Protein AF-A0AA38CIA0-F1 (afdb_monomer)

Structure (mmCIF, N/CA/C/O backbone):
data_AF-A0AA38CIA0-F1
#
_entry.id   AF-A0AA38CIA0-F1
#
loop_
_atom_site.group_PDB
_atom_site.id
_atom_site.type_symbol
_atom_site.label_atom_id
_atom_site.label_alt_id
_atom_site.label_comp_id
_atom_site.label_asym_id
_atom_site.label_entity_id
_atom_site.label_seq_id
_atom_site.pdbx_PDB_ins_code
_atom_site.Cartn_x
_atom_site.Cartn_y
_atom_site.Cartn_z
_atom_site.occupancy
_atom_site.B_iso_or_equiv
_atom_site.auth_seq_id
_atom_site.auth_comp_id
_atom_site.auth_asym_id
_atom_site.auth_atom_id
_atom_site.pdbx_PDB_model_num
ATOM 1 N N . MET A 1 1 ? 7.600 -11.473 -18.104 1.00 73.38 1 MET A N 1
ATOM 2 C CA . MET A 1 1 ? 6.436 -12.377 -18.155 1.00 73.38 1 MET A CA 1
ATOM 3 C C . MET A 1 1 ? 6.566 -13.343 -19.319 1.00 73.38 1 MET A C 1
ATOM 5 O O . MET A 1 1 ? 6.649 -12.913 -20.467 1.00 73.38 1 MET A O 1
ATOM 9 N N . ASP A 1 2 ? 6.618 -14.631 -19.002 1.00 84.25 2 ASP A N 1
ATOM 10 C CA . ASP A 1 2 ? 6.251 -15.736 -19.894 1.00 84.25 2 ASP A CA 1
ATOM 11 C C . ASP A 1 2 ? 4.782 -16.154 -19.632 1.00 84.25 2 ASP A C 1
ATOM 13 O O . ASP A 1 2 ? 4.050 -15.467 -18.913 1.00 84.25 2 ASP A O 1
ATOM 17 N N . SER A 1 3 ? 4.327 -17.263 -20.226 1.00 88.50 3 SER A N 1
ATOM 18 C CA . SER A 1 3 ? 2.955 -17.768 -20.060 1.00 88.50 3 SER A CA 1
ATOM 19 C C . SER A 1 3 ? 2.664 -18.382 -18.687 1.00 88.50 3 SER A C 1
ATOM 21 O O . SER A 1 3 ? 1.497 -18.472 -18.320 1.00 88.50 3 SER A O 1
ATOM 23 N N . TYR A 1 4 ? 3.687 -18.809 -17.940 1.00 92.50 4 TYR A N 1
ATOM 24 C CA . TYR A 1 4 ? 3.532 -19.300 -16.570 1.00 92.50 4 TYR A CA 1
ATOM 25 C C . TYR A 1 4 ? 3.334 -18.117 -15.620 1.00 92.50 4 TYR A C 1
ATOM 27 O O . TYR A 1 4 ? 2.334 -18.056 -14.912 1.00 92.50 4 TYR A O 1
ATOM 35 N N . GLN A 1 5 ? 4.212 -17.114 -15.691 1.00 94.00 5 GLN A N 1
ATOM 36 C CA . GLN A 1 5 ? 4.165 -15.925 -14.832 1.00 94.00 5 GLN A CA 1
ATOM 37 C C . GLN A 1 5 ? 2.837 -15.153 -14.932 1.00 94.00 5 GLN A C 1
ATOM 39 O O . GLN A 1 5 ? 2.297 -14.677 -13.933 1.00 94.00 5 GLN A O 1
ATOM 44 N N . GLU A 1 6 ? 2.274 -15.063 -16.139 1.00 92.62 6 GLU A N 1
ATOM 45 C CA . GLU A 1 6 ? 0.970 -14.433 -16.374 1.00 92.62 6 GLU A CA 1
ATOM 46 C C . GLU A 1 6 ? -0.216 -15.319 -15.931 1.00 92.62 6 GLU A C 1
ATOM 48 O O . GLU A 1 6 ? -1.290 -14.801 -15.623 1.00 92.62 6 GLU A O 1
ATOM 53 N N . ALA A 1 7 ? -0.041 -16.643 -15.848 1.00 95.69 7 ALA A N 1
ATOM 54 C CA . ALA A 1 7 ? -1.028 -17.543 -15.247 1.00 95.69 7 ALA A CA 1
ATOM 55 C C . ALA A 1 7 ? -1.013 -17.452 -13.710 1.00 95.69 7 ALA A C 1
ATOM 57 O O . ALA A 1 7 ? -2.081 -17.364 -13.104 1.00 95.69 7 ALA A O 1
ATOM 58 N N . GLU A 1 8 ? 0.166 -17.380 -13.083 1.00 96.62 8 GLU A N 1
ATOM 59 C CA . GLU A 1 8 ? 0.295 -17.153 -11.635 1.00 96.62 8 GLU A CA 1
ATOM 60 C C . GLU A 1 8 ? -0.298 -15.801 -11.219 1.00 96.62 8 GLU A C 1
ATOM 62 O O . GLU A 1 8 ? -1.041 -15.730 -10.240 1.00 96.62 8 GLU A O 1
ATOM 67 N N . TRP A 1 9 ? -0.065 -14.737 -11.999 1.00 95.62 9 TRP A N 1
ATOM 68 C CA . TRP A 1 9 ? -0.694 -13.436 -11.746 1.00 95.62 9 TRP A CA 1
ATOM 69 C C . TRP A 1 9 ? -2.228 -13.516 -11.801 1.00 95.62 9 TRP A C 1
ATOM 71 O O . TRP A 1 9 ? -2.904 -12.969 -10.933 1.00 95.62 9 TRP A O 1
ATOM 81 N N . LYS A 1 10 ? -2.798 -14.260 -12.759 1.00 96.56 10 LYS A N 1
ATOM 82 C CA . LYS A 1 10 ? -4.255 -14.474 -12.851 1.00 96.56 10 LYS A CA 1
ATOM 83 C C . LYS A 1 10 ? -4.819 -15.295 -11.693 1.00 96.56 10 LYS A C 1
ATOM 85 O O . LYS A 1 10 ? -5.902 -14.970 -11.217 1.00 96.56 10 LYS A O 1
ATOM 90 N N . LYS A 1 11 ? -4.092 -16.303 -11.196 1.00 97.25 11 LYS A N 1
ATOM 91 C CA . LYS A 1 11 ? -4.472 -17.022 -9.965 1.00 97.25 11 LYS A CA 1
ATOM 92 C C . LYS A 1 11 ? -4.482 -16.092 -8.751 1.00 97.25 11 LYS A C 1
ATOM 94 O O . LYS A 1 11 ? -5.396 -16.185 -7.940 1.00 97.25 11 LYS A O 1
ATOM 99 N N . ALA A 1 12 ? -3.508 -15.185 -8.645 1.00 97.12 12 ALA A N 1
ATOM 100 C CA . ALA A 1 12 ? -3.490 -14.180 -7.587 1.00 97.12 12 ALA A CA 1
ATOM 101 C C . ALA A 1 12 ? -4.685 -13.219 -7.698 1.00 97.12 12 ALA A C 1
ATOM 103 O O . ALA A 1 12 ? -5.390 -13.014 -6.716 1.00 97.12 12 ALA A O 1
ATOM 104 N N . GLN A 1 13 ? -4.992 -12.690 -8.888 1.00 97.06 13 GLN A N 1
ATOM 105 C CA . GLN A 1 13 ? -6.144 -11.793 -9.066 1.00 97.06 13 GLN A CA 1
ATOM 106 C C . GLN A 1 13 ? -7.509 -12.487 -8.899 1.00 97.06 13 GLN A C 1
ATOM 108 O O . GLN A 1 13 ? -8.501 -11.813 -8.645 1.00 97.06 13 GLN A O 1
ATOM 113 N N . ALA A 1 14 ? -7.565 -13.822 -8.958 1.00 97.31 14 ALA A N 1
ATOM 114 C CA . ALA A 1 14 ? -8.741 -14.611 -8.585 1.00 97.31 14 ALA A CA 1
ATOM 115 C C . ALA A 1 14 ? -8.928 -14.781 -7.056 1.00 97.31 14 ALA A C 1
ATOM 117 O O . ALA A 1 14 ? -9.838 -15.496 -6.634 1.00 97.31 14 ALA A O 1
ATOM 118 N N . ILE A 1 15 ? -8.095 -14.147 -6.215 1.00 97.00 15 ILE A N 1
ATOM 119 C CA . ILE A 1 15 ? -8.310 -14.096 -4.763 1.00 97.00 15 ILE A CA 1
ATOM 120 C C . ILE A 1 15 ? -9.500 -13.178 -4.455 1.00 97.00 15 ILE A C 1
ATOM 122 O O . ILE A 1 15 ? -9.427 -11.949 -4.533 1.00 97.00 15 ILE A O 1
ATOM 126 N N . ASP A 1 16 ? -10.596 -13.832 -4.092 1.00 94.44 16 ASP A N 1
ATOM 127 C CA . ASP A 1 16 ? -11.824 -13.256 -3.557 1.00 94.44 16 ASP A CA 1
ATOM 128 C C . ASP A 1 16 ? -11.566 -12.581 -2.196 1.00 94.44 16 ASP A C 1
ATOM 130 O O . ASP A 1 16 ? -11.046 -13.217 -1.275 1.00 94.44 16 ASP A O 1
ATOM 134 N N . ILE A 1 17 ? -11.916 -11.295 -2.091 1.00 94.81 17 ILE A N 1
ATOM 135 C CA . ILE A 1 17 ? -11.826 -10.483 -0.870 1.00 94.81 17 ILE A CA 1
ATOM 136 C C . ILE A 1 17 ? -13.163 -9.766 -0.701 1.00 94.81 17 ILE A C 1
ATOM 138 O O . ILE A 1 17 ? -13.653 -9.116 -1.622 1.00 94.81 17 ILE A O 1
ATOM 142 N N . SER A 1 18 ? -13.749 -9.882 0.484 1.00 93.25 18 SER A N 1
ATOM 143 C CA . SER A 1 18 ? -15.180 -9.665 0.706 1.00 93.25 18 SER A CA 1
ATOM 144 C C . SER A 1 18 ? -15.525 -8.269 1.252 1.00 93.25 18 SER A C 1
ATOM 146 O O . SER A 1 18 ? -16.506 -8.115 1.983 1.00 93.25 18 SER A O 1
ATOM 148 N N . CYS A 1 19 ? -14.702 -7.260 0.966 1.00 90.81 19 CYS A N 1
ATOM 149 C CA . CYS A 1 19 ? -14.939 -5.857 1.314 1.00 90.81 19 CYS A CA 1
ATOM 150 C C . CYS A 1 19 ? -14.261 -4.921 0.301 1.00 90.81 19 CYS A C 1
ATOM 152 O O . CYS A 1 19 ? -13.276 -5.305 -0.332 1.00 90.81 19 CYS A O 1
ATOM 154 N N . ASP A 1 20 ? -14.754 -3.683 0.160 1.00 93.31 20 ASP A N 1
ATOM 155 C CA . ASP A 1 20 ? -14.048 -2.678 -0.643 1.00 93.31 20 ASP A CA 1
ATOM 156 C C . ASP A 1 20 ? -12.844 -2.128 0.140 1.00 93.31 20 ASP A C 1
ATOM 158 O O . ASP A 1 20 ? -12.948 -1.226 0.977 1.00 93.31 20 ASP A O 1
ATOM 162 N N . LEU A 1 21 ? -11.679 -2.700 -0.157 1.00 94.50 21 LEU A N 1
ATOM 163 C CA . LEU A 1 21 ? -10.395 -2.303 0.411 1.00 94.50 21 LEU A CA 1
ATOM 164 C C . LEU A 1 21 ? -9.972 -0.877 0.028 1.00 94.50 21 LEU A C 1
ATOM 166 O O . LEU A 1 21 ? -9.230 -0.254 0.783 1.00 94.50 21 LEU A O 1
ATOM 170 N N . VAL A 1 22 ? -10.442 -0.336 -1.099 1.00 93.50 22 VAL A N 1
ATOM 171 C CA . VAL A 1 22 ? -10.142 1.042 -1.519 1.00 93.50 22 VAL A CA 1
ATOM 172 C C . VAL A 1 22 ? -10.951 2.037 -0.695 1.00 93.50 22 VAL A C 1
ATOM 174 O O . VAL A 1 22 ? -10.394 3.028 -0.222 1.00 93.50 22 VAL A O 1
ATOM 177 N N . ALA A 1 23 ? -12.231 1.751 -0.443 1.00 89.75 23 ALA A N 1
ATOM 178 C CA . ALA A 1 23 ? -13.040 2.540 0.487 1.00 89.75 23 ALA A CA 1
ATOM 179 C C . ALA A 1 23 ? -12.460 2.487 1.916 1.00 89.75 23 ALA A C 1
ATOM 181 O O . ALA A 1 23 ? -12.266 3.529 2.547 1.00 89.75 23 ALA A O 1
ATOM 182 N N . ALA A 1 24 ? -12.089 1.291 2.391 1.00 91.19 24 ALA A N 1
ATOM 183 C CA . ALA A 1 24 ? -11.462 1.107 3.701 1.00 91.19 24 ALA A CA 1
ATOM 184 C C . ALA A 1 24 ? -10.112 1.846 3.830 1.00 91.19 24 ALA A C 1
ATOM 186 O O . ALA A 1 24 ? -9.842 2.446 4.871 1.00 91.19 24 ALA A O 1
ATOM 187 N N . ALA A 1 25 ? -9.293 1.872 2.773 1.00 92.69 25 ALA A N 1
ATOM 188 C CA . ALA A 1 25 ? -8.022 2.596 2.760 1.00 92.69 25 ALA A CA 1
ATOM 189 C C . ALA A 1 25 ? -8.193 4.119 2.736 1.00 92.69 25 ALA A C 1
ATOM 191 O O . ALA A 1 25 ? -7.498 4.814 3.478 1.00 92.69 25 ALA A O 1
ATOM 192 N N . LYS A 1 26 ? -9.155 4.650 1.967 1.00 90.81 26 LYS A N 1
ATOM 193 C CA . LYS A 1 26 ? -9.511 6.080 2.012 1.00 90.81 26 LYS A CA 1
ATOM 194 C C . LYS A 1 26 ? -9.963 6.491 3.420 1.00 90.81 26 LYS A C 1
ATOM 196 O O . LYS A 1 26 ? -9.477 7.495 3.941 1.00 90.81 26 LYS A O 1
ATOM 201 N N . TYR A 1 27 ? -10.810 5.684 4.070 1.00 87.62 27 TYR A N 1
ATOM 202 C CA . TYR A 1 27 ? -11.212 5.903 5.466 1.00 87.62 27 TYR A CA 1
ATOM 203 C C . TYR A 1 27 ? -10.010 5.868 6.422 1.00 87.62 27 TYR A C 1
ATOM 205 O O . TYR A 1 27 ? -9.842 6.771 7.241 1.00 87.62 27 TYR A O 1
ATOM 213 N N . GLN A 1 28 ? -9.139 4.859 6.302 1.00 90.88 28 GLN A N 1
ATOM 214 C CA . GLN A 1 28 ? -7.943 4.733 7.135 1.00 90.88 28 GLN A CA 1
ATOM 215 C C . GLN A 1 28 ? -7.003 5.938 6.986 1.00 90.88 28 GLN A C 1
ATOM 217 O O . GLN A 1 28 ? -6.522 6.449 7.996 1.00 90.88 28 GLN A O 1
ATOM 222 N N . LEU A 1 29 ? -6.750 6.413 5.763 1.00 89.19 29 LEU A N 1
ATOM 223 C CA . LEU A 1 29 ? -5.901 7.582 5.519 1.00 89.19 29 LEU A CA 1
ATOM 224 C C . LEU A 1 29 ? -6.493 8.858 6.134 1.00 89.19 29 LEU A C 1
ATOM 226 O O . LEU A 1 29 ? -5.772 9.592 6.809 1.00 89.19 29 LEU A O 1
ATOM 230 N N . ALA A 1 30 ? -7.799 9.094 5.964 1.00 88.00 30 ALA A N 1
ATOM 231 C CA . ALA A 1 30 ? -8.487 10.238 6.565 1.00 88.00 30 ALA A CA 1
ATOM 232 C C . ALA A 1 30 ? -8.471 10.186 8.105 1.00 88.00 30 ALA A C 1
ATOM 234 O O . ALA A 1 30 ? -8.241 11.203 8.761 1.00 88.00 30 ALA A O 1
ATOM 235 N N . PHE A 1 31 ? -8.653 8.998 8.691 1.00 90.06 31 PHE A N 1
ATOM 236 C CA . PHE A 1 31 ? -8.589 8.797 10.138 1.00 90.06 31 PHE A CA 1
ATOM 237 C C . PHE A 1 31 ? -7.175 9.006 10.704 1.00 90.06 31 PHE A C 1
ATOM 239 O O . PHE A 1 31 ? -7.013 9.690 11.713 1.00 90.06 31 PHE A O 1
ATOM 246 N N . LEU A 1 32 ? -6.135 8.486 10.042 1.00 90.38 32 LEU A N 1
ATOM 247 C CA . LEU A 1 32 ? -4.746 8.719 10.456 1.00 90.38 32 LEU A CA 1
ATOM 248 C C . LEU A 1 32 ? -4.361 10.205 10.349 1.00 90.38 32 LEU A C 1
ATOM 250 O O . LEU A 1 32 ? -3.695 10.722 11.244 1.00 90.38 32 LEU A O 1
ATOM 254 N N . ALA A 1 33 ? -4.837 10.914 9.319 1.00 87.50 33 ALA A N 1
ATOM 255 C CA . ALA A 1 33 ? -4.647 12.360 9.194 1.00 87.50 33 ALA A CA 1
ATOM 256 C C . ALA A 1 33 ? -5.344 13.150 10.318 1.00 87.50 33 ALA A C 1
ATOM 258 O O . ALA A 1 33 ? -4.796 14.141 10.798 1.00 87.50 33 ALA A O 1
ATOM 259 N N . LEU A 1 34 ? -6.520 12.705 10.780 1.00 89.00 34 LEU A N 1
ATOM 260 C CA . LEU A 1 34 ? -7.202 13.290 11.941 1.00 89.00 34 LEU A CA 1
ATOM 261 C C . LEU A 1 34 ? -6.423 13.057 13.245 1.00 89.00 34 LEU A C 1
ATOM 263 O O . LEU A 1 34 ? -6.307 13.976 14.052 1.00 89.00 34 LEU A O 1
ATOM 267 N N . VAL A 1 35 ? -5.848 11.867 13.441 1.00 90.69 35 VAL A N 1
ATOM 268 C CA . VAL A 1 35 ? -5.015 11.557 14.617 1.00 90.69 35 VAL A CA 1
ATOM 269 C C . VAL A 1 35 ? -3.716 12.374 14.630 1.00 90.69 35 VAL A C 1
ATOM 271 O O . VAL A 1 35 ? -3.324 12.864 15.688 1.00 90.69 35 VAL A O 1
ATOM 274 N N . ASP A 1 36 ? -3.062 12.586 13.482 1.00 88.75 36 ASP A N 1
ATOM 275 C CA . ASP A 1 36 ? -1.778 13.306 13.427 1.00 88.75 36 ASP A CA 1
ATOM 276 C C . ASP A 1 36 ? -1.885 14.803 13.783 1.00 88.75 36 ASP A C 1
ATOM 278 O O . ASP A 1 36 ? -0.904 15.398 14.236 1.00 88.75 36 ASP A O 1
ATOM 282 N N . GLN A 1 37 ? -3.088 15.392 13.694 1.00 88.44 37 GLN A N 1
ATOM 283 C CA . GLN A 1 37 ? -3.377 16.729 14.239 1.00 88.44 37 GLN A CA 1
ATOM 284 C C . GLN A 1 37 ? -3.161 16.830 15.756 1.00 88.44 37 GLN A C 1
ATOM 286 O O . GLN A 1 37 ? -2.935 17.928 16.267 1.00 88.44 37 GLN A O 1
ATOM 291 N N . TYR A 1 38 ? -3.203 15.704 16.475 1.00 90.00 38 TYR A N 1
ATOM 292 C CA . TYR A 1 38 ? -3.100 15.636 17.930 1.00 90.00 38 TYR A CA 1
ATOM 293 C C . TYR A 1 38 ? -1.881 14.796 18.360 1.00 90.00 38 TYR A C 1
ATOM 295 O O . TYR A 1 38 ? -2.042 13.672 18.839 1.00 90.00 38 TYR A O 1
ATOM 303 N N . PRO A 1 39 ? -0.634 15.316 18.264 1.00 88.69 39 PRO A N 1
ATOM 304 C CA . PRO A 1 39 ? 0.581 14.545 18.558 1.00 88.69 39 PRO A CA 1
ATOM 305 C C . PRO A 1 39 ? 0.668 13.928 19.964 1.00 88.69 39 PRO A C 1
ATOM 307 O O . PRO A 1 39 ? 1.485 13.032 20.185 1.00 88.69 39 PRO A O 1
ATOM 310 N N . CYS A 1 40 ? -0.155 14.386 20.912 1.00 89.12 40 CYS A N 1
ATOM 311 C CA . CYS A 1 40 ? -0.318 13.779 22.233 1.00 89.12 40 CYS A CA 1
ATOM 312 C C . CYS A 1 40 ? -0.890 12.345 22.175 1.00 89.12 40 CYS A C 1
ATOM 314 O O . CYS A 1 40 ? -0.579 11.543 23.052 1.00 89.12 40 CYS A O 1
ATOM 316 N N . LEU A 1 41 ? -1.635 11.978 21.125 1.00 91.56 41 LEU A N 1
ATOM 317 C CA . LEU A 1 41 ? -2.188 10.631 20.932 1.00 91.56 41 LEU A CA 1
ATOM 318 C C . LEU A 1 41 ? -1.145 9.564 20.553 1.00 91.56 41 LEU A C 1
ATOM 320 O O . LEU A 1 41 ? -1.470 8.379 20.556 1.00 91.56 41 LEU A O 1
ATOM 324 N N . TYR A 1 42 ? 0.107 9.931 20.266 1.00 88.75 42 TYR A N 1
ATOM 325 C CA . TYR A 1 42 ? 1.167 8.949 19.994 1.00 88.75 42 TYR A CA 1
ATOM 326 C C . TYR A 1 42 ? 1.985 8.551 21.229 1.00 88.75 42 TYR A C 1
ATOM 328 O O . TYR A 1 42 ? 2.579 7.475 21.234 1.00 88.75 42 TYR A O 1
ATOM 336 N N . GLN A 1 43 ? 2.061 9.399 22.262 1.00 86.12 43 GLN A N 1
ATOM 337 C CA . GLN A 1 43 ? 2.875 9.138 23.456 1.00 86.12 43 GLN A CA 1
ATOM 338 C C . GLN A 1 43 ? 2.506 10.038 24.645 1.00 86.12 43 GLN A C 1
ATOM 340 O O . GLN A 1 43 ? 2.168 11.208 24.477 1.00 86.12 43 GLN A O 1
ATOM 345 N N . GLY A 1 44 ? 2.687 9.524 25.865 1.00 85.75 44 GLY A N 1
ATOM 346 C CA . GLY A 1 44 ? 2.520 10.288 27.106 1.00 85.75 44 GLY A CA 1
ATOM 347 C C . GLY A 1 44 ? 1.125 10.162 27.739 1.00 85.75 44 GLY A C 1
ATOM 348 O O . GLY A 1 44 ? 0.414 9.195 27.463 1.00 85.75 44 GLY A O 1
ATOM 349 N N . PRO A 1 45 ? 0.710 11.115 28.599 1.00 86.69 45 PRO A N 1
ATOM 350 C CA . PRO A 1 45 ? -0.429 10.926 29.502 1.00 86.69 45 PRO A CA 1
ATOM 351 C C . PRO A 1 45 ? -1.776 10.854 28.778 1.00 86.69 45 PRO A C 1
ATOM 353 O O . PRO A 1 45 ? -2.697 10.206 29.266 1.00 86.69 45 PRO A O 1
ATOM 356 N N . ALA A 1 46 ? -1.887 11.471 27.596 1.00 90.06 46 ALA A N 1
ATOM 357 C CA . ALA A 1 46 ? -3.068 11.342 26.746 1.00 90.06 46 ALA A CA 1
ATOM 358 C C . ALA A 1 46 ? -3.258 9.895 26.259 1.00 90.06 46 ALA A C 1
ATOM 360 O O . ALA A 1 46 ? -4.383 9.413 26.251 1.00 90.06 46 ALA A O 1
ATOM 361 N N . VAL A 1 47 ? -2.178 9.167 25.941 1.00 91.12 47 VAL A N 1
ATOM 362 C CA . VAL A 1 47 ? -2.244 7.740 25.570 1.00 91.12 47 VAL A CA 1
ATOM 363 C C . VAL A 1 47 ? -2.632 6.873 26.763 1.00 91.12 47 VAL A C 1
ATOM 365 O O . VAL A 1 47 ? -3.466 5.985 26.626 1.00 91.12 47 VAL A O 1
ATOM 368 N N . GLU A 1 48 ? -2.081 7.141 27.948 1.00 89.62 48 GLU A N 1
ATOM 369 C CA . GLU A 1 48 ? -2.457 6.418 29.173 1.00 89.62 48 GLU A CA 1
ATOM 370 C C . GLU A 1 48 ? -3.941 6.646 29.520 1.00 89.62 48 GLU A C 1
ATOM 372 O O . GLU A 1 48 ? -4.663 5.699 29.840 1.00 89.62 48 GLU A O 1
ATOM 377 N N . ARG A 1 49 ? -4.426 7.885 29.363 1.00 91.94 49 ARG A N 1
ATOM 378 C CA . ARG A 1 49 ? -5.837 8.252 29.537 1.00 91.94 49 ARG A CA 1
ATOM 379 C C . ARG A 1 49 ? -6.743 7.623 28.475 1.00 91.94 49 ARG A C 1
ATOM 381 O O . ARG A 1 49 ? -7.809 7.126 28.831 1.00 91.94 49 ARG A O 1
ATOM 388 N N . ALA A 1 50 ? -6.317 7.606 27.215 1.00 94.75 50 ALA A N 1
ATOM 389 C CA . ALA A 1 50 ? -7.040 6.991 26.105 1.00 94.75 50 ALA A CA 1
ATOM 390 C C . ALA A 1 50 ? -7.174 5.474 26.289 1.00 94.75 50 ALA A C 1
ATOM 392 O O . ALA A 1 50 ? -8.259 4.929 26.119 1.00 94.75 50 ALA A O 1
ATOM 393 N N . ILE A 1 51 ? -6.099 4.788 26.700 1.00 94.25 51 ILE A N 1
ATOM 394 C CA . ILE A 1 51 ? -6.126 3.348 26.998 1.00 94.25 51 ILE A CA 1
ATOM 395 C C . ILE A 1 51 ? -7.099 3.065 28.149 1.00 94.25 51 ILE A C 1
ATOM 397 O O . ILE A 1 51 ? -7.932 2.170 28.026 1.00 94.25 51 ILE A O 1
ATOM 401 N N . TYR A 1 52 ? -7.069 3.863 29.222 1.00 93.94 52 TYR A N 1
ATOM 402 C CA . TYR A 1 52 ? -8.040 3.739 30.313 1.00 93.94 52 TYR A CA 1
ATOM 403 C C . TYR A 1 52 ? -9.490 3.895 29.821 1.00 93.94 52 TYR A C 1
ATOM 405 O O . TYR A 1 52 ? -10.326 3.042 30.109 1.00 93.94 52 TYR A O 1
ATOM 413 N N . ARG A 1 53 ? -9.802 4.946 29.048 1.00 96.06 53 ARG A N 1
ATOM 414 C CA . ARG A 1 53 ? -11.164 5.187 28.531 1.00 96.06 53 ARG A CA 1
ATOM 415 C C . ARG A 1 53 ? -11.592 4.109 27.533 1.00 96.06 53 ARG A C 1
ATOM 417 O O . ARG A 1 53 ? -12.750 3.700 27.535 1.00 96.06 53 ARG A O 1
ATOM 424 N N . TYR A 1 54 ? -10.659 3.587 26.740 1.00 95.94 54 TYR A N 1
ATOM 425 C CA . TYR A 1 54 ? -10.888 2.459 25.843 1.00 95.94 54 TYR A CA 1
ATOM 426 C C . TYR A 1 54 ? -11.287 1.188 26.613 1.00 95.94 54 TYR A C 1
ATOM 428 O O . TYR A 1 54 ? -12.320 0.593 26.311 1.00 95.94 54 TYR A O 1
ATOM 436 N N . GLU A 1 55 ? -10.511 0.790 27.627 1.00 94.62 55 GLU A N 1
ATOM 437 C CA . GLU A 1 55 ? -10.749 -0.454 28.372 1.00 94.62 55 GLU A CA 1
ATOM 438 C C . GLU A 1 55 ? -11.908 -0.365 29.376 1.00 94.62 55 GLU A C 1
ATOM 440 O O . GLU A 1 55 ? -12.613 -1.351 29.566 1.00 94.62 55 GLU A O 1
ATOM 445 N N . GLN A 1 56 ? -12.104 0.787 30.029 1.00 94.75 56 GLN A N 1
ATOM 446 C CA . GLN A 1 56 ? -13.060 0.939 31.137 1.00 94.75 56 GLN A CA 1
ATOM 447 C C . GLN A 1 56 ? -14.401 1.566 30.721 1.00 94.75 56 GLN A C 1
ATOM 449 O O . GLN A 1 56 ? -15.392 1.392 31.431 1.00 94.75 56 GLN A O 1
ATOM 454 N N . CYS A 1 57 ? -14.455 2.272 29.583 1.00 95.50 57 CYS A N 1
ATOM 455 C CA . CYS A 1 57 ? -15.667 2.950 29.112 1.00 95.50 57 CYS A CA 1
ATOM 456 C C . CYS A 1 57 ? -16.111 2.473 27.722 1.00 95.50 57 CYS A C 1
ATOM 458 O O . CYS A 1 57 ? -17.232 1.996 27.571 1.00 95.50 57 CYS A O 1
ATOM 460 N N . TRP A 1 58 ? -15.247 2.535 26.701 1.00 95.44 58 TRP A N 1
ATOM 461 C CA . TRP A 1 58 ? -15.652 2.184 25.334 1.00 95.44 58 TRP A CA 1
ATOM 462 C C . TRP A 1 58 ? -15.961 0.694 25.156 1.00 95.44 58 TRP A C 1
ATOM 464 O O . TRP A 1 58 ? -17.056 0.357 24.709 1.00 95.44 58 TRP A O 1
ATOM 474 N N . LEU A 1 59 ? -15.031 -0.206 25.501 1.00 94.38 59 LEU A N 1
ATOM 475 C CA . LEU A 1 59 ? -15.261 -1.641 25.311 1.00 94.38 59 LEU A CA 1
ATOM 476 C C . LEU A 1 59 ? -16.439 -2.179 26.145 1.00 94.38 59 LEU A C 1
ATOM 478 O O . LEU A 1 59 ? -17.225 -2.935 25.577 1.00 94.38 59 LEU A O 1
ATOM 482 N N . PRO A 1 60 ? -16.648 -1.786 27.420 1.00 94.69 60 PRO A N 1
ATOM 483 C CA . PRO A 1 60 ? -17.831 -2.205 28.166 1.00 94.69 60 PRO A CA 1
ATOM 484 C C . PRO A 1 60 ? -19.140 -1.642 27.597 1.00 94.69 60 PRO A C 1
ATOM 486 O O . PRO A 1 60 ? -20.136 -2.363 27.585 1.00 94.69 60 PRO A O 1
ATOM 489 N N . LEU A 1 61 ? -19.160 -0.406 27.081 1.00 93.19 61 LEU A N 1
ATOM 490 C CA . LEU A 1 61 ? -20.338 0.150 26.404 1.00 93.19 61 LEU A CA 1
ATOM 491 C C . LEU A 1 61 ? -20.648 -0.644 25.124 1.00 93.19 61 LEU A C 1
ATOM 493 O O . LEU A 1 61 ? -21.765 -1.130 24.966 1.00 93.19 61 LEU A O 1
ATOM 497 N N . LEU A 1 62 ? -19.646 -0.878 24.270 1.00 91.81 62 LEU A N 1
ATOM 498 C CA . LEU A 1 62 ? -19.776 -1.680 23.047 1.00 91.81 62 LEU A CA 1
ATOM 499 C C . LEU A 1 62 ? -20.179 -3.141 23.333 1.00 91.81 62 LEU A C 1
ATOM 501 O O . LEU A 1 62 ? -20.960 -3.729 22.590 1.00 91.81 62 LEU A O 1
ATOM 505 N N . ALA A 1 63 ? -19.689 -3.736 24.423 1.00 91.75 63 ALA A N 1
ATOM 506 C CA . ALA A 1 63 ? -20.039 -5.100 24.818 1.00 91.75 63 ALA A CA 1
ATOM 507 C C . ALA A 1 63 ? -21.498 -5.251 25.275 1.00 91.75 63 ALA A C 1
ATOM 509 O O . ALA A 1 63 ? -22.072 -6.327 25.091 1.00 91.75 63 ALA A O 1
ATOM 510 N N . ASN A 1 64 ? -22.093 -4.190 25.830 1.00 89.62 64 ASN A N 1
ATOM 511 C CA . ASN A 1 64 ? -23.502 -4.135 26.237 1.00 89.62 64 ASN A CA 1
ATOM 512 C C . ASN A 1 64 ? -24.428 -3.553 25.151 1.00 89.62 64 ASN A C 1
ATOM 514 O O . ASN A 1 64 ? -25.636 -3.471 25.367 1.00 89.62 64 ASN A O 1
ATOM 518 N N . ALA A 1 65 ? -23.887 -3.156 23.996 1.00 84.81 65 ALA A N 1
ATOM 519 C CA . ALA A 1 65 ? -24.666 -2.629 22.885 1.00 84.81 65 ALA A CA 1
ATOM 520 C C . ALA A 1 65 ? -25.502 -3.720 22.192 1.00 84.81 65 ALA A C 1
ATOM 522 O O . ALA A 1 65 ? -25.069 -4.872 22.044 1.00 84.81 65 ALA A O 1
ATOM 523 N N . GLU A 1 66 ? -26.690 -3.327 21.731 1.00 77.75 66 GLU A N 1
ATOM 524 C CA . GLU A 1 66 ? -27.551 -4.147 20.875 1.00 77.75 66 GLU A CA 1
ATOM 525 C C . GLU A 1 66 ? -26.884 -4.393 19.509 1.00 77.75 66 GLU A C 1
ATOM 527 O O . GLU A 1 66 ? -26.056 -3.606 19.052 1.00 77.75 66 GLU A O 1
ATOM 532 N N . ALA A 1 67 ? -27.224 -5.502 18.844 1.00 67.75 67 ALA A N 1
ATOM 533 C CA . ALA A 1 67 ? -26.520 -5.948 17.633 1.00 67.75 67 ALA A CA 1
ATOM 534 C C . ALA A 1 67 ? -26.647 -4.989 16.430 1.00 67.75 67 ALA A C 1
ATOM 536 O O . ALA A 1 67 ? -25.817 -5.034 15.524 1.00 67.75 67 ALA A O 1
ATOM 537 N N . GLU A 1 68 ? -27.666 -4.128 16.439 1.00 67.12 68 GLU A N 1
ATOM 538 C CA . GLU A 1 68 ? -27.976 -3.138 15.399 1.00 67.12 68 GLU A CA 1
ATOM 539 C C . GLU A 1 68 ? -27.595 -1.704 15.828 1.00 67.12 68 GLU A C 1
ATOM 541 O O . GLU A 1 68 ? -27.940 -0.737 15.156 1.00 67.12 68 GLU A O 1
ATOM 546 N N . ALA A 1 69 ? -26.886 -1.537 16.954 1.00 71.75 69 ALA A N 1
ATOM 547 C CA . ALA A 1 69 ? -26.563 -0.222 17.498 1.00 71.75 69 ALA A CA 1
ATOM 548 C C . ALA A 1 69 ? -25.499 0.520 16.664 1.00 71.75 69 ALA A C 1
ATOM 550 O O . ALA A 1 69 ? -24.308 0.200 16.706 1.00 71.75 69 ALA A O 1
ATOM 551 N N . GLU A 1 70 ? -25.927 1.575 15.968 1.00 81.50 70 GLU A N 1
ATOM 552 C CA . GLU A 1 70 ? -25.052 2.572 15.343 1.00 81.50 70 GLU A CA 1
ATOM 553 C C . GLU A 1 70 ? -24.326 3.396 16.419 1.00 81.50 70 GLU A C 1
ATOM 555 O O . GLU A 1 70 ? -24.786 4.448 16.862 1.00 81.50 70 GLU A O 1
ATOM 560 N N . LEU A 1 71 ? -23.178 2.889 16.866 1.00 87.06 71 LEU A N 1
ATOM 561 C CA . LEU A 1 71 ? -22.273 3.581 17.779 1.00 87.06 71 LEU A CA 1
ATOM 562 C C . LEU A 1 71 ? -21.010 4.027 17.048 1.00 87.06 71 LEU A C 1
ATOM 564 O O . LEU A 1 71 ? -20.508 3.343 16.162 1.00 87.06 71 LEU A O 1
ATOM 568 N N . ALA A 1 72 ? -20.440 5.141 17.485 1.00 89.44 72 ALA A N 1
ATOM 569 C CA . ALA A 1 72 ? -19.080 5.541 17.148 1.00 89.44 72 ALA A CA 1
ATOM 570 C C . ALA A 1 72 ? -18.307 5.995 18.406 1.00 89.44 72 ALA A C 1
ATOM 572 O O . ALA A 1 72 ? -18.854 6.754 19.213 1.00 89.44 72 ALA A O 1
ATOM 573 N N . PRO A 1 73 ? -17.060 5.528 18.609 1.00 91.62 73 PRO A N 1
ATOM 574 C CA . PRO A 1 73 ? -16.220 5.918 19.744 1.00 91.62 73 PRO A CA 1
ATOM 575 C C . PRO A 1 73 ? -15.760 7.383 19.669 1.00 91.62 73 PRO A C 1
ATOM 577 O O . PRO A 1 73 ? -15.649 7.934 18.572 1.00 91.62 73 PRO A O 1
ATOM 580 N N . PRO A 1 74 ? -15.383 8.001 20.805 1.00 93.50 74 PRO A N 1
ATOM 581 C CA . PRO A 1 74 ? -14.615 9.241 20.783 1.00 93.50 74 PRO A CA 1
ATOM 582 C C . PRO A 1 74 ? -13.194 8.991 20.241 1.00 93.50 74 PRO A C 1
ATOM 584 O O . PRO A 1 74 ? -12.663 7.884 20.360 1.00 93.50 74 PRO A O 1
ATOM 587 N N . LEU A 1 75 ? -12.578 10.021 19.648 1.00 92.81 75 LEU A N 1
ATOM 588 C CA . LEU A 1 75 ? -11.359 9.927 18.823 1.00 92.81 75 LEU A CA 1
ATOM 589 C C . LEU A 1 75 ? -10.188 9.168 19.478 1.00 92.81 75 LEU A C 1
ATOM 591 O O . LEU A 1 75 ? -9.502 8.387 18.822 1.00 92.81 75 LEU A O 1
ATOM 595 N N . ASP A 1 76 ? -9.959 9.372 20.771 1.00 94.75 76 ASP A N 1
ATOM 596 C CA . ASP A 1 76 ? -8.896 8.712 21.531 1.00 94.75 76 ASP A CA 1
ATOM 597 C C . ASP A 1 76 ? -9.167 7.210 21.732 1.00 94.75 76 ASP A C 1
ATOM 599 O O . ASP A 1 76 ? -8.275 6.381 21.540 1.00 94.75 76 ASP A O 1
ATOM 603 N N . CYS A 1 77 ? -10.413 6.841 22.039 1.00 95.19 77 CYS A N 1
ATOM 604 C CA . CYS A 1 77 ? -10.846 5.448 22.128 1.00 95.19 77 CYS A CA 1
ATOM 605 C C . CYS A 1 77 ? -10.844 4.776 20.751 1.00 95.19 77 CYS A C 1
ATOM 607 O O . CYS A 1 77 ? -10.446 3.616 20.643 1.00 95.1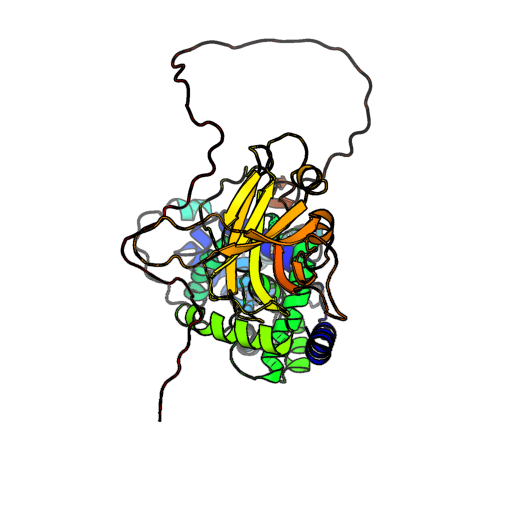9 77 CYS A O 1
ATOM 609 N N . GLU A 1 78 ? -11.234 5.495 19.692 1.00 94.06 78 GLU A N 1
ATOM 610 C CA . GLU A 1 78 ? -11.135 5.011 18.313 1.00 94.06 78 GLU A CA 1
ATOM 611 C C . GLU A 1 78 ? -9.685 4.707 17.940 1.00 94.06 78 GLU A C 1
ATOM 613 O O . GLU A 1 78 ? -9.404 3.675 17.334 1.00 94.06 78 GLU A O 1
ATOM 618 N N . TRP A 1 79 ? -8.758 5.577 18.344 1.00 94.69 79 TRP A N 1
ATOM 619 C CA . TRP A 1 79 ? -7.339 5.442 18.052 1.00 94.69 79 TRP A CA 1
ATOM 620 C C . TRP A 1 79 ? -6.696 4.244 18.756 1.00 94.69 79 TRP A C 1
ATOM 622 O O . TRP A 1 79 ? -6.020 3.432 18.114 1.00 94.69 79 TRP A O 1
ATOM 632 N N . VAL A 1 80 ? -6.968 4.065 20.051 1.00 95.38 80 VAL A N 1
ATOM 633 C CA . VAL A 1 80 ? -6.525 2.873 20.790 1.00 95.38 80 VAL A CA 1
ATOM 634 C C . VAL A 1 80 ? -7.137 1.606 20.179 1.00 95.38 80 VAL A C 1
ATOM 636 O O . VAL A 1 80 ? -6.434 0.611 19.991 1.00 95.38 80 VAL A O 1
ATOM 639 N N . TRP A 1 81 ? -8.417 1.645 19.796 1.00 94.75 81 TRP A N 1
ATOM 640 C CA . TRP A 1 81 ? -9.106 0.511 19.179 1.00 94.75 81 TRP A CA 1
ATOM 641 C C . TRP A 1 81 ? -8.585 0.164 17.779 1.00 94.75 81 TRP A C 1
ATOM 643 O O . TRP A 1 81 ? -8.480 -1.013 17.431 1.00 94.75 81 TRP A O 1
ATOM 653 N N . HIS A 1 82 ? -8.247 1.172 16.974 1.00 93.56 82 HIS A N 1
ATOM 654 C CA . HIS A 1 82 ? -7.588 1.020 15.679 1.00 93.56 82 HIS A CA 1
ATOM 655 C C . HIS A 1 82 ? -6.263 0.272 15.859 1.00 93.56 82 HIS A C 1
ATOM 657 O O . HIS A 1 82 ? -6.066 -0.784 15.262 1.00 93.56 82 HIS A O 1
ATOM 663 N N . CYS A 1 83 ? -5.403 0.755 16.761 1.00 93.31 83 CYS A N 1
ATOM 664 C CA . CYS A 1 83 ? -4.120 0.122 17.069 1.00 93.31 83 CYS A CA 1
ATOM 665 C C . CYS A 1 83 ? -4.279 -1.319 17.580 1.00 93.31 83 CYS A C 1
ATOM 667 O O . CYS A 1 83 ? -3.496 -2.189 17.207 1.00 93.31 83 CYS A O 1
ATOM 669 N N . HIS A 1 84 ? -5.308 -1.595 18.388 1.00 93.12 84 HIS A N 1
ATOM 670 C CA . HIS A 1 84 ? -5.595 -2.943 18.881 1.00 93.12 84 HIS A CA 1
ATOM 671 C C . HIS A 1 84 ? -6.019 -3.889 17.740 1.00 93.12 84 HIS A C 1
ATOM 673 O O . HIS A 1 84 ? -5.474 -4.986 17.629 1.00 93.12 84 HIS A O 1
ATOM 679 N N . ARG A 1 85 ? -6.930 -3.466 16.847 1.00 92.56 85 ARG A N 1
ATOM 680 C CA . ARG A 1 85 ? -7.417 -4.281 15.709 1.00 92.56 85 ARG A CA 1
ATOM 681 C C . ARG A 1 85 ? -6.318 -4.677 14.714 1.00 92.56 85 ARG A C 1
ATOM 683 O O . ARG A 1 85 ? -6.396 -5.762 14.133 1.00 92.56 85 ARG A O 1
ATOM 690 N N . LEU A 1 86 ? -5.275 -3.853 14.563 1.00 90.56 86 LEU A N 1
ATOM 691 C CA . LEU A 1 86 ? -4.098 -4.177 13.743 1.00 90.56 86 LEU A CA 1
ATOM 692 C C . LEU A 1 86 ? -3.285 -5.372 14.284 1.00 90.56 86 LEU A C 1
ATOM 694 O O . LEU A 1 86 ? -2.588 -6.023 13.507 1.00 90.56 86 LEU A O 1
ATOM 698 N N . ASN A 1 87 ? -3.419 -5.739 15.566 1.00 89.31 87 ASN A N 1
ATOM 699 C CA . ASN A 1 87 ? -3.009 -7.060 16.051 1.00 89.31 87 ASN A CA 1
ATOM 700 C C . ASN A 1 87 ? -4.232 -7.979 16.181 1.00 89.31 87 ASN A C 1
ATOM 702 O O . ASN A 1 87 ? -4.751 -8.233 17.269 1.00 89.31 87 ASN A O 1
ATOM 706 N N . SER A 1 88 ? -4.706 -8.473 15.039 1.00 89.56 88 SER A N 1
ATOM 707 C CA . SER A 1 88 ? -6.009 -9.132 14.899 1.00 89.56 88 SER A CA 1
ATOM 708 C C . SER A 1 88 ? -6.175 -10.380 15.783 1.00 89.56 88 SER A C 1
ATOM 710 O O . SER A 1 88 ? -7.254 -10.599 16.337 1.00 89.56 88 SER A O 1
ATOM 712 N N . LEU A 1 89 ? -5.108 -11.165 15.992 1.00 89.06 89 LEU A N 1
ATOM 713 C CA . LEU A 1 89 ? -5.128 -12.317 16.905 1.00 89.06 89 LEU A CA 1
ATOM 714 C C . LEU A 1 89 ? -5.188 -11.874 18.376 1.00 89.06 89 LEU A C 1
ATOM 716 O O . LEU A 1 89 ? -5.962 -12.427 19.156 1.00 89.06 89 LEU A O 1
ATOM 720 N N . GLN A 1 90 ? -4.412 -10.854 18.759 1.00 90.62 90 GLN A N 1
ATOM 721 C CA . GLN A 1 90 ? -4.433 -10.321 20.123 1.00 90.62 90 GLN A CA 1
ATOM 722 C C . GLN A 1 90 ? -5.782 -9.676 20.459 1.00 90.62 90 GLN A C 1
ATOM 724 O O . GLN A 1 90 ? -6.308 -9.927 21.541 1.00 90.62 90 GLN A O 1
ATOM 729 N N . TYR A 1 91 ? -6.374 -8.927 19.522 1.00 92.56 91 TYR A N 1
ATOM 730 C CA . TYR A 1 91 ? -7.700 -8.330 19.685 1.00 92.56 91 TYR A CA 1
ATOM 731 C C . TYR A 1 91 ? -8.797 -9.382 19.859 1.00 92.56 91 TYR A C 1
ATOM 733 O O . TYR A 1 91 ? -9.621 -9.268 20.768 1.00 92.56 91 TYR A O 1
ATOM 741 N N . THR A 1 92 ? -8.769 -10.438 19.039 1.00 92.38 92 THR A N 1
ATOM 742 C CA . THR A 1 92 ? -9.713 -11.558 19.148 1.00 92.38 92 THR A CA 1
ATOM 743 C C . THR A 1 92 ? -9.577 -12.243 20.508 1.00 92.38 92 THR A C 1
ATOM 745 O O . THR A 1 92 ? -10.551 -12.330 21.250 1.00 92.38 92 THR A O 1
ATOM 748 N N . ASN A 1 93 ? -8.356 -12.617 20.902 1.00 92.75 93 ASN A N 1
ATOM 749 C CA . ASN A 1 93 ? -8.094 -13.258 22.194 1.00 92.75 93 ASN A CA 1
ATOM 750 C C . ASN A 1 93 ? -8.459 -12.366 23.396 1.00 92.75 93 ASN A C 1
ATOM 752 O O . ASN A 1 93 ? -8.878 -12.883 24.430 1.00 92.75 93 ASN A O 1
ATOM 756 N N . TYR A 1 94 ? -8.313 -11.042 23.284 1.00 93.69 94 TYR A N 1
ATOM 757 C CA . TYR A 1 94 ? -8.747 -10.091 24.310 1.00 93.69 94 TYR A CA 1
ATOM 758 C C . TYR A 1 94 ? -10.278 -10.065 24.418 1.00 93.69 94 TYR A C 1
ATOM 760 O O . TYR A 1 94 ? -10.817 -10.198 25.516 1.00 93.69 94 TYR A O 1
ATOM 768 N N . CYS A 1 95 ? -10.987 -9.933 23.293 1.00 94.31 95 CYS A N 1
ATOM 769 C CA . CYS A 1 95 ? -12.447 -9.848 23.289 1.00 94.31 95 CYS A CA 1
ATOM 770 C C . CYS A 1 95 ? -13.114 -11.146 23.765 1.00 94.31 95 CYS A C 1
ATOM 772 O O . CYS A 1 95 ? -13.982 -11.096 24.633 1.00 94.31 95 CYS A O 1
ATOM 774 N N . GLU A 1 96 ? -12.647 -12.305 23.295 1.00 94.25 96 GLU A N 1
ATOM 775 C CA . GLU A 1 96 ? -13.117 -13.608 23.782 1.00 94.25 96 GLU A CA 1
ATOM 776 C C . GLU A 1 96 ? -12.868 -13.773 25.290 1.00 94.25 96 GLU A C 1
ATOM 778 O O . GLU A 1 96 ? -13.768 -14.164 26.032 1.00 94.25 96 GLU A O 1
ATOM 783 N N . LYS A 1 97 ? -11.679 -13.396 25.786 1.00 95.19 97 LYS A N 1
ATOM 784 C CA . LYS A 1 97 ? -11.328 -13.521 27.210 1.00 95.19 97 LYS A CA 1
ATOM 785 C C . LYS A 1 97 ? -12.173 -12.640 28.137 1.00 95.19 97 LYS A C 1
ATOM 787 O O . LYS A 1 97 ? -12.469 -13.070 29.251 1.00 95.19 97 LYS A O 1
ATOM 792 N N . PHE A 1 98 ? -12.477 -11.405 27.738 1.00 94.25 98 PHE A N 1
ATOM 793 C CA . PHE A 1 98 ? -13.115 -10.417 28.619 1.00 94.25 98 PHE A CA 1
ATOM 794 C C . PHE A 1 98 ? -14.619 -10.233 28.380 1.00 94.25 98 PHE A C 1
ATOM 796 O O . PHE A 1 98 ? -15.316 -9.813 29.301 1.00 94.25 98 PHE A O 1
ATOM 803 N N . TYR A 1 99 ? -15.127 -10.574 27.191 1.00 94.38 99 TYR A N 1
ATOM 804 C CA . TYR A 1 99 ? -16.529 -10.361 26.804 1.00 94.38 99 TYR A CA 1
ATOM 805 C C . TYR A 1 99 ? -17.212 -11.608 26.217 1.00 94.38 99 TYR A C 1
ATOM 807 O O . TYR A 1 99 ? -18.403 -11.551 25.920 1.00 94.38 99 TYR A O 1
ATOM 815 N N . GLY A 1 100 ? -16.497 -12.730 26.041 1.00 93.38 100 GLY A N 1
ATOM 816 C CA . GLY A 1 100 ? -17.056 -13.984 25.509 1.00 93.38 100 GLY A CA 1
ATOM 817 C C . GLY A 1 100 ? -17.531 -13.911 24.052 1.00 93.38 100 GLY A C 1
ATOM 818 O O . GLY A 1 100 ? -18.286 -14.777 23.614 1.00 93.38 100 GLY A O 1
ATOM 819 N N . ARG A 1 101 ? -17.150 -12.844 23.338 1.00 92.38 101 ARG A N 1
ATOM 820 C CA . ARG A 1 101 ? -17.371 -12.633 21.906 1.00 92.38 101 ARG A CA 1
ATOM 821 C C . ARG A 1 101 ? -16.388 -11.600 21.367 1.00 92.38 101 ARG A C 1
ATOM 823 O O . ARG A 1 101 ? -16.116 -10.601 22.035 1.00 92.38 101 ARG A O 1
ATOM 830 N N . LEU A 1 102 ? -15.928 -11.773 20.132 1.00 91.56 102 LEU A N 1
ATOM 831 C CA . LEU A 1 102 ? -15.299 -10.713 19.347 1.00 91.56 102 LEU A CA 1
ATOM 832 C C . LEU A 1 102 ? -16.234 -9.494 19.247 1.00 91.56 102 LEU A C 1
ATOM 834 O O . LEU A 1 102 ? -17.378 -9.608 18.804 1.00 91.56 102 LEU A O 1
ATOM 838 N N . LEU A 1 103 ? -15.734 -8.319 19.633 1.00 90.56 103 LEU A N 1
ATOM 839 C CA . LEU A 1 103 ? -16.462 -7.060 19.496 1.00 90.56 103 LEU A CA 1
ATOM 840 C C . LEU A 1 103 ? -16.184 -6.438 18.120 1.00 90.56 103 LEU A C 1
ATOM 842 O O . LEU A 1 103 ? -15.044 -6.373 17.661 1.00 90.56 103 LEU A O 1
ATOM 846 N N . VAL A 1 104 ? -17.241 -5.980 17.459 1.00 86.56 104 VAL A N 1
ATOM 847 C CA . VAL A 1 104 ? -17.210 -5.301 16.157 1.00 86.56 104 VAL A CA 1
ATOM 848 C C . VAL A 1 104 ? -18.334 -4.273 16.100 1.00 86.56 104 VAL A C 1
ATOM 850 O O . VAL A 1 104 ? -19.285 -4.348 16.874 1.00 86.56 104 VAL A O 1
ATOM 853 N N . LEU A 1 105 ? -18.238 -3.349 15.148 1.00 80.50 105 LEU A N 1
ATOM 854 C CA . LEU A 1 105 ? -19.361 -2.533 14.696 1.00 80.50 105 LEU A CA 1
ATOM 855 C C . LEU A 1 105 ? -19.659 -2.836 13.222 1.00 80.50 105 LEU A C 1
ATOM 857 O O . LEU A 1 105 ? -18.752 -3.277 12.502 1.00 80.50 105 LEU A O 1
ATOM 861 N N . PRO A 1 106 ? -20.886 -2.555 12.747 1.00 65.88 106 PRO A N 1
ATOM 862 C CA . PRO A 1 106 ? -21.150 -2.375 11.326 1.00 65.88 106 PRO A CA 1
ATOM 863 C C . PRO A 1 106 ? -20.143 -1.394 10.707 1.00 65.88 106 PRO A C 1
ATOM 865 O O . PRO A 1 106 ? -19.687 -0.449 11.354 1.00 65.88 106 PRO A O 1
ATOM 868 N N . THR A 1 107 ? -19.772 -1.611 9.445 1.00 55.81 107 THR A N 1
ATOM 869 C CA . THR A 1 107 ? -18.883 -0.679 8.738 1.00 55.81 107 THR A CA 1
ATOM 870 C C . THR A 1 107 ? -19.695 0.532 8.286 1.00 55.81 107 THR A C 1
ATOM 872 O O . THR A 1 107 ? -20.248 0.524 7.186 1.00 55.81 107 THR A O 1
ATOM 875 N N . ALA A 1 108 ? -19.770 1.556 9.145 1.00 52.06 108 ALA A N 1
ATOM 876 C CA . ALA A 1 108 ? -20.269 2.879 8.774 1.00 52.06 108 ALA A CA 1
ATOM 877 C C . ALA A 1 108 ? -19.532 3.332 7.506 1.00 52.06 108 ALA A C 1
ATOM 879 O O . ALA A 1 108 ? -18.303 3.437 7.485 1.00 52.06 108 ALA A O 1
ATOM 880 N N . SER A 1 109 ? -20.291 3.493 6.430 1.00 48.66 109 SER A N 1
ATOM 881 C CA . SER A 1 109 ? -19.797 3.665 5.068 1.00 48.66 109 SER A CA 1
ATOM 882 C C . SER A 1 109 ? -19.725 5.139 4.671 1.00 48.66 109 SER A C 1
ATOM 884 O O . SER A 1 109 ? -18.971 5.487 3.762 1.00 48.66 109 SER A O 1
ATOM 886 N N . LEU A 1 110 ? -20.456 6.016 5.369 1.00 54.62 110 LEU A N 1
ATOM 887 C CA . LEU A 1 110 ? -20.498 7.457 5.118 1.00 54.62 110 LEU A CA 1
ATOM 888 C C . LEU A 1 110 ? -20.155 8.281 6.378 1.00 54.62 110 LEU A C 1
ATOM 890 O O . LEU A 1 110 ? -20.566 7.923 7.483 1.00 54.62 110 LEU A O 1
ATOM 894 N N . PRO A 1 111 ? -19.479 9.444 6.251 1.00 60.28 111 PRO A N 1
ATOM 895 C CA . PRO A 1 111 ? -19.191 10.319 7.394 1.00 60.28 111 PRO A CA 1
ATOM 896 C C . PRO A 1 111 ? -20.438 10.773 8.171 1.00 60.28 111 PRO A C 1
ATOM 898 O O . PRO A 1 111 ? -20.387 10.871 9.391 1.00 60.28 111 PRO A O 1
ATOM 901 N N . ALA A 1 112 ? -21.568 10.985 7.488 1.00 58.72 112 ALA A N 1
ATOM 902 C CA . ALA A 1 112 ? -22.822 11.402 8.121 1.00 58.72 112 ALA A CA 1
ATOM 903 C C . ALA A 1 112 ? -23.438 10.317 9.030 1.00 58.72 112 ALA A C 1
ATOM 905 O O . ALA A 1 112 ? -24.038 10.642 10.053 1.00 58.72 112 ALA A O 1
ATOM 906 N N . GLU A 1 113 ? -23.251 9.035 8.690 1.00 69.50 113 GLU A N 1
ATOM 907 C CA . GLU A 1 113 ? -23.622 7.907 9.558 1.00 69.50 113 GLU A CA 1
ATOM 908 C C . GLU A 1 113 ? -22.760 7.930 10.825 1.00 69.50 113 GLU A C 1
ATOM 910 O O . GLU A 1 113 ? -23.273 7.789 11.932 1.00 69.50 113 GLU A O 1
ATOM 915 N N . LYS A 1 114 ? -21.452 8.201 10.679 1.00 76.12 114 LYS A N 1
ATOM 916 C CA . LYS A 1 114 ? -20.531 8.323 11.816 1.00 76.12 114 LYS A CA 1
ATOM 917 C C . LYS A 1 114 ? -20.884 9.499 12.729 1.00 76.12 114 LYS A C 1
ATOM 919 O O . LYS A 1 114 ? -20.908 9.297 13.938 1.00 76.12 114 LYS A O 1
ATOM 924 N N . ASP A 1 115 ? -21.179 10.684 12.194 1.00 78.44 115 ASP A N 1
ATOM 925 C CA . ASP A 1 115 ? -21.585 11.840 13.011 1.00 78.44 115 ASP A CA 1
ATOM 926 C C . ASP A 1 115 ? -22.866 11.524 13.815 1.00 78.44 115 ASP A C 1
ATOM 928 O O . ASP A 1 115 ? -22.899 11.735 15.027 1.00 78.44 115 ASP A O 1
ATOM 932 N N . SER A 1 116 ? -23.883 10.927 13.176 1.00 81.50 116 SER A N 1
ATOM 933 C CA . SER A 1 116 ? -25.117 10.457 13.837 1.00 81.50 116 SER A CA 1
ATOM 934 C C . SER A 1 116 ? -24.830 9.428 14.942 1.00 81.50 116 SER A C 1
ATOM 936 O O . SER A 1 116 ? -25.320 9.552 16.069 1.00 81.50 116 SER A O 1
ATOM 938 N N . ALA A 1 117 ? -23.970 8.449 14.653 1.00 85.31 117 ALA A N 1
ATOM 939 C CA . ALA A 1 117 ? -23.551 7.421 15.597 1.00 85.31 117 ALA A CA 1
ATOM 940 C C . ALA A 1 117 ? -22.731 7.986 16.774 1.00 85.31 117 ALA A C 1
ATOM 942 O O . ALA A 1 117 ? -22.864 7.499 17.894 1.00 85.31 117 ALA A O 1
ATOM 943 N N . MET A 1 118 ? -21.918 9.033 16.576 1.00 86.56 118 MET A N 1
ATOM 944 C CA . MET A 1 118 ? -21.215 9.721 17.673 1.00 86.56 118 MET A CA 1
ATOM 945 C C . MET A 1 118 ? -22.214 10.442 18.583 1.00 86.56 118 MET A C 1
ATOM 947 O O . MET A 1 118 ? -22.124 10.333 19.806 1.00 86.56 118 MET A O 1
ATOM 951 N N . ASP A 1 119 ? -23.210 11.103 17.995 1.00 86.81 119 ASP A N 1
ATOM 952 C CA . ASP A 1 119 ? -24.296 11.778 18.705 1.00 86.81 119 ASP A CA 1
ATOM 953 C C . ASP A 1 119 ? -25.176 10.797 19.506 1.00 86.81 119 ASP A C 1
ATOM 955 O O . ASP A 1 119 ? -25.700 11.143 20.570 1.00 86.81 119 ASP A O 1
ATOM 959 N N . ALA A 1 120 ? -25.356 9.571 19.007 1.00 87.75 120 ALA A N 1
ATOM 960 C CA . ALA A 1 120 ? -26.027 8.480 19.710 1.00 87.75 120 ALA A CA 1
ATOM 961 C C . ALA A 1 120 ? -25.158 7.914 20.849 1.00 87.75 120 ALA A C 1
ATOM 963 O O . ALA A 1 120 ? -25.650 7.763 21.972 1.00 87.75 120 ALA A O 1
ATOM 964 N N . THR A 1 121 ? -23.863 7.666 20.603 1.00 91.94 121 THR A N 1
ATOM 965 C CA . THR A 1 121 ? -22.928 7.189 21.634 1.00 91.94 121 THR A CA 1
ATOM 966 C C . THR 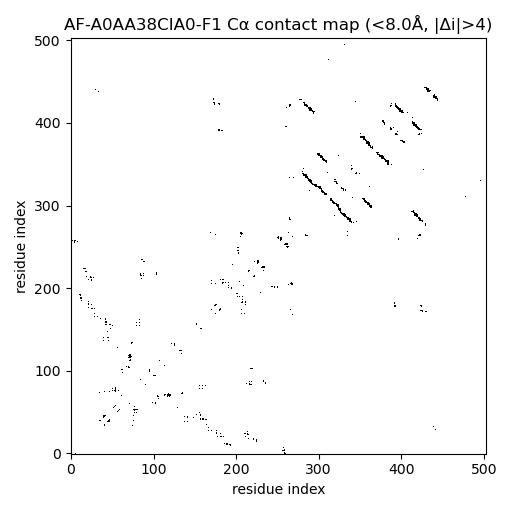A 1 121 ? -22.785 8.188 22.772 1.00 91.94 121 THR A C 1
ATOM 968 O O . THR A 1 121 ? -22.806 7.768 23.923 1.00 91.94 121 THR A O 1
ATOM 971 N N . ALA A 1 122 ? -22.665 9.492 22.496 1.00 92.44 122 ALA A N 1
ATOM 972 C CA . ALA A 1 122 ? -22.480 10.518 23.525 1.00 92.44 122 ALA A CA 1
ATOM 973 C C . ALA A 1 122 ? -23.595 10.469 24.586 1.00 92.44 122 ALA A C 1
ATOM 975 O O . ALA A 1 122 ? -23.317 10.416 25.782 1.00 92.44 122 ALA A O 1
ATOM 976 N N . LYS A 1 123 ? -24.855 10.344 24.147 1.00 91.50 123 LYS A N 1
ATOM 977 C CA . LYS A 1 123 ? -26.041 10.225 25.017 1.00 91.50 123 LYS A CA 1
ATOM 978 C C . LYS A 1 123 ? -26.023 8.941 25.863 1.00 91.50 123 LYS A C 1
ATOM 980 O O . LYS A 1 123 ? -26.482 8.940 27.006 1.00 91.50 123 LYS A O 1
ATOM 985 N N . GLN A 1 124 ? -25.487 7.839 25.330 1.00 92.25 124 GLN A N 1
ATOM 986 C CA . GLN A 1 124 ? -25.296 6.594 26.089 1.00 92.25 124 GLN A CA 1
ATOM 987 C C . GLN A 1 124 ? -24.110 6.689 27.061 1.00 92.25 124 GLN A C 1
ATOM 989 O O . GLN A 1 124 ? -24.199 6.208 28.190 1.00 92.25 124 GLN A O 1
ATOM 994 N N . TRP A 1 125 ? -23.028 7.349 26.649 1.00 94.81 125 TRP A N 1
ATOM 995 C CA . TRP A 1 125 ? -21.810 7.558 27.426 1.00 94.81 125 TRP A CA 1
ATOM 996 C C . TRP A 1 125 ? -22.068 8.439 28.649 1.00 94.81 125 TRP A C 1
ATOM 998 O O . TRP A 1 125 ? -21.706 8.047 29.751 1.00 94.81 125 TRP A O 1
ATOM 1008 N N . GLU A 1 126 ? -22.759 9.572 28.494 1.00 94.00 126 GLU A N 1
ATOM 1009 C CA . GLU A 1 126 ? -23.163 10.446 29.609 1.00 94.00 126 GLU A CA 1
ATOM 1010 C C . GLU A 1 126 ? -24.016 9.701 30.647 1.00 94.00 126 GLU A C 1
ATOM 1012 O O . GLU A 1 126 ? -23.851 9.892 31.852 1.00 94.00 126 GLU A O 1
ATOM 1017 N N . LYS A 1 127 ? -24.900 8.805 30.190 1.00 93.31 127 LYS A N 1
ATOM 1018 C CA . LYS A 1 127 ? -25.746 7.970 31.054 1.00 93.31 127 LYS A CA 1
ATOM 1019 C C . LYS A 1 127 ? -24.955 6.869 31.775 1.00 93.31 127 LYS A C 1
ATOM 1021 O O . LYS A 1 127 ? -25.265 6.561 32.924 1.00 93.31 127 LYS A O 1
ATOM 1026 N N . ALA A 1 128 ? -23.979 6.254 31.106 1.00 94.00 128 ALA A N 1
ATOM 1027 C CA . ALA A 1 128 ? -23.170 5.164 31.656 1.00 94.00 128 ALA A CA 1
ATOM 1028 C C . ALA A 1 128 ? -22.026 5.663 32.558 1.00 94.00 128 ALA A C 1
ATOM 1030 O O . ALA A 1 128 ? -21.703 5.023 33.559 1.00 94.00 128 ALA A O 1
ATOM 1031 N N . TYR A 1 129 ? -21.442 6.819 32.231 1.00 94.62 129 TYR A N 1
ATOM 1032 C CA . TYR A 1 129 ? -20.248 7.371 32.868 1.00 94.62 129 TYR A CA 1
ATOM 1033 C C . TYR A 1 129 ? -20.401 8.881 33.175 1.00 94.62 129 TYR A C 1
ATOM 1035 O O . TYR A 1 129 ? -19.655 9.691 32.628 1.00 94.62 129 TYR A O 1
ATOM 1043 N N . PRO A 1 130 ? -21.301 9.308 34.088 1.00 92.94 130 PRO A N 1
ATOM 1044 C CA . PRO A 1 130 ? -21.619 10.735 34.291 1.00 92.94 130 PRO A CA 1
ATOM 1045 C C . PRO A 1 130 ? -20.453 11.644 34.725 1.00 92.94 130 PRO A C 1
ATOM 1047 O O . PRO A 1 130 ? -20.563 12.863 34.652 1.00 92.94 130 PRO A O 1
ATOM 1050 N N . ASN A 1 131 ? -19.343 11.064 35.198 1.00 92.38 131 ASN A N 1
ATOM 1051 C CA . ASN A 1 131 ? -18.128 11.784 35.606 1.00 92.38 131 ASN A CA 1
ATOM 1052 C C . ASN A 1 131 ? -17.030 11.788 34.519 1.00 92.38 131 ASN A C 1
ATOM 1054 O O . ASN A 1 131 ? -15.924 12.266 34.764 1.00 92.38 131 ASN A O 1
ATOM 1058 N N . GLU A 1 132 ? -17.301 11.216 33.345 1.00 92.56 132 GLU A N 1
ATOM 1059 C CA . GLU A 1 132 ? -16.351 11.015 32.252 1.00 92.56 132 GLU A CA 1
ATOM 1060 C C . GLU A 1 132 ? -16.888 11.710 30.988 1.00 92.56 132 GLU A C 1
ATOM 1062 O O . GLU A 1 132 ? -17.831 11.202 30.380 1.00 92.56 132 GLU A O 1
ATOM 1067 N N . PRO A 1 133 ? -16.327 12.855 30.555 1.00 93.19 133 PRO A N 1
ATOM 1068 C CA . PRO A 1 133 ? -16.808 13.540 29.354 1.00 93.19 133 PRO A CA 1
ATOM 1069 C C . PRO A 1 133 ? -16.636 12.642 28.124 1.00 93.19 133 PRO A C 1
ATOM 1071 O O . PRO A 1 133 ? -15.675 11.878 28.062 1.00 93.19 133 PRO A O 1
ATOM 1074 N N . PHE A 1 134 ? -17.523 12.738 27.128 1.00 91.94 134 PHE A N 1
ATOM 1075 C CA . PHE A 1 134 ? -17.401 11.951 25.890 1.00 91.94 134 PHE A CA 1
ATOM 1076 C C . PHE A 1 134 ? -16.167 12.357 25.064 1.00 91.94 134 PHE A C 1
ATOM 1078 O O . PHE A 1 134 ? -15.404 11.495 24.627 1.00 91.94 134 PHE A O 1
ATOM 1085 N N . SER A 1 135 ? -15.911 13.659 24.927 1.00 90.19 135 SER A N 1
ATOM 1086 C CA . SER A 1 135 ? -14.726 14.201 24.247 1.00 90.19 135 SER A CA 1
ATOM 1087 C C . SER A 1 135 ? -13.629 14.575 25.247 1.00 90.19 135 SER A C 1
ATOM 1089 O O . SER A 1 135 ? -13.901 15.249 26.241 1.00 90.19 135 SER A O 1
ATOM 1091 N N . LEU A 1 136 ? -12.378 14.187 24.972 1.00 87.56 136 LEU A N 1
ATOM 1092 C CA . LEU A 1 136 ? -11.209 14.700 25.696 1.00 87.56 136 LEU A CA 1
ATOM 1093 C C . LEU A 1 136 ? -10.769 16.061 25.142 1.00 87.56 136 LEU A C 1
ATOM 1095 O O . LEU A 1 136 ? -10.670 16.246 23.930 1.00 87.56 136 LEU A O 1
ATOM 1099 N N . ASP A 1 137 ? -10.401 16.970 26.044 1.00 86.19 137 ASP A N 1
ATOM 1100 C CA . ASP A 1 137 ? -9.587 18.143 25.720 1.00 86.19 137 ASP A CA 1
ATOM 1101 C C . ASP A 1 137 ? -8.149 17.686 25.408 1.00 86.19 137 ASP A C 1
ATOM 1103 O O . ASP A 1 137 ? -7.391 17.305 26.304 1.00 86.19 137 ASP A O 1
ATOM 1107 N N . MET A 1 138 ? -7.787 17.689 24.123 1.00 83.19 138 MET A N 1
ATOM 1108 C CA . MET A 1 138 ? -6.453 17.309 23.639 1.00 83.19 138 MET A CA 1
ATOM 1109 C C . MET A 1 138 ? -5.403 18.411 23.862 1.00 83.19 138 MET A C 1
ATOM 1111 O O . MET A 1 138 ? -4.206 18.117 23.967 1.00 83.19 138 MET A O 1
ATOM 1115 N N . ASP A 1 139 ? -5.830 19.673 23.947 1.00 79.50 139 ASP A N 1
ATOM 1116 C CA . ASP A 1 139 ? -4.951 20.839 24.075 1.00 79.50 139 ASP A CA 1
ATOM 1117 C C . ASP A 1 139 ? -4.423 20.984 25.507 1.00 79.50 139 ASP A C 1
ATOM 1119 O O . ASP A 1 139 ? -3.247 21.318 25.706 1.00 79.50 139 ASP A O 1
ATOM 1123 N N . ALA A 1 140 ? -5.226 20.598 26.506 1.00 82.00 140 ALA A N 1
ATOM 1124 C CA . ALA A 1 140 ? -4.783 20.428 27.888 1.00 82.00 140 ALA A CA 1
ATOM 1125 C C . ALA A 1 140 ? -3.517 19.555 27.982 1.00 82.00 140 ALA A C 1
ATOM 1127 O O . ALA A 1 140 ? -2.543 19.943 28.635 1.00 82.00 140 ALA A O 1
ATOM 1128 N N . PHE A 1 141 ? -3.467 18.422 27.269 1.00 78.31 141 PHE A N 1
ATOM 1129 C CA . PHE A 1 141 ? -2.283 17.553 27.240 1.00 78.31 141 PHE A CA 1
ATOM 1130 C C . PHE A 1 141 ? -1.098 18.186 26.496 1.00 78.31 141 PHE A C 1
ATOM 1132 O O . PHE A 1 141 ? 0.043 18.053 26.948 1.00 78.31 141 PHE A O 1
ATOM 1139 N N . SER A 1 142 ? -1.346 18.938 25.419 1.00 68.62 142 SER A N 1
ATOM 1140 C CA . SER A 1 142 ? -0.309 19.649 24.651 1.00 68.62 142 SER A CA 1
ATOM 1141 C C . SER A 1 142 ? 0.423 20.734 25.457 1.00 68.62 142 SER A C 1
ATOM 1143 O O . SER A 1 142 ? 1.577 21.054 25.152 1.00 68.62 142 SER A O 1
ATOM 1145 N N . SER A 1 143 ? -0.196 21.267 26.518 1.00 58.41 143 SER A N 1
ATOM 1146 C CA . SER A 1 143 ? 0.431 22.249 27.416 1.00 58.41 143 SER A CA 1
ATOM 1147 C C . SER A 1 143 ? 1.563 21.664 28.283 1.00 58.41 143 SER A C 1
ATOM 1149 O O . SER A 1 143 ? 2.530 22.357 28.610 1.00 58.41 143 SER A O 1
ATOM 1151 N N . THR A 1 144 ? 1.507 20.369 28.617 1.00 53.62 144 THR A N 1
ATOM 1152 C CA . THR A 1 144 ? 2.367 19.730 29.639 1.00 53.62 144 THR A CA 1
ATOM 1153 C C . THR A 1 144 ? 3.743 19.265 29.126 1.00 53.62 144 THR A C 1
ATOM 1155 O O . THR A 1 144 ? 4.260 18.218 29.511 1.00 53.62 144 THR A O 1
ATOM 1158 N N . ARG A 1 145 ? 4.387 20.081 28.279 1.00 47.94 145 ARG A N 1
ATOM 1159 C CA . ARG A 1 145 ? 5.597 19.758 27.482 1.00 47.94 145 ARG A CA 1
ATOM 1160 C C . ARG A 1 145 ? 6.843 19.227 28.212 1.00 47.94 145 ARG A C 1
ATOM 1162 O O . ARG A 1 145 ? 7.779 18.831 27.523 1.00 47.94 145 ARG A O 1
ATOM 1169 N N . ASN A 1 146 ? 6.920 19.276 29.544 1.00 43.62 146 ASN A N 1
ATOM 1170 C CA . ASN A 1 146 ? 8.208 19.275 30.256 1.00 43.62 146 ASN A CA 1
ATOM 1171 C C . ASN A 1 146 ? 8.454 18.127 31.252 1.00 43.62 146 ASN A C 1
ATOM 1173 O O . ASN A 1 146 ? 9.543 18.057 31.823 1.00 43.62 146 ASN A O 1
ATOM 1177 N N . ASN A 1 147 ? 7.505 17.209 31.454 1.00 44.47 147 ASN A N 1
ATOM 1178 C CA . ASN A 1 147 ? 7.779 16.008 32.247 1.00 44.47 147 ASN A CA 1
ATOM 1179 C C . ASN A 1 147 ? 8.409 14.918 31.369 1.00 44.47 147 ASN A C 1
ATOM 1181 O O . ASN A 1 147 ? 7.865 14.541 30.333 1.00 44.47 147 ASN A O 1
ATOM 1185 N N . ARG A 1 148 ? 9.532 14.345 31.821 1.00 48.09 148 ARG A N 1
ATOM 1186 C CA . ARG A 1 148 ? 10.063 13.075 31.298 1.00 48.09 148 ARG A CA 1
ATOM 1187 C C . ARG A 1 148 ? 9.181 11.924 31.793 1.00 48.09 148 ARG A C 1
ATOM 1189 O O . ARG A 1 148 ? 9.557 11.200 32.713 1.00 48.09 148 ARG A O 1
ATOM 1196 N N . ILE A 1 149 ? 7.981 11.815 31.231 1.00 51.75 149 ILE A N 1
ATOM 1197 C CA . ILE A 1 149 ? 7.044 10.728 31.525 1.00 51.75 149 ILE A CA 1
ATOM 1198 C C . ILE A 1 149 ? 7.678 9.396 31.108 1.00 51.75 149 ILE A C 1
ATOM 1200 O O . ILE A 1 149 ? 8.368 9.308 30.091 1.00 51.75 149 ILE A O 1
ATOM 1204 N N . SER A 1 150 ? 7.503 8.380 31.954 1.00 50.91 150 SER A N 1
ATOM 1205 C CA . SER A 1 150 ? 8.064 7.047 31.732 1.00 50.91 150 SER A CA 1
ATOM 1206 C C . SER A 1 150 ? 7.472 6.420 30.468 1.00 50.91 150 SER A C 1
ATOM 1208 O O . SER A 1 150 ? 6.338 6.721 30.102 1.00 50.91 150 SER A O 1
ATOM 1210 N N . THR A 1 151 ? 8.210 5.524 29.812 1.00 50.88 151 THR A N 1
ATOM 1211 C CA . THR A 1 151 ? 7.649 4.672 28.752 1.00 50.88 151 THR A CA 1
ATOM 1212 C C . THR A 1 151 ? 6.437 3.919 29.316 1.00 50.88 151 THR A C 1
ATOM 1214 O O . THR A 1 151 ? 6.631 3.160 30.276 1.00 50.88 151 THR A O 1
ATOM 1217 N N . PRO A 1 152 ? 5.210 4.115 28.792 1.00 52.09 152 PRO A N 1
ATOM 1218 C CA . PRO A 1 152 ? 4.025 3.547 29.420 1.00 52.09 152 PRO A CA 1
ATOM 1219 C C . PRO A 1 152 ? 4.114 2.022 29.455 1.00 52.09 152 PRO A C 1
ATOM 1221 O O . PRO A 1 152 ? 4.407 1.382 28.449 1.00 52.09 152 PRO A O 1
ATOM 1224 N N . LYS A 1 153 ? 3.846 1.425 30.619 1.00 61.16 153 LYS A N 1
ATOM 1225 C CA . LYS A 1 153 ? 3.988 -0.030 30.827 1.00 61.16 153 LYS A CA 1
ATOM 1226 C C . LYS A 1 153 ? 2.920 -0.866 30.114 1.00 61.16 153 LYS A C 1
ATOM 1228 O O . LYS A 1 153 ? 2.968 -2.092 30.183 1.00 61.16 153 LYS A O 1
ATOM 1233 N N . HIS A 1 154 ? 1.931 -0.227 29.488 1.00 71.81 154 HIS A N 1
ATOM 1234 C CA . HIS A 1 154 ? 0.858 -0.921 28.796 1.00 71.81 154 HIS A CA 1
ATOM 1235 C C . HIS A 1 154 ? 1.255 -1.256 27.356 1.00 71.81 154 HIS A C 1
ATOM 1237 O O . HIS A 1 154 ? 1.658 -0.377 26.598 1.00 71.81 154 HIS A O 1
ATOM 1243 N N . TRP A 1 155 ? 1.086 -2.516 26.957 1.00 78.88 155 TRP A N 1
ATOM 1244 C CA . TRP A 1 155 ? 1.554 -3.045 25.670 1.00 78.88 155 TRP A CA 1
ATOM 1245 C C . TRP A 1 155 ? 0.973 -2.308 24.441 1.00 78.88 155 TRP A C 1
ATOM 1247 O O . TRP A 1 155 ? 1.652 -2.165 23.422 1.00 78.88 155 TRP A O 1
ATOM 1257 N N . LEU A 1 156 ? -0.252 -1.76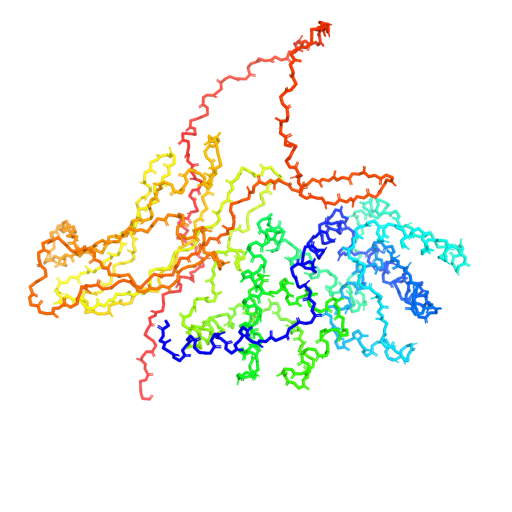7 24.539 1.00 84.25 156 LEU A N 1
ATOM 1258 C CA . LEU A 1 156 ? -0.838 -0.941 23.470 1.00 84.25 156 LEU A CA 1
ATOM 1259 C C . LEU A 1 156 ? -0.044 0.345 23.212 1.00 84.25 156 LEU A C 1
ATOM 1261 O O . LEU A 1 156 ? -0.069 0.830 22.090 1.00 84.25 156 LEU A O 1
ATOM 1265 N N . ALA A 1 157 ? 0.667 0.904 24.195 1.00 83.50 157 ALA A N 1
ATOM 1266 C CA . ALA A 1 157 ? 1.370 2.177 24.030 1.00 83.50 157 ALA A CA 1
ATOM 1267 C C . ALA A 1 157 ? 2.595 2.065 23.104 1.00 83.50 157 ALA A C 1
ATOM 1269 O O . ALA A 1 157 ? 2.860 2.974 22.317 1.00 83.50 157 ALA A O 1
ATOM 1270 N N . GLU A 1 158 ? 3.303 0.930 23.126 1.00 78.56 158 GLU A N 1
ATOM 1271 C CA . GLU A 1 158 ? 4.356 0.641 22.144 1.00 78.56 158 GLU A CA 1
ATOM 1272 C C . GLU A 1 158 ? 3.743 0.517 20.739 1.00 78.56 158 GLU A C 1
ATOM 1274 O O . GLU A 1 158 ? 4.181 1.188 19.802 1.00 78.56 158 GLU A O 1
ATOM 1279 N N . THR A 1 159 ? 2.637 -0.229 20.626 1.00 83.12 159 THR A N 1
ATOM 1280 C CA . THR A 1 159 ? 1.880 -0.378 19.371 1.00 83.12 159 THR A CA 1
ATOM 1281 C C . THR A 1 159 ? 1.445 0.984 18.820 1.00 83.12 159 THR A C 1
ATOM 1283 O O . THR A 1 159 ? 1.719 1.275 17.660 1.00 83.12 159 THR A O 1
ATOM 1286 N N . ILE A 1 160 ? 0.843 1.841 19.650 1.00 88.75 160 ILE A N 1
ATOM 1287 C CA . ILE A 1 160 ? 0.386 3.201 19.318 1.00 88.75 160 ILE A CA 1
ATOM 1288 C C . ILE A 1 160 ? 1.545 4.092 18.858 1.00 88.75 160 ILE A C 1
ATOM 1290 O O . ILE A 1 160 ? 1.465 4.701 17.790 1.00 88.75 160 ILE A O 1
ATOM 1294 N N . SER A 1 161 ? 2.644 4.143 19.617 1.00 82.56 161 SER A N 1
ATOM 1295 C CA . SER A 1 161 ? 3.772 5.028 19.292 1.00 82.56 161 SER A CA 1
ATOM 1296 C C . SER A 1 161 ? 4.456 4.660 17.969 1.00 82.56 161 SER A C 1
ATOM 1298 O O . SER A 1 161 ? 4.885 5.549 17.230 1.00 82.56 161 SER A O 1
ATOM 1300 N N . SER A 1 162 ? 4.477 3.372 17.604 1.00 79.69 162 SER A N 1
ATOM 1301 C CA . SER A 1 162 ? 5.025 2.915 16.320 1.00 79.69 162 SER A CA 1
ATOM 1302 C C . SER A 1 162 ? 4.242 3.426 15.097 1.00 79.69 162 SER A C 1
ATOM 1304 O O . SER A 1 162 ? 4.844 3.683 14.047 1.00 79.69 162 SER A O 1
ATOM 1306 N N . GLN A 1 163 ? 2.926 3.655 15.225 1.00 84.50 163 GLN A N 1
ATOM 1307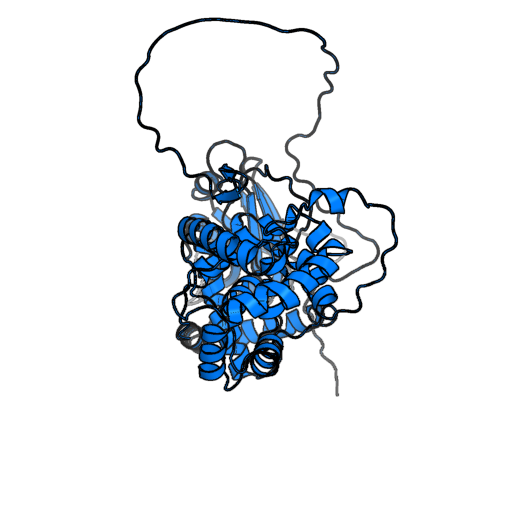 C CA . GLN A 1 163 ? 2.050 3.993 14.093 1.00 84.50 163 GLN A CA 1
ATOM 1308 C C . GLN A 1 163 ? 2.367 5.340 13.442 1.00 84.50 163 GLN A C 1
ATOM 1310 O O . GLN A 1 163 ? 2.125 5.511 12.248 1.00 84.50 163 GLN A O 1
ATOM 1315 N N . ARG A 1 164 ? 2.948 6.289 14.188 1.00 83.69 164 ARG A N 1
ATOM 1316 C CA . ARG A 1 164 ? 3.307 7.606 13.643 1.00 83.69 164 ARG A CA 1
ATOM 1317 C C . ARG A 1 164 ? 4.261 7.500 12.453 1.00 83.69 164 ARG A C 1
ATOM 1319 O O . ARG A 1 164 ? 4.140 8.238 11.479 1.00 83.69 164 ARG A O 1
ATOM 1326 N N . SER A 1 165 ? 5.202 6.558 12.531 1.00 83.12 165 SER A N 1
ATOM 1327 C CA . SER A 1 165 ? 6.144 6.296 11.441 1.00 83.12 165 SER A CA 1
ATOM 1328 C C . SER A 1 165 ? 5.431 5.798 10.182 1.00 83.12 165 SER A C 1
ATOM 1330 O O . SER A 1 165 ? 5.770 6.241 9.089 1.00 83.12 165 SER A O 1
ATOM 1332 N N . PHE A 1 166 ? 4.399 4.963 10.346 1.00 86.25 166 PHE A N 1
ATOM 1333 C CA . PHE A 1 166 ? 3.579 4.458 9.250 1.00 86.25 166 PHE A CA 1
ATOM 1334 C C . PHE A 1 166 ? 2.727 5.560 8.609 1.00 86.25 166 PHE A C 1
ATOM 1336 O O . PHE A 1 166 ? 2.723 5.665 7.387 1.00 86.25 166 PHE A O 1
ATOM 1343 N N . PHE A 1 167 ? 2.067 6.433 9.386 1.00 85.94 167 PHE A N 1
ATOM 1344 C CA . PHE A 1 167 ? 1.286 7.527 8.788 1.00 85.94 167 PHE A CA 1
ATOM 1345 C C . PHE A 1 167 ? 2.149 8.384 7.853 1.00 85.94 167 PHE A C 1
ATOM 1347 O O . PHE A 1 167 ? 1.805 8.530 6.686 1.00 85.94 167 PHE A O 1
ATOM 1354 N N . HIS A 1 168 ? 3.321 8.846 8.299 1.00 83.31 168 HIS A N 1
ATOM 1355 C CA . HIS A 1 168 ? 4.227 9.639 7.456 1.00 83.31 168 HIS A CA 1
ATOM 1356 C C . HIS A 1 168 ? 4.823 8.869 6.251 1.00 83.31 168 HIS A C 1
ATOM 1358 O O . HIS A 1 168 ? 5.413 9.490 5.367 1.00 83.31 168 HIS A O 1
ATOM 1364 N N . GLN A 1 169 ? 4.685 7.538 6.189 1.00 83.50 169 GLN A N 1
ATOM 1365 C CA . GLN A 1 169 ? 5.043 6.719 5.021 1.00 83.50 169 GLN A CA 1
ATOM 1366 C C . GLN A 1 169 ? 3.913 6.645 3.978 1.00 83.50 169 GLN A C 1
ATOM 1368 O O . GLN A 1 169 ? 4.206 6.480 2.794 1.00 83.50 169 GLN A O 1
ATOM 1373 N N . VAL A 1 170 ? 2.646 6.793 4.393 1.00 85.12 170 VAL A N 1
ATOM 1374 C CA . VAL A 1 170 ? 1.455 6.697 3.519 1.00 85.12 170 VAL A CA 1
ATOM 1375 C C . VAL A 1 170 ? 0.660 8.003 3.377 1.00 85.12 170 VAL A C 1
ATOM 1377 O O . VAL A 1 170 ? -0.259 8.074 2.572 1.00 85.12 170 VAL A O 1
ATOM 1380 N N . SER A 1 171 ? 1.036 9.078 4.073 1.00 82.31 171 SER A N 1
ATOM 1381 C CA . SER A 1 171 ? 0.376 10.396 4.030 1.00 82.31 171 SER A CA 1
ATOM 1382 C C . SER A 1 171 ? 0.655 11.210 2.753 1.00 82.31 171 SER A C 1
ATOM 1384 O O . SER A 1 171 ? 0.515 12.433 2.755 1.00 82.31 171 SER A O 1
ATOM 1386 N N . SER A 1 172 ? 1.117 10.576 1.673 1.00 82.19 172 SER A N 1
ATOM 1387 C CA . SER A 1 172 ? 1.332 11.260 0.393 1.00 82.19 172 SER A CA 1
ATOM 1388 C C . SER A 1 172 ? -0.011 11.412 -0.330 1.00 82.19 172 SER A C 1
ATOM 1390 O O . SER A 1 172 ? -0.698 10.403 -0.464 1.00 82.19 172 SER A O 1
ATOM 1392 N N . PRO A 1 173 ? -0.402 12.593 -0.854 1.00 79.25 173 PRO A N 1
ATOM 1393 C CA . PRO A 1 173 ? -1.754 12.796 -1.394 1.00 79.25 173 PRO A CA 1
ATOM 1394 C C . PRO A 1 173 ? -2.174 11.803 -2.490 1.00 79.25 173 PRO A C 1
ATOM 1396 O O . PRO A 1 173 ? -3.325 11.379 -2.519 1.00 79.25 173 PRO A O 1
ATOM 1399 N N . TYR A 1 174 ? -1.232 11.339 -3.322 1.00 82.38 174 TYR A N 1
ATOM 1400 C CA . TYR A 1 174 ? -1.491 10.329 -4.357 1.00 82.38 174 TYR A CA 1
ATOM 1401 C C . TYR A 1 174 ? -1.951 8.959 -3.810 1.00 82.38 174 TYR A C 1
ATOM 1403 O O . TYR A 1 174 ? -2.426 8.130 -4.580 1.00 82.38 174 TYR A O 1
ATOM 1411 N N . MET A 1 175 ? -1.815 8.698 -2.503 1.00 85.19 175 MET A N 1
ATOM 1412 C CA . MET A 1 175 ? -2.314 7.482 -1.844 1.00 85.19 175 MET A CA 1
ATOM 1413 C C . MET A 1 175 ? -3.843 7.482 -1.675 1.00 85.19 175 MET A C 1
ATOM 1415 O O . MET A 1 175 ? -4.407 6.431 -1.400 1.00 85.19 175 MET A O 1
ATOM 1419 N N . LEU A 1 176 ? -4.524 8.625 -1.840 1.00 84.12 176 LEU A N 1
ATOM 1420 C CA . LEU A 1 176 ? -5.995 8.725 -1.801 1.00 84.12 176 LEU A CA 1
ATOM 1421 C C . LEU A 1 176 ? -6.656 8.462 -3.165 1.00 84.12 176 LEU A C 1
ATOM 1423 O O . LEU A 1 176 ? -7.857 8.191 -3.233 1.00 84.12 176 LEU A O 1
ATOM 1427 N N . GLU A 1 177 ? -5.877 8.554 -4.241 1.00 85.44 177 GLU A N 1
ATOM 1428 C CA . GLU A 1 177 ? -6.339 8.437 -5.622 1.00 85.44 177 GLU A CA 1
ATOM 1429 C C . GLU A 1 177 ? -6.797 7.006 -5.926 1.00 85.44 177 GLU A C 1
ATOM 1431 O O . GLU A 1 177 ? -6.075 6.031 -5.696 1.00 85.44 177 GLU A O 1
ATOM 1436 N N . GLU A 1 178 ? -8.004 6.860 -6.476 1.00 87.69 178 GLU A N 1
ATOM 1437 C CA . GLU A 1 178 ? -8.614 5.538 -6.655 1.00 87.69 178 GLU A CA 1
ATOM 1438 C C . GLU A 1 178 ? -7.843 4.656 -7.646 1.00 87.69 178 GLU A C 1
ATOM 1440 O O . GLU A 1 178 ? -7.666 3.466 -7.394 1.00 87.69 178 GLU A O 1
ATOM 1445 N N . SER A 1 179 ? -7.317 5.232 -8.729 1.00 85.75 179 SER A N 1
ATOM 1446 C CA . SER A 1 179 ? -6.490 4.503 -9.700 1.00 85.75 179 SER A CA 1
ATOM 1447 C C . SER A 1 179 ? -5.236 3.903 -9.057 1.00 85.75 179 SER A C 1
ATOM 1449 O O . SER A 1 179 ? -4.876 2.763 -9.351 1.00 85.75 179 SER A O 1
ATOM 1451 N N . PHE A 1 180 ? -4.606 4.622 -8.122 1.00 89.31 180 PHE A N 1
ATOM 1452 C CA . PHE A 1 180 ? -3.494 4.083 -7.349 1.00 89.31 180 PHE A CA 1
ATOM 1453 C C . PHE A 1 180 ? -3.973 2.978 -6.416 1.00 89.31 180 PHE A C 1
ATOM 1455 O O . PHE A 1 180 ? -3.456 1.868 -6.506 1.00 89.31 180 PHE A O 1
ATOM 1462 N N . LEU A 1 181 ? -4.977 3.238 -5.572 1.00 92.44 181 LEU A N 1
ATOM 1463 C CA . LEU A 1 181 ? -5.459 2.270 -4.583 1.00 92.44 181 LEU A CA 1
ATOM 1464 C C . LEU A 1 181 ? -5.958 0.959 -5.217 1.00 92.44 181 LEU A C 1
ATOM 1466 O O . LEU A 1 181 ? -5.605 -0.104 -4.714 1.00 92.44 181 LEU A O 1
ATOM 1470 N N . ARG A 1 182 ? -6.657 0.993 -6.361 1.00 92.25 182 ARG A N 1
ATOM 1471 C CA . ARG A 1 182 ? -7.026 -0.218 -7.129 1.00 92.25 182 ARG A CA 1
ATOM 1472 C C . ARG A 1 182 ? -5.781 -0.973 -7.624 1.00 92.25 182 ARG A C 1
ATOM 1474 O O . ARG A 1 182 ? -5.692 -2.189 -7.468 1.00 92.25 182 ARG A O 1
ATOM 1481 N N . ALA A 1 183 ? -4.759 -0.265 -8.113 1.00 91.38 183 ALA A N 1
ATOM 1482 C CA . ALA A 1 183 ? -3.472 -0.865 -8.479 1.00 91.38 183 ALA A CA 1
ATOM 1483 C C . ALA A 1 183 ? -2.666 -1.404 -7.274 1.00 91.38 183 ALA A C 1
ATOM 1485 O O . ALA A 1 183 ? -1.790 -2.253 -7.447 1.00 91.38 183 ALA A O 1
ATOM 1486 N N . VAL A 1 184 ? -2.917 -0.912 -6.054 1.00 94.25 184 VAL A N 1
ATOM 1487 C CA . VAL A 1 184 ? -2.399 -1.510 -4.812 1.00 94.25 184 VAL A CA 1
ATOM 1488 C C . VAL A 1 184 ? -3.216 -2.747 -4.419 1.00 94.25 184 VAL A C 1
ATOM 1490 O O . VAL A 1 184 ? -2.636 -3.739 -3.990 1.00 94.25 184 VAL A O 1
ATOM 1493 N N . GLU A 1 185 ? -4.535 -2.731 -4.608 1.00 95.81 185 GLU A N 1
ATOM 1494 C CA . GLU A 1 185 ? -5.446 -3.857 -4.358 1.00 95.81 185 GLU A CA 1
ATOM 1495 C C . GLU A 1 185 ? -5.025 -5.102 -5.166 1.00 95.81 185 GLU A C 1
ATOM 1497 O O . GLU A 1 185 ? -4.880 -6.194 -4.608 1.00 95.81 185 GLU A O 1
ATOM 1502 N N . GLU A 1 186 ? -4.700 -4.923 -6.456 1.00 95.12 186 GLU A N 1
ATOM 1503 C CA . GLU A 1 186 ? -4.088 -5.965 -7.298 1.00 95.12 186 GLU A CA 1
ATOM 1504 C C . GLU A 1 186 ? -2.785 -6.523 -6.694 1.00 95.12 186 GLU A C 1
ATOM 1506 O O . GLU A 1 186 ? -2.515 -7.729 -6.726 1.00 95.12 186 GLU A O 1
ATOM 1511 N N . ARG A 1 187 ? -1.947 -5.650 -6.124 1.00 95.88 187 ARG A N 1
ATOM 1512 C CA . ARG A 1 187 ? -0.670 -6.043 -5.514 1.00 95.88 187 ARG A CA 1
ATOM 1513 C C . ARG A 1 187 ? -0.853 -6.742 -4.169 1.00 95.88 187 ARG A C 1
ATOM 1515 O O . ARG A 1 187 ? -0.100 -7.666 -3.874 1.00 95.88 187 ARG A O 1
ATOM 1522 N N . TYR A 1 188 ? -1.859 -6.367 -3.385 1.00 96.94 188 TYR A N 1
ATOM 1523 C CA . TYR A 1 188 ? -2.200 -7.054 -2.142 1.00 96.94 188 TYR A CA 1
ATOM 1524 C C . TYR A 1 188 ? -2.679 -8.488 -2.407 1.00 96.94 188 TYR A C 1
ATOM 1526 O O . TYR A 1 188 ? -2.214 -9.413 -1.741 1.00 96.94 188 TYR A O 1
ATOM 1534 N N . ARG A 1 189 ? -3.480 -8.712 -3.460 1.00 97.44 189 ARG A N 1
ATOM 1535 C CA . ARG A 1 189 ? -3.783 -10.069 -3.953 1.00 97.44 189 ARG A CA 1
ATOM 1536 C C . ARG A 1 189 ? -2.512 -10.848 -4.321 1.00 97.44 189 ARG A C 1
ATOM 1538 O O . ARG A 1 189 ? -2.341 -11.986 -3.889 1.00 97.44 189 ARG A O 1
ATOM 1545 N N . GLY A 1 190 ? -1.569 -10.222 -5.033 1.00 96.12 190 GLY A N 1
ATOM 1546 C CA . GLY A 1 190 ? -0.246 -10.803 -5.315 1.00 96.12 190 GLY A CA 1
ATOM 1547 C C . GLY A 1 190 ? 0.558 -11.175 -4.058 1.00 96.12 190 GLY A C 1
ATOM 1548 O O . GLY A 1 190 ? 1.159 -12.247 -4.001 1.00 96.12 190 GLY A O 1
ATOM 1549 N N . TYR A 1 191 ? 0.532 -10.327 -3.028 1.00 95.69 191 TYR A N 1
ATOM 1550 C CA . TYR A 1 191 ? 1.214 -10.554 -1.749 1.00 95.69 191 TYR A CA 1
ATOM 1551 C C . TYR A 1 191 ? 0.595 -11.719 -0.962 1.00 95.69 191 TYR A C 1
ATOM 1553 O O . TYR A 1 191 ? 1.319 -12.593 -0.479 1.00 95.69 191 TYR A O 1
ATOM 1561 N N . LEU A 1 192 ? -0.739 -11.791 -0.899 1.00 95.25 192 LEU A N 1
ATOM 1562 C CA . LEU A 1 192 ? -1.459 -12.914 -0.293 1.00 95.25 192 LEU A CA 1
ATOM 1563 C C . LEU A 1 192 ? -1.182 -14.239 -1.025 1.00 95.25 192 LEU A C 1
ATOM 1565 O O . LEU A 1 192 ? -1.000 -15.269 -0.376 1.00 95.25 192 LEU A O 1
ATOM 1569 N N . TYR A 1 193 ? -1.087 -14.216 -2.359 1.00 96.12 193 TYR A N 1
ATOM 1570 C CA . TYR A 1 193 ? -0.726 -15.392 -3.156 1.00 96.12 193 TYR A CA 1
ATOM 1571 C C . TYR A 1 193 ? 0.693 -15.892 -2.841 1.00 96.12 193 TYR A C 1
ATOM 1573 O O . TYR A 1 193 ? 0.872 -17.071 -2.551 1.00 96.12 193 TYR A O 1
ATOM 1581 N N . LEU A 1 194 ? 1.701 -15.010 -2.815 1.00 93.56 194 LEU A N 1
ATOM 1582 C CA . LEU A 1 194 ? 3.064 -15.402 -2.427 1.00 93.56 194 LEU A CA 1
ATOM 1583 C C . LEU A 1 194 ? 3.109 -15.981 -1.007 1.00 93.56 194 LEU A C 1
ATOM 1585 O O . LEU A 1 194 ? 3.697 -17.044 -0.801 1.00 93.56 194 LEU A O 1
ATOM 1589 N N . THR A 1 195 ? 2.449 -15.310 -0.057 1.00 91.44 195 THR A N 1
ATOM 1590 C CA . THR A 1 195 ? 2.355 -15.731 1.352 1.00 91.44 195 THR A CA 1
ATOM 1591 C C . THR A 1 195 ? 1.833 -17.167 1.469 1.00 91.44 195 THR A C 1
ATOM 1593 O O . THR A 1 195 ? 2.385 -17.973 2.220 1.00 91.44 195 THR A O 1
ATOM 1596 N N . LYS A 1 196 ? 0.806 -17.507 0.676 1.00 91.25 196 LYS A N 1
ATOM 1597 C CA . LYS A 1 196 ? 0.217 -18.848 0.594 1.00 91.25 196 LYS A CA 1
ATOM 1598 C C . LYS A 1 196 ? 1.193 -19.899 0.063 1.00 91.25 196 LYS A C 1
ATOM 1600 O O . LYS A 1 196 ? 1.324 -20.965 0.663 1.00 91.25 196 LYS A O 1
ATOM 1605 N N . GLU A 1 197 ? 1.844 -19.618 -1.065 1.00 88.50 197 GLU A N 1
ATOM 1606 C CA . GLU A 1 197 ? 2.598 -20.630 -1.814 1.00 88.50 197 GLU A CA 1
ATOM 1607 C C . GLU A 1 197 ? 3.975 -20.941 -1.200 1.00 88.50 197 GLU A C 1
ATOM 1609 O O . GLU A 1 197 ? 4.369 -22.106 -1.172 1.00 88.50 197 GLU A O 1
ATOM 1614 N N . SER A 1 198 ? 4.709 -19.953 -0.663 1.00 80.00 198 SER A N 1
ATOM 1615 C CA . SER A 1 198 ? 6.041 -20.212 -0.075 1.00 80.00 198 SER A CA 1
ATOM 1616 C C . SER A 1 198 ? 6.043 -20.423 1.443 1.00 80.00 198 SER A C 1
ATOM 1618 O O . SER A 1 198 ? 7.038 -20.914 1.981 1.00 80.00 198 SER A O 1
ATOM 1620 N N . LYS A 1 199 ? 4.974 -20.017 2.148 1.00 71.69 199 LYS A N 1
ATOM 1621 C CA . LYS A 1 199 ? 4.871 -19.988 3.624 1.00 71.69 199 LYS A CA 1
ATOM 1622 C C . LYS A 1 199 ? 6.016 -19.248 4.340 1.00 71.69 199 LYS A C 1
ATOM 1624 O O . LYS A 1 199 ? 6.242 -19.442 5.534 1.00 71.69 199 LYS A O 1
ATOM 1629 N N . SER A 1 200 ? 6.755 -18.397 3.629 1.00 77.06 200 SER A N 1
ATOM 1630 C CA . SER A 1 200 ? 7.850 -17.593 4.179 1.00 77.06 200 SER A CA 1
ATOM 1631 C C . SER A 1 200 ? 7.390 -16.163 4.433 1.00 77.06 200 SER A C 1
ATOM 1633 O O . SER A 1 200 ? 6.726 -15.593 3.578 1.00 77.06 200 SER A O 1
ATOM 1635 N N . PHE A 1 201 ? 7.821 -15.533 5.530 1.00 80.12 201 PHE A N 1
ATOM 1636 C CA . PHE A 1 201 ? 7.518 -14.117 5.772 1.00 80.12 201 PHE A CA 1
ATOM 1637 C C . PHE A 1 201 ? 8.047 -13.202 4.650 1.00 80.12 201 PHE A C 1
ATOM 1639 O O . PHE A 1 201 ? 9.264 -13.013 4.522 1.00 80.12 201 PHE A O 1
ATOM 1646 N N . HIS A 1 202 ? 7.120 -12.605 3.897 1.00 87.50 202 HIS A N 1
ATOM 1647 C CA . HIS A 1 202 ? 7.356 -11.565 2.895 1.00 87.50 202 HIS A CA 1
ATOM 1648 C C . HIS A 1 202 ? 7.237 -10.169 3.499 1.00 87.50 202 HIS A C 1
ATOM 1650 O O . HIS A 1 202 ? 6.375 -9.904 4.334 1.00 87.50 202 HIS A O 1
ATOM 1656 N N . VAL A 1 203 ? 8.066 -9.244 3.023 1.00 88.12 203 VAL A N 1
ATOM 1657 C CA . VAL A 1 203 ? 8.075 -7.850 3.487 1.00 88.12 203 VAL A CA 1
ATOM 1658 C C . VAL A 1 203 ? 7.096 -7.037 2.644 1.00 88.12 203 VAL A C 1
ATOM 1660 O O . VAL A 1 203 ? 7.368 -6.886 1.451 1.00 88.12 203 VAL A O 1
ATOM 1663 N N . PRO A 1 204 ? 5.981 -6.515 3.188 1.00 91.81 204 PRO A N 1
ATOM 1664 C CA . PRO A 1 204 ? 5.095 -5.647 2.422 1.00 91.81 204 PRO A CA 1
ATOM 1665 C C . PRO A 1 204 ? 5.824 -4.347 2.048 1.00 91.81 204 PRO A C 1
ATOM 1667 O O . PRO A 1 204 ? 6.658 -3.842 2.800 1.00 91.81 204 PRO A O 1
ATOM 1670 N N . THR A 1 205 ? 5.521 -3.803 0.875 1.00 91.56 205 THR A N 1
ATOM 1671 C CA . THR A 1 205 ? 5.803 -2.395 0.562 1.00 91.56 205 THR A CA 1
ATOM 1672 C C . THR A 1 205 ? 4.758 -1.500 1.238 1.00 91.56 205 THR A C 1
ATOM 1674 O O . THR A 1 205 ? 3.670 -1.980 1.545 1.00 91.56 205 THR A O 1
ATOM 1677 N N . TYR A 1 206 ? 5.041 -0.213 1.469 1.00 90.94 206 TYR A N 1
ATOM 1678 C CA . TYR A 1 206 ? 4.132 0.686 2.204 1.00 90.94 206 TYR A CA 1
ATOM 1679 C C . TYR A 1 206 ? 2.742 0.794 1.560 1.00 90.94 206 TYR A C 1
ATOM 1681 O O . TYR A 1 206 ? 1.745 0.897 2.271 1.00 90.94 206 TYR A O 1
ATOM 1689 N N . ASP A 1 207 ? 2.667 0.703 0.227 1.00 92.50 207 ASP A N 1
ATOM 1690 C CA . ASP A 1 207 ? 1.392 0.642 -0.488 1.00 92.50 207 ASP A CA 1
ATOM 1691 C C . ASP A 1 207 ? 0.604 -0.633 -0.116 1.00 92.50 207 ASP A C 1
ATOM 1693 O O . ASP A 1 207 ? -0.515 -0.554 0.387 1.00 92.50 207 ASP A O 1
ATOM 1697 N N . ILE A 1 208 ? 1.216 -1.811 -0.257 1.00 95.12 208 ILE A N 1
ATOM 1698 C CA . ILE A 1 208 ? 0.620 -3.102 0.134 1.00 95.12 208 ILE A CA 1
ATOM 1699 C C . ILE A 1 208 ? 0.269 -3.133 1.631 1.00 95.12 208 ILE A C 1
ATOM 1701 O O . ILE A 1 208 ? -0.769 -3.680 2.000 1.00 95.12 208 ILE A O 1
ATOM 1705 N N . GLU A 1 209 ? 1.097 -2.539 2.494 1.00 93.25 209 GLU A N 1
ATOM 1706 C CA . GLU A 1 209 ? 0.861 -2.494 3.936 1.00 93.25 209 GLU A CA 1
ATOM 1707 C C . GLU A 1 209 ? -0.357 -1.630 4.302 1.00 93.25 209 GLU A C 1
ATOM 1709 O O . GLU A 1 209 ? -1.100 -2.008 5.206 1.00 93.25 209 GLU A O 1
ATOM 1714 N N . LEU A 1 210 ? -0.624 -0.532 3.582 1.00 93.50 210 LEU A N 1
ATOM 1715 C CA . LEU A 1 210 ? -1.861 0.242 3.744 1.00 93.50 210 LEU A CA 1
ATOM 1716 C C . LEU A 1 210 ? -3.093 -0.630 3.498 1.00 93.50 210 LEU A C 1
ATOM 1718 O O . LEU A 1 210 ? -3.906 -0.789 4.405 1.00 93.50 210 LEU A O 1
ATOM 1722 N N . ILE A 1 211 ? -3.196 -1.245 2.316 1.00 96.00 211 ILE A N 1
ATOM 1723 C CA . ILE A 1 211 ? -4.337 -2.103 1.963 1.00 96.00 211 ILE A CA 1
ATOM 1724 C C . ILE A 1 211 ? -4.464 -3.290 2.934 1.00 96.00 211 ILE A C 1
ATOM 1726 O O . ILE A 1 211 ? -5.571 -3.630 3.355 1.00 96.00 211 ILE A O 1
ATOM 1730 N N . TRP A 1 212 ? -3.345 -3.896 3.346 1.00 95.38 212 TRP A N 1
ATOM 1731 C CA . TRP A 1 212 ? -3.351 -4.985 4.323 1.00 95.38 212 TRP A CA 1
ATOM 1732 C C . TRP A 1 212 ? -3.911 -4.526 5.678 1.00 95.38 212 TRP A C 1
ATOM 1734 O O . TRP A 1 212 ? -4.825 -5.157 6.209 1.00 95.38 212 TRP A O 1
ATOM 1744 N N . ARG A 1 213 ? -3.440 -3.395 6.214 1.00 93.69 213 ARG A N 1
ATOM 1745 C CA . ARG A 1 213 ? -3.960 -2.818 7.463 1.00 93.69 213 ARG A CA 1
ATOM 1746 C C . ARG A 1 213 ? -5.439 -2.440 7.339 1.00 93.69 213 ARG A C 1
ATOM 1748 O O . ARG A 1 213 ? -6.200 -2.693 8.270 1.00 93.69 213 ARG A O 1
ATOM 1755 N N . SER A 1 214 ? -5.871 -1.922 6.188 1.00 94.38 214 SER A N 1
ATOM 1756 C CA . SER A 1 214 ? -7.284 -1.619 5.914 1.00 94.38 214 SER A CA 1
ATOM 1757 C C . SER A 1 214 ? -8.156 -2.873 5.969 1.00 94.38 214 SER A C 1
ATOM 1759 O O . SER A 1 214 ? -9.251 -2.833 6.527 1.00 94.38 214 SER A O 1
ATOM 1761 N N . HIS A 1 215 ? -7.644 -4.008 5.481 1.00 95.00 215 HIS A N 1
ATOM 1762 C CA . HIS A 1 215 ? -8.297 -5.308 5.628 1.00 95.00 215 HIS A CA 1
ATOM 1763 C C . HIS A 1 215 ? -8.388 -5.722 7.111 1.00 95.00 215 HIS A C 1
ATOM 1765 O O . HIS A 1 215 ? -9.474 -6.046 7.588 1.00 95.00 215 HIS A O 1
ATOM 1771 N N . GLN A 1 216 ? -7.283 -5.638 7.867 1.00 93.00 216 GLN A N 1
ATOM 1772 C CA . GLN A 1 216 ? -7.229 -6.000 9.296 1.00 93.00 216 GLN A CA 1
ATOM 1773 C C . GLN A 1 216 ? -8.192 -5.199 10.189 1.00 93.00 216 GLN A C 1
ATOM 1775 O O . GLN A 1 216 ? -8.657 -5.711 11.210 1.00 93.00 216 GLN A O 1
ATOM 1780 N N . LEU A 1 217 ? -8.504 -3.950 9.825 1.00 92.12 217 LEU A N 1
ATOM 1781 C CA . LEU A 1 217 ? -9.417 -3.085 10.581 1.00 92.12 217 LEU A CA 1
ATOM 1782 C C . LEU A 1 217 ? -10.883 -3.557 10.559 1.00 92.12 217 LEU A C 1
ATOM 1784 O O . LEU A 1 217 ? -11.671 -3.066 11.374 1.00 92.12 217 LEU A O 1
ATOM 1788 N N . ASN A 1 218 ? -11.232 -4.540 9.719 1.00 91.06 218 ASN A N 1
ATOM 1789 C CA . ASN A 1 218 ? -12.464 -5.325 9.807 1.00 91.06 218 ASN A CA 1
ATOM 1790 C C . ASN A 1 218 ? -12.132 -6.781 10.221 1.00 91.06 218 ASN A C 1
ATOM 1792 O O . ASN A 1 218 ? -11.936 -7.637 9.355 1.00 91.06 218 ASN A O 1
ATOM 1796 N N . PRO A 1 219 ? -12.060 -7.096 11.534 1.00 91.69 219 PRO A N 1
ATOM 1797 C CA . PRO A 1 219 ? -11.507 -8.369 12.001 1.00 91.69 219 PRO A CA 1
ATOM 1798 C C . PRO A 1 219 ? -12.286 -9.611 11.551 1.00 91.69 219 PRO A C 1
ATOM 1800 O O . PRO A 1 219 ? -11.671 -10.647 11.316 1.00 91.69 219 PRO A O 1
ATOM 1803 N N . LEU A 1 220 ? -13.614 -9.522 11.393 1.00 90.44 220 LEU A N 1
ATOM 1804 C CA . LEU A 1 220 ? -14.442 -10.643 10.924 1.00 90.44 220 LEU A CA 1
ATOM 1805 C C . LEU A 1 220 ? -14.192 -10.967 9.449 1.00 90.44 220 LEU A C 1
ATOM 1807 O O . LEU A 1 220 ? -14.010 -12.136 9.104 1.00 90.44 220 LEU A O 1
ATOM 1811 N N . VAL A 1 221 ? -14.163 -9.945 8.585 1.00 92.88 221 VAL A N 1
ATOM 1812 C CA . VAL A 1 221 ? -13.846 -10.126 7.160 1.00 92.88 221 VAL A CA 1
ATOM 1813 C C . VAL A 1 221 ? -12.414 -10.631 7.012 1.00 92.88 221 VAL A C 1
ATOM 1815 O O . VAL A 1 221 ? -12.198 -11.657 6.372 1.00 92.88 221 VAL A O 1
ATOM 1818 N N . TYR A 1 222 ? -11.464 -9.992 7.699 1.00 94.69 222 TYR A N 1
ATOM 1819 C CA . TYR A 1 222 ? -10.059 -10.380 7.676 1.00 94.69 222 TYR A CA 1
ATOM 1820 C C . TYR A 1 222 ? -9.836 -11.833 8.098 1.00 94.69 222 TYR A C 1
ATOM 1822 O O . TYR A 1 222 ? -9.152 -12.582 7.398 1.00 94.69 222 TYR A O 1
ATOM 1830 N N . ALA A 1 223 ? -10.428 -12.257 9.220 1.00 93.75 223 ALA A N 1
ATOM 1831 C CA . ALA A 1 223 ? -10.279 -13.616 9.721 1.00 93.75 223 ALA A CA 1
ATOM 1832 C C . ALA A 1 223 ? -10.903 -14.645 8.771 1.00 93.75 223 ALA A C 1
ATOM 1834 O O . ALA A 1 223 ? -10.248 -15.633 8.446 1.00 93.75 223 ALA A O 1
ATOM 1835 N N . ARG A 1 224 ? -12.125 -14.409 8.268 1.00 94.56 224 ARG A N 1
ATOM 1836 C CA . ARG A 1 224 ? -12.767 -15.311 7.297 1.00 94.56 224 ARG A CA 1
ATOM 1837 C C . ARG A 1 224 ? -11.922 -15.452 6.033 1.00 94.56 224 ARG A C 1
ATOM 1839 O O . ARG A 1 224 ? -11.679 -16.571 5.587 1.00 94.56 224 ARG A O 1
ATOM 1846 N N . ASP A 1 225 ? -11.482 -14.337 5.462 1.00 95.81 225 ASP A N 1
ATOM 1847 C CA . ASP A 1 225 ? -10.874 -14.308 4.134 1.00 95.81 225 ASP A CA 1
ATOM 1848 C C . ASP A 1 225 ? -9.428 -14.838 4.173 1.00 95.81 225 ASP A C 1
ATOM 1850 O O . ASP A 1 225 ? -9.028 -15.603 3.293 1.00 95.81 225 ASP A O 1
ATOM 1854 N N . THR A 1 226 ? -8.669 -14.547 5.240 1.00 94.56 226 THR A N 1
ATOM 1855 C CA . THR A 1 226 ? -7.334 -15.141 5.442 1.00 94.56 226 THR A CA 1
ATOM 1856 C C . THR A 1 226 ? -7.395 -16.625 5.804 1.00 94.56 226 THR A C 1
ATOM 1858 O O . THR A 1 226 ? -6.673 -17.405 5.186 1.00 94.56 226 THR A O 1
ATOM 1861 N N . VAL A 1 227 ? -8.300 -17.070 6.686 1.00 94.62 227 VAL A N 1
ATOM 1862 C CA . VAL A 1 227 ? -8.455 -18.506 7.005 1.00 94.62 227 VAL A CA 1
ATOM 1863 C C . VAL A 1 227 ? -8.914 -19.304 5.777 1.00 94.62 227 VAL A C 1
ATOM 1865 O O . VAL A 1 227 ? -8.385 -20.384 5.524 1.00 94.62 227 VAL A O 1
ATOM 1868 N N . LYS A 1 228 ? -9.823 -18.759 4.957 1.00 95.56 228 LYS A N 1
ATOM 1869 C CA . LYS A 1 228 ? -10.267 -19.352 3.680 1.00 95.56 228 LYS A CA 1
ATOM 1870 C C . LYS A 1 228 ? -9.125 -19.544 2.672 1.00 95.56 228 LYS A C 1
ATOM 1872 O O . LYS A 1 228 ? -9.164 -20.497 1.896 1.00 95.56 228 LYS A O 1
ATOM 1877 N N . LEU A 1 229 ? -8.131 -18.653 2.663 1.00 94.19 229 LEU A N 1
ATOM 1878 C CA . LEU A 1 229 ? -7.026 -18.664 1.697 1.00 94.19 229 LEU A CA 1
ATOM 1879 C C . LEU A 1 229 ? -5.772 -19.407 2.196 1.00 94.19 229 LEU A C 1
ATOM 1881 O O . LEU A 1 229 ? -5.112 -20.093 1.413 1.00 94.19 229 LEU A O 1
ATOM 1885 N N . LEU A 1 230 ? -5.430 -19.238 3.475 1.00 91.94 230 LEU A N 1
ATOM 1886 C CA . LEU A 1 230 ? -4.151 -19.627 4.085 1.00 91.94 230 LEU A CA 1
ATOM 1887 C C . LEU A 1 230 ? -4.295 -20.753 5.124 1.00 91.94 230 LEU A C 1
ATOM 1889 O O . LEU A 1 230 ? -3.310 -21.413 5.447 1.00 91.94 230 LEU A O 1
ATOM 1893 N N . GLY A 1 231 ? -5.506 -20.976 5.644 1.00 91.62 231 GLY A N 1
ATOM 1894 C CA . GLY A 1 231 ? -5.793 -21.886 6.758 1.00 91.62 231 GLY A CA 1
ATOM 1895 C C . GLY A 1 231 ? -5.675 -21.249 8.149 1.00 91.62 231 GLY A C 1
ATOM 1896 O O . GLY A 1 231 ? -6.140 -21.837 9.121 1.00 91.62 231 GLY A O 1
ATOM 1897 N N . GLU A 1 232 ? -5.110 -20.044 8.257 1.00 91.06 232 GLU A N 1
ATOM 1898 C CA . GLU A 1 232 ? -4.939 -19.305 9.513 1.00 91.06 232 GLU A CA 1
ATOM 1899 C C . GLU A 1 232 ? -5.092 -17.787 9.317 1.00 91.06 232 GLU A C 1
ATOM 1901 O O . GLU A 1 232 ? -5.047 -17.281 8.194 1.00 91.06 232 GLU A O 1
ATOM 1906 N N . VAL A 1 233 ? -5.262 -17.052 10.422 1.00 90.06 233 VAL A N 1
ATOM 1907 C CA . VAL A 1 233 ? -5.286 -15.582 10.404 1.00 90.06 233 VAL A CA 1
ATOM 1908 C C . VAL A 1 233 ? -3.860 -15.064 10.240 1.00 90.06 233 VAL A C 1
ATOM 1910 O O . VAL A 1 233 ? -3.038 -15.206 11.146 1.00 90.06 233 VAL A O 1
ATOM 1913 N N . LEU A 1 234 ? -3.567 -14.438 9.099 1.00 88.12 234 LEU A N 1
ATOM 1914 C CA . LEU A 1 234 ? -2.241 -13.885 8.811 1.00 88.12 234 LEU A CA 1
ATOM 1915 C C . LEU A 1 234 ? -1.873 -12.793 9.834 1.00 88.12 234 LEU A C 1
ATOM 1917 O O . LEU A 1 234 ? -2.651 -11.872 10.084 1.00 88.12 234 LEU A O 1
ATOM 1921 N N . GLN A 1 235 ? -0.682 -12.883 10.425 1.00 82.00 235 GLN A N 1
ATOM 1922 C CA . GLN A 1 235 ? -0.250 -11.997 11.512 1.00 82.00 235 GLN A CA 1
ATOM 1923 C C . GLN A 1 235 ? 0.750 -10.944 11.021 1.00 82.00 235 GLN A C 1
ATOM 1925 O O . GLN A 1 235 ? 1.707 -11.268 10.314 1.00 82.00 235 GLN A O 1
ATOM 1930 N N . HIS A 1 236 ? 0.585 -9.692 11.455 1.00 71.69 236 HIS A N 1
ATOM 1931 C CA . HIS A 1 236 ? 1.617 -8.667 11.284 1.00 71.69 236 HIS A CA 1
ATOM 1932 C C . HIS A 1 236 ? 2.803 -8.989 12.207 1.00 71.69 236 HIS A C 1
ATOM 1934 O O . HIS A 1 236 ? 2.649 -9.094 13.423 1.00 71.69 236 HIS A O 1
ATOM 1940 N N . HIS A 1 237 ? 3.982 -9.226 11.628 1.00 60.75 237 HIS A N 1
ATOM 1941 C CA . HIS A 1 237 ? 5.175 -9.599 12.389 1.00 60.75 237 HIS A CA 1
ATOM 1942 C C . HIS A 1 237 ? 5.955 -8.336 12.787 1.00 60.75 237 HIS A C 1
ATOM 1944 O O . HIS A 1 237 ? 6.743 -7.822 11.990 1.00 60.75 237 HIS A O 1
ATOM 1950 N N . ASN A 1 238 ? 5.788 -7.873 14.032 1.00 48.25 238 ASN A N 1
ATOM 1951 C CA . ASN A 1 238 ? 6.491 -6.721 14.622 1.00 48.25 238 ASN A CA 1
ATOM 1952 C C . ASN A 1 238 ? 8.029 -6.807 14.466 1.00 48.25 238 ASN A C 1
ATOM 1954 O O . ASN A 1 238 ? 8.723 -7.345 15.327 1.00 48.25 238 ASN A O 1
ATOM 1958 N N . THR A 1 239 ? 8.580 -6.282 13.363 1.00 44.28 239 THR A N 1
ATOM 1959 C CA . THR A 1 239 ? 10.014 -6.380 13.026 1.00 44.28 239 THR A CA 1
ATOM 1960 C C . THR A 1 239 ? 10.548 -5.136 12.305 1.00 44.28 239 THR A C 1
ATOM 1962 O O . THR A 1 239 ? 10.767 -5.109 11.094 1.00 44.28 239 THR A O 1
ATOM 1965 N N . THR A 1 240 ? 10.851 -4.095 13.078 1.00 44.19 240 THR A N 1
ATOM 1966 C CA . THR A 1 240 ? 11.425 -2.822 12.596 1.00 44.19 240 THR A CA 1
ATOM 1967 C C . THR A 1 240 ? 12.913 -2.888 12.211 1.00 44.19 240 THR A C 1
ATOM 1969 O O . THR A 1 240 ? 13.459 -1.895 11.738 1.00 44.19 240 THR A O 1
ATOM 1972 N N . SER A 1 241 ? 13.584 -4.036 12.383 1.00 40.72 241 SER A N 1
ATOM 1973 C CA . SER A 1 241 ? 15.032 -4.202 12.143 1.00 40.72 241 SER A CA 1
ATOM 1974 C C . SER A 1 241 ? 15.420 -5.263 11.102 1.00 40.72 241 SER A C 1
ATOM 1976 O O . SER A 1 241 ? 16.552 -5.250 10.624 1.00 40.72 241 SER A O 1
ATOM 1978 N N . THR A 1 242 ? 14.519 -6.180 10.725 1.00 47.84 242 THR A N 1
ATOM 1979 C CA . THR A 1 242 ? 14.819 -7.299 9.797 1.00 47.84 242 THR A CA 1
ATOM 1980 C C . THR A 1 242 ? 14.026 -7.259 8.486 1.00 47.84 242 THR A C 1
ATOM 1982 O O . THR A 1 242 ? 14.302 -8.033 7.568 1.00 47.84 242 THR A O 1
ATOM 1985 N N . THR A 1 243 ? 13.081 -6.327 8.357 1.00 58.62 243 THR A N 1
ATOM 1986 C CA . THR A 1 243 ? 12.250 -6.115 7.162 1.00 58.62 243 THR A CA 1
ATOM 1987 C C . THR A 1 243 ? 13.064 -5.617 5.965 1.00 58.62 243 THR A C 1
ATOM 1989 O O . THR A 1 243 ? 13.000 -6.213 4.893 1.00 58.62 243 THR A O 1
ATOM 1992 N N . THR A 1 244 ? 13.924 -4.608 6.123 1.00 61.66 244 THR A N 1
ATOM 1993 C CA . THR A 1 244 ? 14.773 -4.110 5.017 1.00 61.66 244 THR A CA 1
ATOM 1994 C C . THR A 1 244 ? 15.695 -5.189 4.435 1.00 61.66 244 THR A C 1
ATOM 1996 O O . THR A 1 244 ? 15.871 -5.255 3.220 1.00 61.66 244 THR A O 1
ATOM 1999 N N . ALA A 1 245 ? 16.222 -6.088 5.273 1.00 70.25 245 ALA A N 1
ATOM 2000 C CA . ALA A 1 245 ? 17.097 -7.185 4.852 1.00 70.25 245 ALA A CA 1
ATOM 2001 C C . ALA A 1 245 ? 16.380 -8.278 4.031 1.00 70.25 245 ALA A C 1
ATOM 2003 O O . ALA A 1 245 ? 17.006 -8.923 3.192 1.00 70.25 245 ALA A O 1
ATOM 2004 N N . LYS A 1 246 ? 15.070 -8.481 4.238 1.00 81.88 246 LYS A N 1
ATOM 2005 C CA . LYS A 1 246 ? 14.250 -9.464 3.499 1.00 81.88 246 LYS A CA 1
ATOM 2006 C C . LYS A 1 246 ? 13.558 -8.893 2.252 1.00 81.88 246 LYS A C 1
ATOM 2008 O O . LYS A 1 246 ? 13.023 -9.659 1.446 1.00 81.88 246 LYS A O 1
ATOM 2013 N N . LEU A 1 247 ? 13.577 -7.573 2.059 1.00 85.25 247 LEU A N 1
ATOM 2014 C CA . LEU A 1 247 ? 12.967 -6.913 0.900 1.00 85.25 247 LEU A CA 1
ATOM 2015 C C . LEU A 1 247 ? 13.558 -7.369 -0.457 1.00 85.25 247 LEU A C 1
ATOM 2017 O O . LEU A 1 247 ? 12.767 -7.579 -1.379 1.00 85.25 247 LEU A O 1
ATOM 2021 N N . PRO A 1 248 ? 14.880 -7.608 -0.620 1.00 88.56 248 PRO A N 1
ATOM 2022 C CA . PRO A 1 248 ? 15.434 -8.109 -1.884 1.00 88.56 248 PRO A CA 1
ATOM 2023 C C . PRO A 1 248 ? 14.964 -9.526 -2.229 1.00 88.56 248 PRO A C 1
ATOM 2025 O O . PRO A 1 248 ? 14.630 -9.797 -3.380 1.00 88.56 248 PRO A O 1
ATOM 2028 N N . GLU A 1 249 ? 14.878 -10.420 -1.240 1.00 90.06 249 GLU A N 1
ATOM 2029 C CA . GLU A 1 249 ? 14.399 -11.793 -1.452 1.00 90.06 249 GLU A CA 1
ATOM 2030 C C . GLU A 1 249 ? 12.887 -11.814 -1.729 1.00 90.06 249 GLU A C 1
ATOM 2032 O O . GLU A 1 249 ? 12.452 -12.490 -2.657 1.00 90.06 249 GLU A O 1
ATOM 2037 N N . THR A 1 250 ? 12.098 -10.980 -1.037 1.00 91.38 250 THR A N 1
ATOM 2038 C CA . THR A 1 250 ? 10.672 -10.772 -1.367 1.00 91.38 250 THR A CA 1
ATOM 2039 C C . THR A 1 250 ? 10.512 -10.273 -2.809 1.00 91.38 250 THR A C 1
ATOM 2041 O O . THR A 1 250 ? 9.723 -10.821 -3.576 1.00 91.38 250 THR A O 1
ATOM 2044 N N . SER A 1 251 ? 11.323 -9.288 -3.215 1.00 92.12 251 SER A N 1
ATOM 2045 C CA . SER A 1 251 ? 11.301 -8.722 -4.571 1.00 92.12 251 SER A CA 1
ATOM 2046 C C . SER A 1 251 ? 11.659 -9.750 -5.647 1.00 92.12 251 SER A C 1
ATOM 2048 O O . SER A 1 251 ? 11.055 -9.763 -6.716 1.00 92.12 251 SER A O 1
ATOM 2050 N N . LYS A 1 252 ? 12.617 -10.634 -5.357 1.00 92.38 252 LYS A N 1
ATOM 2051 C CA . LYS A 1 252 ? 13.065 -11.713 -6.244 1.00 92.38 252 LYS A CA 1
ATOM 2052 C C . LYS A 1 252 ? 12.035 -12.839 -6.355 1.00 92.38 252 LYS A C 1
ATOM 2054 O O . LYS A 1 252 ? 11.797 -13.326 -7.456 1.00 92.38 252 LYS A O 1
ATOM 2059 N N . GLN A 1 253 ? 11.390 -13.236 -5.256 1.00 93.62 253 GLN A N 1
ATOM 2060 C CA . GLN A 1 253 ? 10.294 -14.215 -5.290 1.00 93.62 253 GLN A CA 1
ATOM 2061 C C . GLN A 1 253 ? 9.092 -13.676 -6.079 1.00 93.62 253 GLN A C 1
ATOM 2063 O O . GLN A 1 253 ? 8.505 -14.405 -6.879 1.00 93.62 253 GLN A O 1
ATOM 2068 N N . TRP A 1 254 ? 8.790 -12.383 -5.937 1.00 95.19 254 TRP A N 1
ATOM 2069 C CA . TRP A 1 254 ? 7.784 -11.686 -6.737 1.00 95.19 254 TRP A CA 1
ATOM 2070 C C . TRP A 1 254 ? 8.159 -11.614 -8.234 1.00 95.19 254 TRP A C 1
ATOM 2072 O O . TRP A 1 254 ? 7.335 -11.973 -9.078 1.00 95.19 254 TRP A O 1
ATOM 2082 N N . GLU A 1 255 ? 9.398 -11.229 -8.588 1.00 93.50 255 GLU A N 1
ATOM 2083 C CA . GLU A 1 255 ? 9.876 -11.218 -9.988 1.00 93.50 255 GLU A CA 1
ATOM 2084 C C . GLU A 1 255 ? 9.818 -12.621 -10.610 1.00 93.50 255 GLU A C 1
ATOM 2086 O O . GLU A 1 255 ? 9.348 -12.773 -11.737 1.00 93.50 255 GLU A O 1
ATOM 2091 N N . ASN A 1 256 ? 10.235 -13.655 -9.873 1.00 93.50 256 ASN A N 1
ATOM 2092 C CA . ASN A 1 256 ? 10.184 -15.041 -10.336 1.00 93.50 256 ASN A CA 1
ATOM 2093 C C . ASN A 1 256 ? 8.742 -15.505 -10.596 1.00 93.50 256 ASN A C 1
ATOM 2095 O O . ASN A 1 256 ? 8.469 -16.066 -11.657 1.00 93.50 256 ASN A O 1
ATOM 2099 N N . THR A 1 257 ? 7.830 -15.255 -9.652 1.00 95.25 257 THR A N 1
ATOM 2100 C CA . THR A 1 257 ? 6.452 -15.776 -9.692 1.00 95.25 257 THR A CA 1
ATOM 2101 C C . THR A 1 257 ? 5.590 -15.050 -10.719 1.00 95.25 257 THR A C 1
ATOM 2103 O O . THR A 1 257 ? 4.904 -15.697 -11.502 1.00 95.25 257 THR A O 1
ATOM 2106 N N . PHE A 1 258 ? 5.638 -13.714 -10.756 1.00 94.00 258 PHE A N 1
ATOM 2107 C CA . PHE A 1 258 ? 4.725 -12.906 -11.575 1.00 94.00 258 PHE A CA 1
ATOM 2108 C C . PHE A 1 258 ? 5.387 -12.237 -12.782 1.00 94.00 258 PHE A C 1
ATOM 2110 O O . PHE A 1 258 ? 4.693 -11.645 -13.607 1.00 94.00 258 PHE A O 1
ATOM 2117 N N . GLY A 1 259 ? 6.718 -12.287 -12.909 1.00 91.88 259 GLY A N 1
ATOM 2118 C CA . GLY A 1 259 ? 7.441 -11.628 -14.002 1.00 91.88 259 GLY A CA 1
ATOM 2119 C C . GLY A 1 259 ? 7.339 -10.103 -13.993 1.00 91.88 259 GLY A C 1
ATOM 2120 O O . GLY A 1 259 ? 7.453 -9.500 -15.062 1.00 91.88 259 GLY A O 1
ATOM 2121 N N . ARG A 1 260 ? 7.061 -9.527 -12.817 1.00 92.00 260 ARG A N 1
ATOM 2122 C CA . ARG A 1 260 ? 6.734 -8.116 -12.554 1.00 92.00 260 ARG A CA 1
ATOM 2123 C C . ARG A 1 260 ? 7.667 -7.556 -11.470 1.00 92.00 260 ARG A C 1
ATOM 2125 O O . ARG A 1 260 ? 8.163 -8.324 -10.649 1.00 92.00 260 ARG A O 1
ATOM 2132 N N . ARG A 1 261 ? 7.875 -6.240 -11.394 1.00 92.56 261 ARG A N 1
ATOM 2133 C CA . ARG A 1 261 ? 8.616 -5.596 -10.297 1.00 92.56 261 ARG A CA 1
ATOM 2134 C C . ARG A 1 261 ? 7.790 -5.492 -9.023 1.00 92.56 261 ARG A C 1
ATOM 2136 O O . ARG A 1 261 ? 6.606 -5.160 -9.046 1.00 92.56 261 ARG A O 1
ATOM 2143 N N . TYR A 1 262 ? 8.449 -5.755 -7.895 1.00 92.69 262 TYR A N 1
ATOM 2144 C CA . TYR A 1 262 ? 7.853 -5.558 -6.576 1.00 92.69 262 TYR A CA 1
ATOM 2145 C C . TYR A 1 262 ? 7.924 -4.098 -6.126 1.00 92.69 262 TYR A C 1
ATOM 2147 O O . TYR A 1 262 ? 6.932 -3.545 -5.649 1.00 92.69 262 TYR A O 1
ATOM 2155 N N . LEU A 1 263 ? 9.076 -3.459 -6.342 1.00 90.81 263 LEU A N 1
ATOM 2156 C CA . LEU A 1 263 ? 9.253 -2.023 -6.155 1.00 90.81 263 LEU A CA 1
ATOM 2157 C C . LEU A 1 263 ? 8.708 -1.262 -7.370 1.00 90.81 263 LEU A C 1
ATOM 2159 O O . LEU A 1 263 ? 8.942 -1.648 -8.512 1.00 90.81 263 LEU A O 1
ATOM 2163 N N . ARG A 1 264 ? 7.983 -0.178 -7.096 1.00 90.88 264 ARG A N 1
ATOM 2164 C CA . ARG A 1 264 ? 7.449 0.780 -8.070 1.00 90.88 264 ARG A CA 1
ATOM 2165 C C . ARG A 1 264 ? 7.387 2.173 -7.438 1.00 90.88 264 ARG A C 1
ATOM 2167 O O . ARG A 1 264 ? 7.553 2.301 -6.221 1.00 90.88 264 ARG A O 1
ATOM 2174 N N . ALA A 1 265 ? 7.106 3.201 -8.234 1.00 89.94 265 ALA A N 1
ATOM 2175 C CA . ALA A 1 265 ? 6.746 4.520 -7.714 1.00 89.94 265 ALA A CA 1
ATOM 2176 C C . ALA A 1 265 ? 5.573 4.414 -6.711 1.00 89.94 265 ALA A C 1
ATOM 2178 O O . ALA A 1 265 ? 4.650 3.622 -6.904 1.00 89.94 265 ALA A O 1
ATOM 2179 N N . GLY A 1 266 ? 5.648 5.153 -5.604 1.00 86.31 266 GLY A N 1
ATOM 2180 C CA . GLY A 1 266 ? 4.685 5.113 -4.498 1.00 86.31 266 GLY A CA 1
ATOM 2181 C C . GLY A 1 266 ? 4.753 3.889 -3.571 1.00 86.31 266 GLY A C 1
ATOM 2182 O O . GLY A 1 266 ? 4.153 3.920 -2.504 1.00 86.31 266 GLY A O 1
ATOM 2183 N N . ALA A 1 267 ? 5.481 2.817 -3.914 1.00 85.06 267 ALA A N 1
ATOM 2184 C CA . ALA A 1 267 ? 5.501 1.600 -3.089 1.00 85.06 267 ALA A CA 1
ATOM 2185 C C . ALA A 1 267 ? 6.409 1.702 -1.851 1.00 85.06 267 ALA A C 1
ATOM 2187 O O . ALA A 1 267 ? 6.107 1.121 -0.815 1.00 85.06 267 ALA A O 1
ATOM 2188 N N . MET A 1 268 ? 7.524 2.429 -1.937 1.00 77.44 268 MET A N 1
ATOM 2189 C CA . MET A 1 268 ? 8.428 2.672 -0.808 1.00 77.44 268 MET A CA 1
ATOM 2190 C C . MET A 1 268 ? 8.756 4.159 -0.732 1.00 77.44 268 MET A C 1
ATOM 2192 O O . MET A 1 268 ? 8.971 4.794 -1.764 1.00 77.44 268 MET A O 1
ATOM 2196 N N . GLY A 1 269 ? 8.852 4.685 0.491 1.00 58.56 269 GLY A N 1
ATOM 2197 C CA . GLY A 1 269 ? 9.135 6.093 0.802 1.00 58.56 269 GLY A CA 1
ATOM 2198 C C . GLY A 1 269 ? 10.569 6.527 0.488 1.00 58.56 269 GLY A C 1
ATOM 2199 O O . GLY A 1 269 ? 11.301 6.977 1.367 1.00 58.56 269 GLY A O 1
ATOM 2200 N N . MET A 1 270 ? 10.987 6.384 -0.767 1.00 51.09 270 MET A N 1
ATOM 2201 C CA . MET A 1 270 ? 12.191 7.021 -1.281 1.00 51.09 270 MET A CA 1
ATOM 2202 C C . MET A 1 270 ? 11.905 8.521 -1.412 1.00 51.09 270 MET A C 1
ATOM 2204 O O . MET A 1 270 ? 10.984 8.907 -2.124 1.00 51.09 270 MET A O 1
ATOM 2208 N N . HIS A 1 271 ? 12.708 9.339 -0.723 1.00 41.72 271 HIS A N 1
ATOM 2209 C CA . HIS A 1 271 ? 12.550 10.795 -0.550 1.00 41.72 271 HIS A CA 1
ATOM 2210 C C . HIS A 1 271 ? 11.508 11.250 0.493 1.00 41.72 271 HIS A C 1
ATOM 2212 O O . HIS A 1 271 ? 10.630 12.062 0.208 1.00 41.72 271 HIS A O 1
ATOM 2218 N N . THR A 1 272 ? 11.687 10.856 1.760 1.00 35.16 272 THR A N 1
ATOM 2219 C CA . THR A 1 272 ? 11.150 11.641 2.887 1.00 35.16 272 THR A CA 1
ATOM 2220 C C . THR A 1 272 ? 11.918 12.961 3.040 1.00 35.16 272 THR A C 1
ATOM 2222 O O . THR A 1 272 ? 12.907 13.044 3.769 1.00 35.16 272 THR A O 1
ATOM 2225 N N . ALA A 1 273 ? 11.439 14.007 2.375 1.00 32.59 273 ALA A N 1
ATOM 2226 C CA . ALA A 1 273 ? 11.640 15.390 2.794 1.00 32.59 273 ALA A CA 1
ATOM 2227 C C . ALA A 1 273 ? 10.255 15.992 3.053 1.00 32.59 273 ALA A C 1
ATOM 2229 O O . ALA A 1 273 ? 9.330 15.736 2.285 1.00 32.59 273 ALA A O 1
ATOM 2230 N N . GLN A 1 274 ? 10.097 16.748 4.142 1.00 36.72 274 GLN A N 1
ATOM 2231 C CA . GLN A 1 274 ? 8.810 17.322 4.547 1.00 36.72 274 GLN A CA 1
ATOM 2232 C C . GLN A 1 274 ? 8.281 18.265 3.456 1.00 36.72 274 GLN A C 1
ATOM 2234 O O . GLN A 1 274 ? 8.709 19.417 3.374 1.00 36.72 274 GLN A O 1
ATOM 2239 N N . GLN A 1 275 ? 7.357 17.795 2.614 1.00 38.09 275 GLN A N 1
ATOM 2240 C CA . GLN A 1 275 ? 6.638 18.687 1.709 1.00 38.09 275 GLN A CA 1
ATOM 2241 C C . GLN A 1 275 ? 5.531 19.384 2.513 1.00 38.09 275 GLN A C 1
ATOM 2243 O O . GLN A 1 275 ? 4.740 18.698 3.166 1.00 38.09 275 GLN A O 1
ATOM 2248 N N . PRO A 1 276 ? 5.469 20.729 2.522 1.00 31.38 276 PRO A N 1
ATOM 2249 C CA . PRO A 1 276 ? 4.348 21.437 3.132 1.00 31.38 276 PRO A CA 1
ATOM 2250 C C . PRO A 1 276 ? 3.047 21.095 2.380 1.00 31.38 276 PRO A C 1
ATOM 2252 O O . PRO A 1 276 ? 3.115 20.747 1.199 1.00 31.38 276 PRO A O 1
ATOM 2255 N N . PRO A 1 277 ? 1.860 21.259 2.997 1.00 38.34 277 PRO A N 1
ATOM 2256 C CA . PRO A 1 277 ? 0.561 20.852 2.427 1.00 38.34 277 PRO A CA 1
ATOM 2257 C C . PRO A 1 277 ? 0.109 21.626 1.166 1.00 38.34 277 PRO A C 1
ATOM 2259 O O . PRO A 1 277 ? -1.031 21.504 0.736 1.00 38.34 277 PRO A O 1
ATOM 2262 N N . TYR A 1 278 ? 1.008 22.397 0.551 1.00 40.25 278 TYR A N 1
ATOM 2263 C CA . TYR A 1 278 ? 0.804 23.193 -0.660 1.00 40.25 278 TYR A CA 1
ATOM 2264 C C . TYR A 1 278 ? 1.838 22.820 -1.738 1.00 40.25 278 TYR A C 1
ATOM 2266 O O . TYR A 1 278 ? 2.489 23.682 -2.336 1.00 40.25 278 TYR A O 1
ATOM 2274 N N . ALA A 1 279 ? 2.041 21.518 -1.952 1.00 47.22 279 ALA A N 1
ATOM 2275 C CA . ALA A 1 279 ? 2.850 21.023 -3.059 1.00 47.22 279 ALA A CA 1
ATOM 2276 C C . ALA A 1 279 ? 2.162 21.339 -4.400 1.00 47.22 279 ALA A C 1
ATOM 2278 O O . ALA A 1 279 ? 0.981 21.053 -4.586 1.00 47.22 279 ALA A O 1
ATOM 2279 N N . LYS A 1 280 ? 2.909 21.919 -5.347 1.00 57.22 280 LYS A N 1
ATOM 2280 C CA . LYS A 1 280 ? 2.483 21.990 -6.755 1.00 57.22 280 LYS A CA 1
ATOM 2281 C C . LYS A 1 280 ? 2.403 20.572 -7.317 1.00 57.22 280 LYS A C 1
ATOM 2283 O O . LYS A 1 280 ? 3.254 19.766 -6.941 1.00 57.22 280 LYS A O 1
ATOM 2288 N N . GLU A 1 281 ? 1.467 20.323 -8.239 1.00 68.38 281 GLU A N 1
ATOM 2289 C CA . GLU A 1 281 ? 1.255 19.022 -8.898 1.00 68.38 281 GLU A CA 1
ATOM 2290 C C . GLU A 1 281 ? 2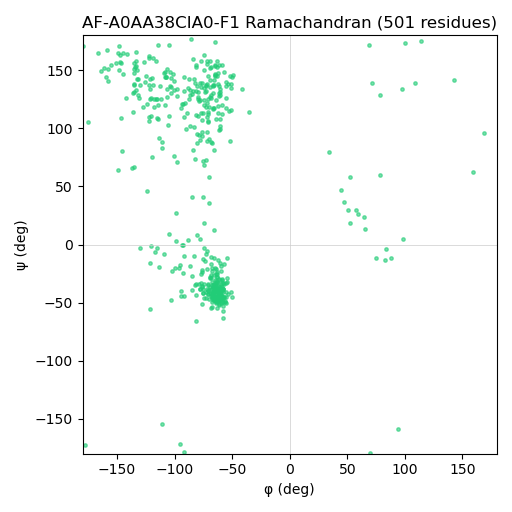.578 18.284 -9.144 1.00 68.38 281 GLU A C 1
ATOM 2292 O O . GLU A 1 281 ? 3.431 18.747 -9.912 1.00 68.38 281 GLU A O 1
ATOM 2297 N N . SER A 1 282 ? 2.768 17.155 -8.463 1.00 76.38 282 SER A N 1
ATOM 2298 C CA . SER A 1 282 ? 3.983 16.354 -8.557 1.00 76.38 282 SER A CA 1
ATOM 2299 C C . SER A 1 282 ? 3.662 14.877 -8.729 1.00 76.38 282 SER A C 1
ATOM 2301 O O . SER A 1 282 ? 2.591 14.398 -8.353 1.00 76.38 282 SER A O 1
ATOM 2303 N N . MET A 1 283 ? 4.603 14.170 -9.349 1.00 83.69 283 MET A N 1
ATOM 2304 C CA . MET A 1 283 ? 4.507 12.756 -9.686 1.00 83.69 283 MET A CA 1
ATOM 2305 C C . MET A 1 283 ? 5.871 12.102 -9.477 1.00 83.69 283 MET A C 1
ATOM 2307 O O . MET A 1 283 ? 6.866 12.552 -10.054 1.00 83.69 283 MET A O 1
ATOM 2311 N N . GLN A 1 284 ? 5.932 11.027 -8.690 1.00 87.06 284 GLN A N 1
ATOM 2312 C CA . GLN A 1 284 ? 7.123 10.183 -8.665 1.00 87.06 284 GLN A CA 1
ATOM 2313 C C . GLN A 1 284 ? 7.126 9.302 -9.915 1.00 87.06 284 GLN A C 1
ATOM 2315 O O . GLN A 1 284 ? 6.114 8.693 -10.257 1.00 87.06 284 GLN A O 1
ATOM 2320 N N . VAL A 1 285 ? 8.281 9.199 -10.563 1.00 87.75 285 VAL A N 1
ATOM 2321 C CA . VAL A 1 285 ? 8.522 8.331 -11.714 1.00 87.75 285 VAL A CA 1
ATOM 2322 C C . VAL A 1 285 ? 9.664 7.386 -11.366 1.00 87.75 285 VAL A C 1
ATOM 2324 O O . VAL A 1 285 ? 10.748 7.832 -10.993 1.00 87.75 285 VAL A O 1
ATOM 2327 N N . MET A 1 286 ? 9.439 6.081 -11.501 1.00 91.81 286 MET A N 1
ATOM 2328 C CA . MET A 1 286 ? 10.470 5.060 -11.332 1.00 91.81 286 MET A CA 1
ATOM 2329 C C . MET A 1 286 ? 10.689 4.321 -12.654 1.00 91.81 286 MET A C 1
ATOM 2331 O O . MET A 1 286 ? 9.746 3.793 -13.246 1.00 91.81 286 MET A O 1
ATOM 2335 N N . LEU A 1 287 ? 11.941 4.300 -13.111 1.00 92.62 287 LEU A N 1
ATOM 2336 C CA . LEU A 1 287 ? 12.368 3.709 -14.380 1.00 92.62 287 LEU A CA 1
ATOM 2337 C C . LEU A 1 287 ? 13.467 2.678 -14.083 1.00 92.62 287 LEU A C 1
ATOM 2339 O O . LEU A 1 287 ? 14.510 3.057 -13.554 1.00 92.62 287 LEU A O 1
ATOM 2343 N N . GLU A 1 288 ? 13.277 1.407 -14.437 1.00 94.75 288 GLU A N 1
ATOM 2344 C CA . GLU A 1 288 ? 14.331 0.385 -14.405 1.00 94.75 288 GLU A CA 1
ATOM 2345 C C . GLU A 1 288 ? 14.704 -0.069 -15.816 1.00 94.75 288 GLU A C 1
ATOM 2347 O O . GLU A 1 288 ? 13.877 -0.558 -16.593 1.00 94.75 288 GLU A O 1
ATOM 2352 N N . ILE A 1 289 ? 15.997 0.035 -16.116 1.00 96.38 289 ILE A N 1
ATOM 2353 C CA . ILE A 1 289 ? 16.621 -0.588 -17.276 1.00 96.38 289 ILE A CA 1
ATOM 2354 C C . ILE A 1 289 ? 17.016 -1.998 -16.838 1.00 96.38 289 ILE A C 1
ATOM 2356 O O . ILE A 1 289 ? 17.998 -2.188 -16.118 1.00 96.38 289 ILE A O 1
ATOM 2360 N N . VAL A 1 290 ? 16.224 -2.998 -17.233 1.00 95.44 290 VAL A N 1
ATOM 2361 C CA . VAL A 1 290 ? 16.408 -4.373 -16.752 1.00 95.44 290 VAL A CA 1
ATOM 2362 C C . VAL A 1 290 ? 17.518 -5.056 -17.546 1.00 95.44 290 VAL A C 1
ATOM 2364 O O . VAL A 1 290 ? 18.573 -5.371 -16.993 1.00 95.44 290 VAL A O 1
ATOM 2367 N N . LYS A 1 291 ? 17.298 -5.278 -18.849 1.00 96.12 291 LYS A N 1
ATOM 2368 C CA . LYS A 1 291 ? 18.219 -5.999 -19.744 1.00 96.12 291 LYS A CA 1
ATOM 2369 C C . LYS A 1 291 ? 17.881 -5.834 -21.217 1.00 96.12 291 LYS A C 1
ATOM 2371 O O . LYS A 1 291 ? 16.769 -5.438 -21.546 1.00 96.12 291 LYS A O 1
ATOM 2376 N N . ALA A 1 292 ? 18.808 -6.183 -22.101 1.00 96.88 292 ALA A N 1
ATOM 2377 C CA . ALA A 1 292 ? 18.565 -6.261 -23.540 1.00 96.88 292 ALA A CA 1
ATOM 2378 C C . ALA A 1 292 ? 18.687 -7.701 -24.073 1.00 96.88 292 ALA A C 1
ATOM 2380 O O . ALA A 1 292 ? 19.089 -8.601 -23.338 1.00 96.88 292 ALA A O 1
ATOM 2381 N N . ARG A 1 293 ? 18.310 -7.918 -25.340 1.00 94.94 293 ARG A N 1
ATOM 2382 C CA . ARG A 1 293 ? 18.455 -9.194 -26.064 1.00 94.94 293 ARG A CA 1
ATOM 2383 C C . ARG A 1 293 ? 18.666 -9.008 -27.564 1.00 94.94 293 ARG A C 1
ATOM 2385 O O . ARG A 1 293 ? 18.339 -7.949 -28.104 1.00 94.94 293 ARG A O 1
ATOM 2392 N N . HIS A 1 294 ? 19.108 -10.070 -28.237 1.00 92.75 294 HIS A N 1
ATOM 2393 C CA . HIS A 1 294 ? 19.371 -10.121 -29.688 1.00 92.75 294 HIS A CA 1
ATOM 2394 C C . HIS A 1 294 ? 20.419 -9.097 -30.187 1.00 92.75 294 HIS A C 1
ATOM 2396 O O . HIS A 1 294 ? 20.385 -8.675 -31.344 1.00 92.75 294 HIS A O 1
ATOM 2402 N N . LEU A 1 295 ? 21.347 -8.662 -29.332 1.00 90.62 295 LEU A N 1
ATOM 2403 C CA . LEU A 1 295 ? 22.411 -7.737 -29.729 1.00 90.62 295 LEU A CA 1
ATOM 2404 C C . LEU A 1 295 ? 23.571 -8.470 -30.420 1.00 90.62 295 LEU A C 1
ATOM 2406 O O . LEU A 1 295 ? 23.834 -9.649 -30.178 1.00 90.62 295 LEU A O 1
ATOM 2410 N N . THR A 1 296 ? 24.309 -7.751 -31.269 1.00 86.06 296 THR A N 1
ATOM 2411 C CA . THR A 1 296 ? 25.568 -8.263 -31.831 1.00 86.06 296 THR A CA 1
ATOM 2412 C C . THR A 1 296 ? 26.685 -8.096 -30.802 1.00 86.06 296 THR A C 1
ATOM 2414 O O . THR A 1 296 ? 26.905 -7.000 -30.289 1.00 86.06 296 THR A O 1
ATOM 2417 N N . LYS A 1 297 ? 27.396 -9.187 -30.496 1.00 84.06 297 LYS A N 1
ATOM 2418 C CA . LYS A 1 297 ? 28.520 -9.193 -29.550 1.00 84.06 297 LYS A CA 1
ATOM 2419 C C . LYS A 1 297 ? 29.741 -8.506 -30.170 1.00 84.06 297 LYS A C 1
ATOM 2421 O O . LYS A 1 297 ? 30.287 -8.996 -31.155 1.00 84.06 297 LYS A O 1
ATOM 2426 N N . GLU A 1 298 ? 30.208 -7.417 -29.563 1.00 83.50 298 GLU A N 1
ATOM 2427 C CA . GLU A 1 298 ? 31.320 -6.598 -30.073 1.00 83.50 298 GLU A CA 1
ATOM 2428 C C . GLU A 1 298 ? 32.352 -6.257 -28.982 1.00 83.50 298 GLU A C 1
ATOM 2430 O O . GLU A 1 298 ? 32.102 -6.394 -27.786 1.00 83.50 298 GLU A O 1
ATOM 2435 N N . LYS A 1 299 ? 33.540 -5.774 -29.377 1.00 87.19 299 LYS A N 1
ATOM 2436 C CA . LYS A 1 299 ? 34.548 -5.254 -28.433 1.00 87.19 299 LYS A CA 1
ATOM 2437 C C . LYS A 1 299 ? 34.210 -3.819 -28.016 1.00 87.19 299 LYS A C 1
ATOM 2439 O O . LYS A 1 299 ? 34.693 -2.860 -28.613 1.00 87.19 299 LYS A O 1
ATOM 2444 N N . GLY A 1 300 ? 33.399 -3.675 -26.975 1.00 89.56 300 GLY A N 1
ATOM 2445 C CA . GLY A 1 300 ? 33.031 -2.377 -26.417 1.00 89.56 300 GLY A CA 1
ATOM 2446 C C . GLY A 1 300 ? 32.129 -2.493 -25.194 1.00 89.56 300 GLY A C 1
ATOM 2447 O O . GLY A 1 300 ? 31.853 -3.595 -24.709 1.00 89.56 300 GLY A O 1
ATOM 2448 N N . SER A 1 301 ? 31.647 -1.342 -24.740 1.00 93.75 301 SER A N 1
ATOM 2449 C CA . SER A 1 301 ? 30.603 -1.224 -23.734 1.00 93.75 301 SER A CA 1
ATOM 2450 C C . SER A 1 301 ? 29.277 -0.775 -24.347 1.00 93.75 301 SER A C 1
ATOM 2452 O O . SER A 1 301 ? 29.235 -0.069 -25.357 1.00 93.75 301 SER A O 1
ATOM 2454 N N . LEU A 1 302 ? 28.183 -1.187 -23.715 1.00 95.75 302 LEU A N 1
ATOM 2455 C CA . LEU A 1 302 ? 26.831 -0.703 -23.958 1.00 95.75 302 LEU A CA 1
ATOM 2456 C C . LEU A 1 302 ? 26.367 0.139 -22.771 1.00 95.75 302 LEU A C 1
ATOM 2458 O O . LEU A 1 302 ? 26.721 -0.135 -21.626 1.00 95.75 302 LEU A O 1
ATOM 2462 N N . PHE A 1 303 ? 25.539 1.138 -23.042 1.00 96.75 303 PHE A N 1
ATOM 2463 C CA . PHE A 1 303 ? 24.767 1.863 -22.039 1.00 96.75 303 PHE A CA 1
ATOM 2464 C C . PHE A 1 303 ? 23.451 2.323 -22.665 1.00 96.75 303 PHE A C 1
ATOM 2466 O O . PHE A 1 303 ? 23.390 2.601 -23.865 1.00 96.75 303 PHE A O 1
ATOM 2473 N N . VAL A 1 304 ? 22.400 2.429 -21.859 1.00 97.31 304 VAL A N 1
ATOM 2474 C CA . VAL A 1 304 ? 21.146 3.046 -22.288 1.00 97.31 304 VAL A CA 1
ATOM 2475 C C . VAL A 1 304 ? 21.196 4.518 -21.911 1.00 97.31 304 VAL A C 1
ATOM 2477 O O . VAL A 1 304 ? 21.358 4.873 -20.744 1.00 97.31 304 VAL A O 1
ATOM 2480 N N . ARG A 1 305 ? 21.070 5.392 -22.906 1.00 95.88 305 ARG A N 1
ATOM 2481 C CA . ARG A 1 305 ? 20.738 6.797 -22.678 1.00 95.88 305 ARG A CA 1
ATOM 2482 C C . ARG A 1 305 ? 19.226 6.931 -22.636 1.00 95.88 305 ARG A C 1
ATOM 2484 O O . ARG A 1 305 ? 18.541 6.278 -23.416 1.00 95.88 305 ARG A O 1
ATOM 2491 N N . TYR A 1 306 ? 18.715 7.789 -21.769 1.00 92.69 306 TYR A N 1
ATOM 2492 C CA . TYR A 1 306 ? 17.296 8.108 -21.737 1.00 92.69 306 TYR A CA 1
ATOM 2493 C C . TYR A 1 306 ? 17.063 9.609 -21.602 1.00 92.69 306 TYR A C 1
ATOM 2495 O O . TYR A 1 306 ? 17.868 10.336 -21.010 1.00 92.69 306 TYR A O 1
ATOM 2503 N N . HIS A 1 307 ? 15.973 10.055 -22.215 1.00 87.75 307 HIS A N 1
ATOM 2504 C CA . HIS A 1 307 ? 15.559 11.446 -22.282 1.00 87.75 307 HIS A CA 1
ATOM 2505 C C . HIS A 1 307 ? 14.176 11.605 -21.664 1.00 87.75 307 HIS A C 1
ATOM 2507 O O . HIS A 1 307 ? 13.260 10.834 -21.961 1.00 87.75 307 HIS A O 1
ATOM 2513 N N . ILE A 1 308 ? 14.047 12.631 -20.828 1.00 78.62 308 ILE A N 1
ATOM 2514 C CA . ILE A 1 308 ? 12.788 13.076 -20.242 1.00 78.62 308 ILE A CA 1
ATOM 2515 C C . ILE A 1 308 ? 12.624 14.531 -20.652 1.00 78.62 308 ILE A C 1
ATOM 2517 O O . ILE A 1 308 ? 13.386 15.399 -20.220 1.00 78.62 308 ILE A O 1
ATOM 2521 N N . GLU A 1 309 ? 11.668 14.786 -21.536 1.00 69.44 309 GLU A N 1
ATOM 2522 C CA . GLU A 1 309 ? 11.256 16.141 -21.881 1.00 69.44 309 GLU A CA 1
ATOM 2523 C C . GLU A 1 309 ? 10.592 16.790 -20.650 1.00 69.44 309 GLU A C 1
ATOM 2525 O O . GLU A 1 309 ? 9.870 16.148 -19.888 1.00 69.44 309 GLU A O 1
ATOM 2530 N N . THR A 1 310 ? 10.935 18.051 -20.384 1.00 61.41 310 THR A N 1
ATOM 2531 C CA . THR A 1 310 ? 10.375 18.854 -19.287 1.00 61.41 310 THR A CA 1
ATOM 2532 C C . THR A 1 310 ? 10.183 20.287 -19.772 1.00 61.41 310 THR A C 1
ATOM 2534 O O . THR A 1 310 ? 10.807 20.708 -20.749 1.00 61.41 310 THR A O 1
ATOM 2537 N N . SER A 1 311 ? 9.401 21.087 -19.048 1.00 53.75 311 SER A N 1
ATOM 2538 C CA . SER A 1 311 ? 9.225 22.517 -19.340 1.00 53.75 311 SER A CA 1
ATOM 2539 C C . SER A 1 311 ? 10.522 23.342 -19.303 1.00 53.75 311 SER A C 1
ATOM 2541 O O . SER A 1 311 ? 10.544 24.455 -19.819 1.00 53.75 311 SER A O 1
ATOM 2543 N N . GLY A 1 312 ? 11.587 22.833 -18.670 1.00 56.56 312 GLY A N 1
ATOM 2544 C CA . GLY A 1 312 ? 12.919 23.448 -18.648 1.00 56.56 312 GLY A CA 1
ATOM 2545 C C . GLY A 1 312 ? 13.865 22.949 -19.749 1.00 56.56 312 GLY A C 1
ATOM 2546 O O . GLY A 1 312 ? 15.010 23.393 -19.806 1.00 56.56 312 GLY A O 1
ATOM 2547 N N . GLY A 1 313 ? 13.414 22.026 -20.605 1.00 64.38 313 GLY A N 1
ATOM 2548 C CA . GLY A 1 313 ? 14.223 21.318 -21.600 1.00 64.38 313 GLY A CA 1
ATOM 2549 C C . GLY A 1 313 ? 14.335 19.813 -21.323 1.00 64.38 313 GLY A C 1
ATOM 2550 O O . GLY A 1 313 ? 13.852 19.305 -20.310 1.00 64.38 313 GLY A O 1
ATOM 2551 N N . ALA A 1 314 ? 14.968 19.077 -22.239 1.00 71.50 314 ALA A N 1
ATOM 2552 C CA . ALA A 1 314 ? 15.109 17.625 -22.133 1.00 71.50 314 ALA A CA 1
ATOM 2553 C C . ALA A 1 314 ? 16.268 17.218 -21.205 1.00 71.50 314 ALA A C 1
ATOM 2555 O O . ALA A 1 314 ? 17.446 17.373 -21.546 1.00 71.50 314 ALA A O 1
ATOM 2556 N N . ILE A 1 315 ? 15.940 16.634 -20.051 1.00 76.25 315 ILE A N 1
ATOM 2557 C CA . ILE A 1 315 ? 16.920 16.008 -19.158 1.00 76.25 315 ILE A CA 1
ATOM 2558 C C . ILE A 1 315 ? 17.450 14.750 -19.852 1.00 76.25 315 ILE A C 1
ATOM 2560 O O . ILE A 1 315 ? 16.678 13.901 -20.293 1.00 76.25 315 ILE A O 1
ATOM 2564 N N . THR A 1 316 ? 18.775 14.633 -19.961 1.00 88.38 316 THR A N 1
ATOM 2565 C CA . THR A 1 316 ? 19.448 13.501 -20.613 1.00 88.38 316 THR A CA 1
ATOM 2566 C C . THR A 1 316 ? 20.315 12.759 -19.607 1.00 88.38 316 THR A C 1
ATOM 2568 O O . THR A 1 316 ? 21.285 13.313 -19.092 1.00 88.38 316 THR A O 1
ATOM 2571 N N . MET A 1 317 ? 20.002 11.490 -19.366 1.00 90.62 317 MET A N 1
ATOM 2572 C CA . MET A 1 317 ? 20.714 10.617 -18.431 1.00 90.62 317 MET A CA 1
ATOM 2573 C C . MET A 1 317 ? 21.306 9.411 -19.170 1.00 90.62 317 MET A C 1
ATOM 2575 O O . MET A 1 317 ? 20.902 9.090 -20.286 1.00 90.62 317 MET A O 1
ATOM 2579 N N . ASN A 1 318 ? 22.298 8.746 -18.577 1.00 94.38 318 ASN A N 1
ATOM 2580 C CA . ASN A 1 318 ? 22.900 7.533 -19.133 1.00 94.38 318 ASN A CA 1
ATOM 2581 C C . ASN A 1 318 ? 23.052 6.513 -18.000 1.00 94.38 318 ASN A C 1
ATOM 2583 O O . ASN A 1 318 ? 23.490 6.894 -16.917 1.00 94.38 318 ASN A O 1
ATOM 2587 N N . SER A 1 319 ? 22.732 5.249 -18.271 1.00 95.88 319 SER A N 1
ATOM 2588 C CA . SER A 1 319 ? 22.982 4.126 -17.363 1.00 95.88 319 SER A CA 1
ATOM 2589 C C . SER A 1 319 ? 24.480 3.879 -17.147 1.00 95.88 319 SER A C 1
ATOM 2591 O O . SER A 1 319 ? 25.328 4.405 -17.883 1.00 95.88 319 SER A O 1
ATOM 2593 N N . ARG A 1 320 ? 24.823 2.952 -16.247 1.00 95.19 320 ARG A N 1
ATOM 2594 C CA . ARG A 1 320 ? 26.171 2.368 -16.189 1.00 95.19 320 ARG A CA 1
ATOM 2595 C C . ARG A 1 320 ? 26.559 1.722 -17.526 1.00 95.19 320 ARG A C 1
ATOM 2597 O O . ARG A 1 320 ? 25.716 1.198 -18.264 1.00 95.19 320 ARG A O 1
ATOM 2604 N N . GLU A 1 321 ? 27.858 1.749 -17.826 1.00 94.88 321 GLU A N 1
ATOM 2605 C CA . GLU A 1 321 ? 28.444 0.979 -18.928 1.00 94.88 321 GLU A CA 1
ATOM 2606 C C . GLU A 1 321 ? 28.510 -0.515 -18.536 1.00 94.88 321 GLU A C 1
ATOM 2608 O O . GLU A 1 321 ? 29.009 -0.861 -17.464 1.00 94.88 321 GLU A O 1
ATOM 2613 N N . VAL A 1 322 ? 28.037 -1.402 -19.415 1.00 94.62 322 VAL A N 1
ATOM 2614 C CA . VAL A 1 322 ? 28.142 -2.873 -19.307 1.00 94.62 322 VAL A CA 1
ATOM 2615 C C . VAL A 1 322 ? 28.859 -3.443 -20.532 1.00 94.62 322 VAL A C 1
ATOM 2617 O O . VAL A 1 322 ? 28.976 -2.765 -21.548 1.00 94.62 322 VAL A O 1
ATOM 2620 N N . SER A 1 323 ? 29.363 -4.676 -20.474 1.00 93.38 323 SER A N 1
ATOM 2621 C CA . SER A 1 323 ? 30.029 -5.308 -21.626 1.00 93.38 323 SER A CA 1
ATOM 2622 C C . SER A 1 323 ? 29.056 -5.568 -22.784 1.00 93.38 323 SER A C 1
ATOM 2624 O O . SER A 1 323 ? 27.921 -5.980 -22.557 1.00 93.38 323 SER A O 1
ATOM 2626 N N . ALA A 1 324 ? 29.504 -5.380 -24.031 1.00 92.00 324 ALA A N 1
ATOM 2627 C CA . ALA A 1 324 ? 28.689 -5.597 -25.231 1.00 92.00 324 ALA A CA 1
ATOM 2628 C C . ALA A 1 324 ? 28.481 -7.094 -25.571 1.00 92.00 324 ALA A C 1
ATOM 2630 O O . ALA A 1 324 ? 29.054 -7.627 -26.525 1.00 92.00 324 ALA A O 1
ATOM 2631 N N . THR A 1 325 ? 27.671 -7.782 -24.764 1.00 93.00 325 THR A N 1
ATOM 2632 C CA . THR A 1 325 ? 27.160 -9.140 -25.020 1.00 93.00 325 THR A CA 1
ATOM 2633 C C . THR A 1 325 ? 25.878 -9.109 -25.868 1.00 93.00 325 THR A C 1
ATOM 2635 O O . THR A 1 325 ? 25.378 -8.040 -26.214 1.00 93.00 325 THR A O 1
ATOM 2638 N N . SER A 1 326 ? 25.349 -10.283 -26.229 1.00 90.75 326 SER A N 1
ATOM 2639 C CA . SER A 1 326 ? 24.067 -10.415 -26.938 1.00 90.75 326 SER A CA 1
ATOM 2640 C C . SER A 1 326 ? 22.855 -10.088 -26.062 1.00 90.75 326 SER A C 1
ATOM 2642 O O . SER A 1 326 ? 21.874 -9.525 -26.551 1.00 90.75 326 SER A O 1
ATOM 2644 N N . ASP A 1 327 ? 22.946 -10.418 -24.771 1.00 94.69 327 ASP A N 1
ATOM 2645 C CA . ASP A 1 327 ? 21.850 -10.339 -23.803 1.00 94.69 327 ASP A CA 1
ATOM 2646 C C . ASP A 1 327 ? 22.353 -9.743 -22.460 1.00 94.69 327 ASP A C 1
ATOM 2648 O O . ASP A 1 327 ? 22.475 -10.451 -21.459 1.00 94.69 327 ASP A O 1
ATOM 2652 N N . PRO A 1 328 ? 22.769 -8.459 -22.434 1.00 95.44 328 PRO A N 1
ATOM 2653 C CA . PRO A 1 328 ? 23.332 -7.800 -21.252 1.00 95.44 328 PRO A CA 1
ATOM 2654 C C . PRO A 1 328 ? 22.254 -7.386 -20.238 1.00 95.44 328 PRO A C 1
ATOM 2656 O O . PRO A 1 328 ? 21.219 -6.833 -20.618 1.00 95.44 328 PRO A O 1
ATOM 2659 N N . GLU A 1 329 ? 22.526 -7.570 -18.940 1.00 96.19 329 GLU A N 1
ATOM 2660 C CA . GLU A 1 329 ? 21.672 -7.084 -17.843 1.00 96.19 329 GLU A CA 1
ATOM 2661 C C . GLU A 1 329 ? 22.245 -5.820 -17.170 1.00 96.19 329 GLU A C 1
ATOM 2663 O O . GLU A 1 329 ? 23.435 -5.739 -16.850 1.00 96.19 329 GLU A O 1
ATOM 2668 N N . TRP A 1 330 ? 21.368 -4.844 -16.915 1.00 95.81 330 TRP A N 1
ATOM 2669 C CA . TRP A 1 330 ? 21.655 -3.626 -16.150 1.00 95.81 330 TRP A CA 1
ATOM 2670 C C . TRP A 1 330 ? 21.084 -3.705 -14.736 1.00 95.81 330 TRP A C 1
ATOM 2672 O O . TRP A 1 330 ? 21.826 -3.421 -13.793 1.00 95.81 330 TRP A O 1
ATOM 2682 N N . ARG A 1 331 ? 19.810 -4.103 -14.592 1.00 92.88 331 ARG A N 1
ATOM 2683 C CA . ARG A 1 331 ? 19.047 -4.084 -13.326 1.00 92.88 331 ARG A CA 1
ATOM 2684 C C . ARG A 1 331 ? 19.249 -2.770 -12.564 1.00 92.88 331 ARG A C 1
ATOM 2686 O O . ARG A 1 331 ? 19.585 -2.747 -11.384 1.00 92.88 331 ARG A O 1
ATOM 2693 N N . GLU A 1 332 ? 19.140 -1.670 -13.305 1.00 92.75 332 GLU A N 1
ATOM 2694 C CA . GLU A 1 332 ? 19.496 -0.325 -12.863 1.00 92.75 332 GLU A CA 1
ATOM 2695 C C . GLU A 1 332 ? 18.237 0.539 -12.830 1.00 92.75 332 GLU A C 1
ATOM 2697 O O . GLU A 1 332 ? 17.669 0.861 -13.876 1.00 92.75 332 GLU A O 1
ATOM 2702 N N . ALA A 1 333 ? 17.791 0.868 -11.616 1.00 90.69 333 ALA A N 1
ATOM 2703 C CA . ALA A 1 333 ? 16.600 1.666 -11.361 1.00 90.69 333 ALA A CA 1
ATOM 2704 C C . ALA A 1 333 ? 16.955 3.104 -10.964 1.00 90.69 333 ALA A C 1
ATOM 2706 O O . ALA A 1 333 ? 17.902 3.338 -10.212 1.00 90.69 333 ALA A O 1
ATOM 2707 N N . VAL A 1 334 ? 16.147 4.059 -11.421 1.00 88.25 334 VAL A N 1
ATOM 2708 C CA . VAL A 1 334 ? 16.184 5.464 -11.003 1.00 88.25 334 VAL A CA 1
ATOM 2709 C C . VAL A 1 334 ? 14.797 5.905 -10.529 1.00 88.25 334 VAL A C 1
ATOM 2711 O O . VAL A 1 334 ? 13.785 5.541 -11.126 1.00 88.25 334 VAL A O 1
ATOM 2714 N N . SER A 1 335 ? 14.763 6.692 -9.452 1.00 86.69 335 SER A N 1
ATOM 2715 C CA . SER A 1 335 ? 13.583 7.409 -8.952 1.00 86.69 335 SER A CA 1
ATOM 2716 C C . SER A 1 335 ? 13.749 8.894 -9.264 1.00 86.69 335 SER A C 1
ATOM 2718 O O . SER A 1 335 ? 14.824 9.452 -9.043 1.00 86.69 335 SER A O 1
ATOM 2720 N N . LEU A 1 336 ? 12.702 9.522 -9.791 1.00 84.69 336 LEU A N 1
ATOM 2721 C CA . LEU A 1 336 ? 12.665 10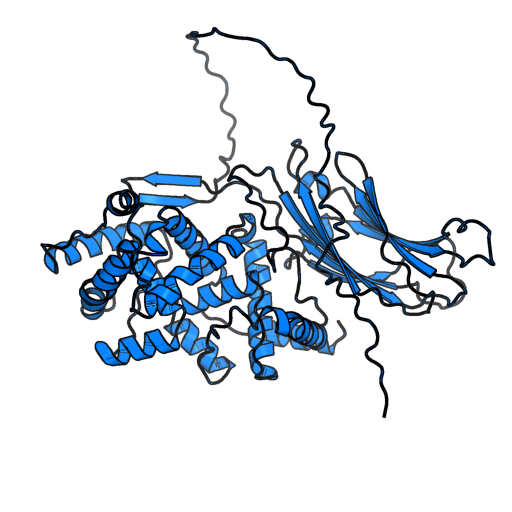.922 -10.209 1.00 84.69 336 LEU A CA 1
ATOM 2722 C C . LEU A 1 336 ? 11.366 11.573 -9.721 1.00 84.69 336 LEU A C 1
ATOM 2724 O O . LEU A 1 336 ? 10.343 10.903 -9.600 1.00 84.69 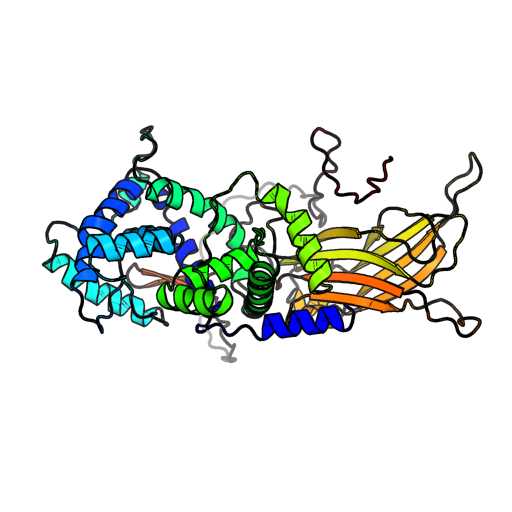336 LEU A O 1
ATOM 2728 N N . GLU A 1 337 ? 11.392 12.882 -9.477 1.00 83.12 337 GLU A N 1
ATOM 2729 C CA . GLU A 1 337 ? 10.207 13.666 -9.111 1.00 83.12 337 GLU A CA 1
ATOM 2730 C C . GLU A 1 337 ? 9.894 14.670 -10.232 1.00 83.12 337 GLU A C 1
ATOM 2732 O O . GLU A 1 337 ? 10.615 15.650 -10.430 1.00 83.12 337 GLU A O 1
ATOM 2737 N N . CYS A 1 338 ? 8.825 14.418 -10.985 1.00 79.62 338 CYS A N 1
ATOM 2738 C CA . CYS A 1 338 ? 8.291 15.349 -11.977 1.00 79.62 338 CYS A CA 1
ATOM 2739 C C . CYS A 1 338 ? 7.377 16.370 -11.286 1.00 79.62 338 CYS A C 1
ATOM 2741 O O . CYS A 1 338 ? 6.640 16.014 -10.368 1.00 79.62 338 CYS A O 1
ATOM 2743 N N . LYS A 1 339 ? 7.412 17.636 -11.725 1.00 78.00 339 LYS A N 1
ATOM 2744 C CA . LYS A 1 339 ? 6.594 18.732 -11.172 1.00 78.00 339 LYS A CA 1
ATOM 2745 C C . LYS A 1 339 ? 5.990 19.570 -12.287 1.00 78.00 339 LYS A C 1
ATOM 2747 O O . LYS A 1 339 ? 6.688 19.897 -13.246 1.00 78.00 339 LYS A O 1
ATOM 2752 N N . GLY A 1 340 ? 4.721 19.939 -12.138 1.00 71.44 340 GLY A N 1
ATOM 2753 C CA . GLY A 1 340 ? 4.021 20.832 -13.054 1.00 71.44 340 GLY A CA 1
ATOM 2754 C C . GLY A 1 340 ? 4.679 22.212 -13.104 1.00 71.44 340 GLY A C 1
ATOM 2755 O O . GLY A 1 340 ? 5.041 22.794 -12.078 1.00 71.44 340 GLY A O 1
ATOM 2756 N N . ASN A 1 341 ? 4.818 22.760 -14.311 1.00 70.00 341 ASN A N 1
ATOM 2757 C CA . ASN A 1 341 ? 5.432 24.073 -14.528 1.00 70.00 341 ASN A CA 1
ATOM 2758 C C . ASN A 1 341 ? 4.526 25.267 -14.138 1.00 70.00 341 ASN A C 1
ATOM 2760 O O . ASN A 1 341 ? 5.012 26.395 -14.051 1.00 70.00 341 ASN A O 1
ATOM 2764 N N . GLY A 1 342 ? 3.231 25.023 -13.898 1.00 67.31 342 GLY A N 1
ATOM 2765 C CA . GLY A 1 342 ? 2.204 26.032 -13.619 1.00 67.31 342 GLY A CA 1
ATOM 2766 C C . GLY A 1 342 ? 1.334 26.450 -14.817 1.00 67.31 342 GLY A C 1
ATOM 2767 O O . GLY A 1 342 ? 0.513 27.347 -14.657 1.00 67.31 342 GLY A O 1
ATOM 2768 N N . SER A 1 343 ? 1.482 25.836 -15.998 1.00 60.41 343 SER A N 1
ATOM 2769 C CA . SER A 1 343 ? 0.627 26.068 -17.173 1.00 60.41 343 SER A CA 1
ATOM 2770 C C . SER A 1 343 ? -0.195 24.816 -17.513 1.00 60.41 343 SER A C 1
ATOM 2772 O O . SER A 1 343 ? 0.261 23.950 -18.262 1.00 60.41 343 SER A O 1
ATOM 2774 N N . GLY A 1 344 ? -1.408 24.727 -16.960 1.00 68.88 344 GLY A N 1
ATOM 2775 C CA . GLY A 1 344 ? -2.241 23.520 -17.033 1.00 68.88 344 GLY A CA 1
ATOM 2776 C C . GLY A 1 344 ? -1.683 22.360 -16.198 1.00 68.88 344 GLY A C 1
ATOM 2777 O O . GLY A 1 344 ? -0.638 22.494 -15.562 1.00 68.88 344 GLY A O 1
ATOM 2778 N N . THR A 1 345 ? -2.374 21.220 -16.216 1.00 75.62 345 THR A N 1
ATOM 2779 C CA . THR A 1 345 ? -2.002 20.041 -15.413 1.00 75.62 345 THR A CA 1
ATOM 2780 C C . THR A 1 345 ? -0.716 19.367 -15.893 1.00 75.62 345 THR A C 1
ATOM 2782 O O . THR A 1 345 ? -0.414 19.360 -17.088 1.00 75.62 345 THR A O 1
ATOM 2785 N N . LEU A 1 346 ? 0.004 18.709 -14.986 1.00 77.12 346 LEU A N 1
ATOM 2786 C CA . LEU A 1 346 ? 1.156 17.859 -15.289 1.00 77.12 346 LEU A CA 1
ATOM 2787 C C . LEU A 1 346 ? 0.774 16.683 -16.212 1.00 77.12 346 LEU A C 1
ATOM 2789 O O . LEU A 1 346 ? 1.588 16.286 -17.043 1.00 77.12 346 LEU A O 1
ATOM 2793 N N . VAL A 1 347 ? -0.467 16.180 -16.125 1.00 78.62 347 VAL A N 1
ATOM 2794 C CA . VAL A 1 347 ? -1.026 15.183 -17.061 1.00 78.62 347 VAL A CA 1
ATOM 2795 C C . VAL A 1 347 ? -0.984 15.716 -18.492 1.00 78.62 347 VAL A C 1
ATOM 2797 O O . VAL A 1 347 ? -0.241 15.191 -19.319 1.00 78.62 347 VAL A O 1
ATOM 2800 N N . SER A 1 348 ? -1.712 16.802 -18.772 1.00 78.06 348 SER A N 1
ATOM 2801 C CA . SER A 1 348 ? -1.838 17.353 -20.129 1.00 78.06 348 SER A CA 1
ATOM 2802 C C . SER A 1 348 ? -0.511 17.850 -20.712 1.00 78.06 348 SER A C 1
ATOM 2804 O O . SER A 1 348 ? -0.301 17.788 -21.926 1.00 78.06 348 SER A O 1
ATOM 2806 N N . GLN A 1 349 ? 0.426 18.282 -19.860 1.00 77.75 349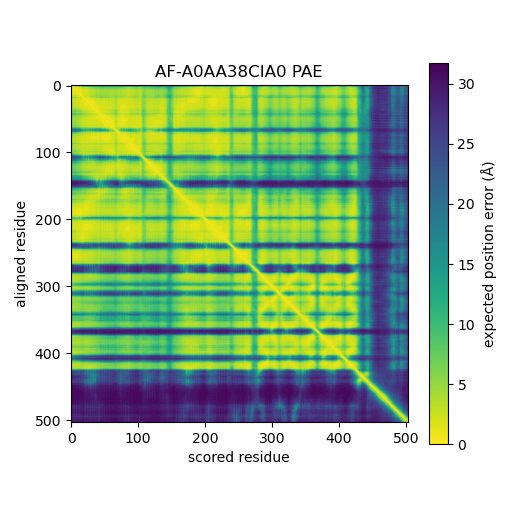 GLN A N 1
ATOM 2807 C CA . GLN A 1 349 ? 1.804 18.566 -20.265 1.00 77.75 349 GLN A CA 1
ATOM 2808 C C . GLN A 1 349 ? 2.504 17.306 -20.799 1.00 77.75 349 GLN A C 1
ATOM 2810 O O . GLN A 1 349 ? 3.131 17.366 -21.857 1.00 77.75 349 GLN A O 1
ATOM 2815 N N . LEU A 1 350 ? 2.403 16.176 -20.091 1.00 82.19 350 LEU A N 1
ATOM 2816 C CA . LEU A 1 350 ? 3.128 14.943 -20.408 1.00 82.19 350 LEU A CA 1
ATOM 2817 C C . LEU A 1 350 ? 2.466 14.092 -21.498 1.00 82.19 350 LEU A C 1
ATOM 2819 O O . LEU A 1 350 ? 3.191 13.497 -22.287 1.00 82.19 350 LEU A O 1
ATOM 2823 N N . GLU A 1 351 ? 1.135 14.039 -21.600 1.00 82.56 351 GLU A N 1
ATOM 2824 C CA . GLU A 1 351 ? 0.404 13.166 -22.545 1.00 82.56 351 GLU A CA 1
ATOM 2825 C C . GLU A 1 351 ? 0.820 13.321 -24.020 1.00 82.56 351 GLU A C 1
ATOM 2827 O O . GLU A 1 351 ? 0.745 12.361 -24.791 1.00 82.56 351 GLU A O 1
ATOM 2832 N N . SER A 1 352 ? 1.281 14.516 -24.401 1.00 81.44 352 SER A N 1
ATOM 2833 C CA . SER A 1 352 ? 1.784 14.841 -25.744 1.00 81.44 352 SER A CA 1
ATOM 2834 C C . SER A 1 352 ? 3.258 14.464 -25.985 1.00 81.44 352 SER A C 1
ATOM 2836 O O . SER A 1 352 ? 3.727 14.514 -27.123 1.00 81.44 352 SER A O 1
ATOM 2838 N N . GLN A 1 353 ? 3.986 14.081 -24.932 1.00 87.19 353 GLN A N 1
ATOM 2839 C CA . GLN A 1 353 ? 5.430 13.831 -24.921 1.00 87.19 353 GLN A CA 1
ATOM 2840 C C . GLN A 1 353 ? 5.767 12.330 -24.874 1.00 87.19 353 GLN A C 1
ATOM 2842 O O . GLN A 1 353 ? 4.914 11.460 -24.662 1.00 87.19 353 GLN A O 1
ATOM 2847 N N . PHE A 1 354 ? 7.057 12.018 -25.028 1.00 89.31 354 PHE A N 1
ATOM 2848 C CA . PHE A 1 354 ? 7.573 10.649 -25.023 1.00 89.31 354 PHE A CA 1
ATOM 2849 C C . PHE A 1 354 ? 8.762 10.491 -24.074 1.00 89.31 354 PHE A C 1
ATOM 2851 O O . PHE A 1 354 ? 9.707 11.277 -24.113 1.00 89.31 354 PHE A O 1
ATOM 2858 N N . LEU A 1 355 ? 8.784 9.391 -23.322 1.00 90.94 355 LEU A N 1
ATOM 2859 C CA . LEU A 1 355 ? 10.029 8.831 -22.802 1.00 90.94 355 LEU A CA 1
ATOM 2860 C C . LEU A 1 355 ? 10.810 8.233 -23.979 1.00 90.94 355 LEU A C 1
ATOM 2862 O O . LEU A 1 355 ? 10.279 7.397 -24.715 1.00 90.94 355 LEU A O 1
ATOM 2866 N N . VAL A 1 356 ? 12.065 8.644 -24.170 1.00 93.19 356 VAL A N 1
ATOM 2867 C CA . VAL A 1 356 ? 12.919 8.131 -25.256 1.00 93.19 356 VAL A CA 1
ATOM 2868 C C . VAL A 1 356 ? 14.130 7.422 -24.670 1.00 93.19 356 VAL A C 1
ATOM 2870 O O . VAL A 1 356 ? 14.887 8.022 -23.911 1.00 93.19 356 VAL A O 1
ATOM 2873 N N . PHE A 1 357 ? 14.340 6.165 -25.061 1.00 95.94 357 PHE A N 1
ATOM 2874 C CA . PHE A 1 357 ? 15.492 5.354 -24.670 1.00 95.94 357 PHE A CA 1
ATOM 2875 C C . PHE A 1 357 ? 16.334 5.024 -25.909 1.00 95.94 357 PHE A C 1
ATOM 2877 O O . PHE A 1 357 ? 15.833 4.458 -26.878 1.00 95.94 357 PHE A O 1
ATOM 2884 N N . GLU A 1 358 ? 17.623 5.350 -25.877 1.00 96.75 358 GLU A N 1
ATOM 2885 C CA . GLU A 1 358 ? 18.618 4.996 -26.890 1.00 96.75 358 GLU A CA 1
ATOM 2886 C C . GLU A 1 358 ? 19.565 3.922 -26.336 1.00 96.75 358 GLU A C 1
ATOM 2888 O O . GLU A 1 358 ? 20.312 4.171 -25.387 1.00 96.75 358 GLU A O 1
ATOM 2893 N N . MET A 1 359 ? 19.631 2.752 -26.972 1.00 96.88 359 MET A N 1
ATOM 2894 C CA . MET A 1 359 ? 20.732 1.813 -26.751 1.00 96.88 359 MET A CA 1
ATOM 2895 C C . MET A 1 359 ? 21.983 2.347 -27.450 1.00 96.88 359 MET A C 1
ATOM 2897 O O . MET A 1 359 ? 21.985 2.527 -28.672 1.00 96.88 359 MET A O 1
ATOM 2901 N N . ARG A 1 360 ? 23.059 2.600 -26.701 1.00 95.88 360 ARG A N 1
ATOM 2902 C CA . ARG A 1 360 ? 24.296 3.188 -27.229 1.00 95.88 360 ARG A CA 1
ATOM 2903 C C . ARG A 1 360 ? 25.501 2.288 -26.986 1.00 95.88 360 ARG A C 1
ATOM 2905 O O . ARG A 1 360 ? 25.690 1.757 -25.898 1.00 95.88 360 ARG A O 1
ATOM 2912 N N . TRP A 1 361 ? 26.348 2.168 -28.004 1.00 94.38 361 TRP A N 1
ATOM 2913 C CA . TRP A 1 361 ? 27.603 1.414 -27.964 1.00 94.38 361 TRP A CA 1
ATOM 2914 C C . TRP A 1 361 ? 28.806 2.354 -27.935 1.00 94.38 361 TRP A C 1
ATOM 2916 O O . TRP A 1 361 ? 28.812 3.394 -28.600 1.00 94.38 361 TRP A O 1
ATOM 2926 N N . ARG A 1 362 ? 29.856 1.984 -27.203 1.00 91.31 362 ARG A N 1
ATOM 2927 C CA . ARG A 1 362 ? 31.109 2.733 -27.086 1.00 91.31 362 ARG A CA 1
ATOM 2928 C C . ARG A 1 362 ? 32.300 1.784 -27.209 1.00 91.31 362 ARG A C 1
ATOM 2930 O O . ARG A 1 362 ? 32.377 0.767 -26.530 1.00 91.31 362 ARG A O 1
ATOM 2937 N N . SER A 1 363 ? 33.260 2.148 -28.056 1.00 86.75 363 SER A N 1
ATOM 2938 C CA . SER A 1 363 ? 34.509 1.394 -28.189 1.00 86.75 363 SER A CA 1
ATOM 2939 C C . SER A 1 363 ? 35.374 1.540 -26.935 1.00 86.75 363 SER A C 1
ATOM 2941 O O . SER A 1 363 ? 35.580 2.658 -26.450 1.00 86.75 363 SER A O 1
ATOM 2943 N N . HIS A 1 364 ? 35.947 0.434 -26.456 1.00 76.25 364 HIS A N 1
ATOM 2944 C CA . HIS A 1 364 ? 37.094 0.495 -25.554 1.00 76.25 364 HIS A CA 1
ATOM 2945 C C . HIS A 1 364 ? 38.338 0.831 -26.385 1.00 76.25 364 HIS A C 1
ATOM 2947 O O . HIS A 1 364 ? 38.826 0.005 -27.155 1.00 76.25 364 HIS A O 1
ATOM 2953 N N . GLY A 1 365 ? 38.830 2.065 -26.257 1.00 62.75 365 GLY A N 1
ATOM 2954 C CA . GLY A 1 365 ? 40.028 2.512 -26.962 1.00 62.75 365 GLY A CA 1
ATOM 2955 C C . GLY A 1 365 ? 41.274 1.726 -26.547 1.00 62.75 365 GLY A C 1
ATOM 2956 O O . GLY A 1 365 ? 41.437 1.367 -25.381 1.00 62.75 365 GLY A O 1
ATOM 2957 N N . LEU A 1 366 ? 42.180 1.503 -27.502 1.00 53.94 366 LEU A N 1
ATOM 2958 C CA . LEU A 1 366 ? 43.559 1.122 -27.192 1.00 53.94 366 LEU A CA 1
ATOM 2959 C C . LEU A 1 366 ? 44.261 2.275 -26.451 1.00 53.94 366 LEU A C 1
ATOM 2961 O O . LEU A 1 366 ? 43.857 3.434 -26.573 1.00 53.94 366 LEU A O 1
ATOM 2965 N N . TRP A 1 367 ? 45.279 1.932 -25.656 1.00 49.53 367 TRP A N 1
ATOM 2966 C CA . TRP A 1 367 ? 45.882 2.784 -24.622 1.00 49.53 367 TRP A CA 1
ATOM 2967 C C . TRP A 1 367 ? 46.080 4.263 -25.018 1.00 49.53 367 TRP A C 1
ATOM 2969 O O . TRP A 1 367 ? 46.631 4.583 -26.069 1.00 49.53 367 TRP A O 1
ATOM 2979 N N . GLY A 1 368 ? 45.694 5.168 -24.112 1.00 52.78 368 GLY A N 1
ATOM 2980 C CA . GLY A 1 368 ? 46.129 6.571 -24.116 1.00 52.78 368 GLY A CA 1
ATOM 2981 C C . GLY A 1 368 ? 45.369 7.551 -25.019 1.00 52.78 368 GLY A C 1
ATOM 2982 O O . GLY A 1 368 ? 45.656 8.744 -24.954 1.00 52.78 368 GLY A O 1
ATOM 2983 N N . LYS A 1 369 ? 44.394 7.118 -25.831 1.00 52.84 369 LYS A N 1
ATOM 2984 C CA . LYS A 1 369 ? 43.540 8.034 -26.621 1.00 52.84 369 LYS A CA 1
ATOM 2985 C C . LYS A 1 369 ? 42.144 8.189 -26.006 1.00 52.84 369 LYS A C 1
ATOM 2987 O O . LYS A 1 369 ? 41.629 7.266 -25.380 1.00 52.84 369 LYS A O 1
ATOM 2992 N N . MET A 1 370 ? 41.544 9.373 -26.175 1.00 54.16 370 MET A N 1
ATOM 2993 C CA . MET A 1 370 ? 40.229 9.724 -25.612 1.00 54.16 370 MET A CA 1
ATOM 2994 C C . MET A 1 370 ? 39.150 8.683 -25.959 1.00 54.16 370 MET A C 1
ATOM 2996 O O . MET A 1 370 ? 39.137 8.150 -27.071 1.00 54.16 370 MET A O 1
ATOM 3000 N N . LYS A 1 371 ? 38.202 8.443 -25.035 1.00 56.16 371 LYS A N 1
ATOM 3001 C CA . LYS A 1 371 ? 37.001 7.627 -25.296 1.00 56.16 371 LYS A CA 1
ATOM 3002 C C . LYS A 1 371 ? 36.294 8.153 -26.554 1.00 56.16 371 LYS A C 1
ATOM 3004 O O . LYS A 1 371 ? 35.780 9.269 -26.552 1.00 56.16 371 LYS A O 1
ATOM 3009 N N . GLY A 1 372 ? 36.252 7.340 -27.609 1.00 62.50 372 GLY A N 1
ATOM 3010 C CA . GLY A 1 372 ? 35.570 7.690 -28.854 1.00 62.50 372 GLY A CA 1
ATOM 3011 C C . GLY A 1 372 ? 34.065 7.914 -28.656 1.00 62.50 372 GLY A C 1
ATOM 3012 O O . GLY A 1 372 ? 33.450 7.367 -27.734 1.00 62.50 372 GLY A O 1
ATOM 3013 N N . GLY A 1 373 ? 33.463 8.709 -29.545 1.00 80.56 373 GLY A N 1
ATOM 3014 C CA . GLY A 1 373 ? 32.026 8.985 -29.529 1.00 80.56 373 GLY A CA 1
ATOM 3015 C C . GLY A 1 373 ? 31.178 7.707 -29.567 1.00 80.56 373 GLY A C 1
ATOM 3016 O O . GLY A 1 373 ? 31.455 6.780 -30.327 1.00 80.56 373 GLY A O 1
ATOM 3017 N N . SER A 1 374 ? 30.134 7.654 -28.738 1.00 90.62 374 SER A N 1
ATOM 3018 C CA . SER A 1 374 ? 29.213 6.511 -28.692 1.00 90.62 374 SER A CA 1
ATOM 3019 C C . SER A 1 374 ? 28.300 6.468 -29.919 1.00 90.62 374 SER A C 1
ATOM 3021 O O . SER A 1 374 ? 27.651 7.475 -30.220 1.00 90.62 374 SER A O 1
ATOM 3023 N N . LYS A 1 375 ? 28.167 5.305 -30.556 1.00 91.94 375 LYS A N 1
ATOM 3024 C CA . LYS A 1 375 ? 27.211 5.046 -31.642 1.00 91.94 375 LYS A CA 1
ATOM 3025 C C . LYS A 1 375 ? 25.815 4.748 -31.079 1.00 91.94 375 LYS A C 1
ATOM 3027 O O . LYS A 1 375 ? 25.702 4.244 -29.964 1.00 91.94 375 LYS A O 1
ATOM 3032 N N . LEU A 1 376 ? 24.770 5.040 -31.851 1.00 94.31 376 LEU A N 1
ATOM 3033 C CA . LEU A 1 376 ? 23.413 4.541 -31.598 1.00 94.31 376 LEU A CA 1
ATOM 3034 C C . LEU A 1 376 ? 23.310 3.110 -32.148 1.00 94.31 376 LEU A C 1
ATOM 3036 O O . LEU A 1 376 ? 23.726 2.876 -33.281 1.00 94.31 376 LEU A O 1
ATOM 3040 N N . VAL A 1 377 ? 22.770 2.183 -31.358 1.00 93.69 377 VAL A N 1
ATOM 3041 C CA . VAL A 1 377 ? 22.436 0.810 -31.781 1.00 93.69 377 VAL A CA 1
ATOM 3042 C C . VAL A 1 377 ? 20.973 0.745 -32.219 1.00 93.69 377 VAL A C 1
ATOM 3044 O O . VAL A 1 377 ? 20.663 0.200 -33.272 1.00 93.69 377 VAL A O 1
ATOM 3047 N N . GLY A 1 378 ? 20.088 1.362 -31.436 1.00 94.94 378 GLY A N 1
ATOM 3048 C CA . GLY A 1 378 ? 18.672 1.535 -31.746 1.00 94.94 378 GLY A CA 1
ATOM 3049 C C . GLY A 1 378 ? 17.949 2.294 -30.635 1.00 94.94 378 GLY A C 1
ATOM 3050 O O . GLY A 1 378 ? 18.532 2.535 -29.574 1.00 94.94 378 GLY A O 1
ATOM 3051 N N . SER A 1 379 ? 16.700 2.683 -30.870 1.00 95.81 379 SER A N 1
ATOM 3052 C CA . SER A 1 379 ? 15.900 3.501 -29.948 1.00 95.81 379 SER A CA 1
ATOM 3053 C C . SER A 1 379 ? 14.484 2.968 -29.746 1.00 95.81 379 SER A C 1
ATOM 3055 O O . SER A 1 379 ? 13.954 2.262 -30.594 1.00 95.81 379 SER A O 1
ATOM 3057 N N . VAL A 1 380 ? 13.850 3.332 -28.635 1.00 95.75 380 VAL A N 1
ATOM 3058 C CA . VAL A 1 380 ? 12.402 3.191 -28.434 1.00 95.75 380 VAL A CA 1
ATOM 3059 C C . VAL A 1 380 ? 11.833 4.492 -27.878 1.00 95.75 380 VAL A C 1
ATOM 3061 O O . VAL A 1 380 ? 12.468 5.160 -27.058 1.00 95.75 380 VAL A O 1
ATOM 3064 N N . ARG A 1 381 ? 10.625 4.844 -28.326 1.00 94.56 381 ARG A N 1
ATOM 3065 C CA . ARG A 1 381 ? 9.810 5.934 -27.782 1.00 94.56 381 ARG A CA 1
ATOM 3066 C C . ARG A 1 381 ? 8.575 5.336 -27.113 1.00 94.56 381 ARG A C 1
ATOM 3068 O O . ARG A 1 381 ? 7.958 4.431 -27.668 1.00 94.56 381 ARG A O 1
ATOM 3075 N N . ILE A 1 382 ? 8.223 5.828 -25.932 1.00 93.44 382 ILE A N 1
ATOM 3076 C CA . ILE A 1 382 ? 7.077 5.367 -25.140 1.00 93.44 382 ILE A CA 1
ATOM 3077 C C . ILE A 1 382 ? 6.262 6.609 -24.794 1.00 93.44 382 ILE A C 1
ATOM 3079 O O . ILE A 1 382 ? 6.794 7.525 -24.166 1.00 93.44 382 ILE A O 1
ATOM 3083 N N . ALA A 1 383 ? 5.010 6.686 -25.246 1.00 92.06 383 ALA A N 1
ATOM 3084 C CA . ALA A 1 383 ? 4.171 7.851 -24.984 1.00 92.06 383 ALA A CA 1
ATOM 3085 C C . ALA A 1 383 ? 3.730 7.857 -23.515 1.00 92.06 383 ALA A C 1
ATOM 3087 O O . ALA A 1 383 ? 3.338 6.816 -22.983 1.00 92.06 383 ALA A O 1
ATOM 3088 N N . TRP A 1 384 ? 3.753 9.018 -22.854 1.00 89.69 384 TRP A N 1
ATOM 3089 C CA . TRP A 1 384 ? 3.345 9.099 -21.445 1.00 89.69 384 TRP A CA 1
ATOM 3090 C C . TRP A 1 384 ? 1.894 8.684 -21.228 1.00 89.69 384 TRP A C 1
ATOM 3092 O O . TRP A 1 384 ? 1.611 7.998 -20.251 1.00 89.69 384 TRP A O 1
ATOM 3102 N N . LYS A 1 385 ? 0.994 9.019 -22.160 1.00 89.69 385 LYS A N 1
ATOM 3103 C CA . LYS A 1 385 ? -0.414 8.596 -22.127 1.00 89.69 385 LYS A CA 1
ATOM 3104 C C . LYS A 1 385 ? -0.581 7.068 -22.010 1.00 89.69 385 LYS A C 1
ATOM 3106 O O . LYS A 1 385 ? -1.508 6.612 -21.355 1.00 89.69 385 LYS A O 1
ATOM 3111 N N . ASP A 1 386 ? 0.336 6.277 -22.581 1.00 91.50 386 ASP A N 1
ATOM 3112 C CA . ASP A 1 386 ? 0.270 4.808 -22.555 1.00 91.50 386 ASP A CA 1
ATOM 3113 C C . ASP A 1 386 ? 0.678 4.245 -21.176 1.00 91.50 386 ASP A C 1
ATOM 3115 O O . ASP A 1 386 ? 0.342 3.111 -20.839 1.00 91.50 386 ASP A O 1
ATOM 3119 N N . LEU A 1 387 ? 1.433 5.025 -20.389 1.00 89.81 387 LEU A N 1
ATOM 3120 C CA . LEU A 1 387 ? 1.846 4.706 -19.019 1.00 89.81 387 LEU A CA 1
ATOM 3121 C C . LEU A 1 387 ? 0.846 5.265 -17.993 1.00 89.81 387 LEU A C 1
ATOM 3123 O O . LEU A 1 387 ? 0.443 4.543 -17.084 1.00 89.81 387 LEU A O 1
ATOM 3127 N N . LEU A 1 388 ? 0.405 6.513 -18.172 1.00 86.62 388 LEU A N 1
ATOM 3128 C CA . LEU A 1 388 ? -0.605 7.183 -17.345 1.00 86.62 388 LEU A CA 1
ATOM 3129 C C . LEU A 1 388 ? -1.982 6.509 -17.465 1.00 86.62 388 LEU A C 1
ATOM 3131 O O . LEU A 1 388 ? -2.660 6.326 -16.464 1.00 86.62 388 LEU A O 1
ATOM 3135 N N . GLY A 1 389 ? -2.363 6.070 -18.669 1.00 85.38 389 GLY A N 1
ATOM 3136 C CA . GLY A 1 389 ? -3.597 5.322 -18.929 1.00 85.38 389 GLY A CA 1
ATOM 3137 C C . GLY A 1 389 ? -3.529 3.823 -18.608 1.00 85.38 389 GLY A C 1
ATOM 3138 O O . GLY A 1 389 ? -4.445 3.087 -18.971 1.00 85.38 389 GLY A O 1
ATOM 3139 N N . SER A 1 390 ? -2.455 3.334 -17.973 1.00 87.69 390 SER A N 1
ATOM 3140 C CA . SER A 1 390 ? -2.370 1.934 -17.533 1.00 87.69 390 SER A CA 1
ATOM 3141 C C . SER A 1 390 ? -3.047 1.751 -16.170 1.00 87.69 390 SER A C 1
ATOM 3143 O O . SER A 1 390 ? -2.774 2.507 -15.239 1.00 87.69 390 SER A O 1
ATOM 3145 N N . SER A 1 391 ? -3.901 0.730 -16.021 1.00 82.00 391 SER A N 1
ATOM 3146 C CA . SER A 1 391 ? -4.655 0.492 -14.773 1.00 82.00 391 SER A CA 1
ATOM 3147 C C . SER A 1 391 ? -3.752 0.310 -13.552 1.00 82.00 391 SER A C 1
ATOM 3149 O O . SER A 1 391 ? -4.096 0.746 -12.461 1.00 82.00 391 SER A O 1
ATOM 3151 N N . SER A 1 392 ? -2.571 -0.284 -13.743 1.00 82.06 392 SER A N 1
ATOM 3152 C CA . SER A 1 392 ? -1.579 -0.517 -12.693 1.00 82.06 392 SER A CA 1
ATOM 3153 C C . SER A 1 392 ? -0.594 0.649 -12.486 1.00 82.06 392 SER A C 1
ATOM 3155 O O . SER A 1 392 ? 0.365 0.499 -11.717 1.00 82.06 392 SER A O 1
ATOM 3157 N N . LEU A 1 393 ? -0.771 1.772 -13.204 1.00 87.31 393 LEU A N 1
ATOM 3158 C CA . LEU A 1 393 ? 0.150 2.923 -13.295 1.00 87.31 393 LEU A CA 1
ATOM 3159 C C . LEU A 1 393 ? 1.613 2.502 -13.538 1.00 87.31 393 LEU A C 1
ATOM 3161 O O . LEU A 1 393 ? 2.572 3.037 -12.972 1.00 87.31 393 LEU A O 1
ATOM 3165 N N . SER A 1 394 ? 1.785 1.450 -14.338 1.00 91.06 394 SER A N 1
ATOM 3166 C CA . SER A 1 394 ? 3.054 0.759 -14.538 1.00 91.06 394 SER A CA 1
ATOM 3167 C C . SER A 1 394 ? 3.069 -0.084 -15.811 1.00 91.06 394 SER A C 1
ATOM 3169 O O . SER A 1 394 ? 2.049 -0.580 -16.281 1.00 91.06 394 SER A O 1
ATOM 3171 N N . MET A 1 395 ? 4.262 -0.258 -16.377 1.00 92.00 395 MET A N 1
ATOM 3172 C CA . MET A 1 395 ? 4.482 -0.957 -17.636 1.00 92.00 395 MET A CA 1
ATOM 3173 C C . MET A 1 395 ? 5.824 -1.693 -17.602 1.00 92.00 395 MET A C 1
ATOM 3175 O O . MET A 1 395 ? 6.879 -1.067 -17.678 1.00 92.00 395 MET A O 1
ATOM 3179 N N . GLU A 1 396 ? 5.791 -3.024 -17.530 1.00 93.19 396 GLU A N 1
ATOM 3180 C CA . GLU A 1 396 ? 6.982 -3.876 -17.628 1.00 93.19 396 GLU A CA 1
ATOM 3181 C C . GLU A 1 396 ? 6.851 -4.832 -18.811 1.00 93.19 396 GLU A C 1
ATOM 3183 O O . GLU A 1 396 ? 5.999 -5.722 -18.816 1.00 93.19 396 GLU A O 1
ATOM 3188 N N . LYS A 1 397 ? 7.662 -4.615 -19.854 1.00 92.38 397 LYS A N 1
ATOM 3189 C CA . LYS A 1 397 ? 7.625 -5.426 -21.078 1.00 92.38 397 LYS A CA 1
ATOM 3190 C C . LYS A 1 397 ? 8.919 -5.344 -21.885 1.00 92.38 397 LYS A C 1
ATOM 3192 O O . LYS A 1 397 ? 9.771 -4.479 -21.680 1.00 92.38 397 LYS A O 1
ATOM 3197 N N . TRP A 1 398 ? 9.039 -6.254 -22.850 1.00 94.56 398 TRP A N 1
ATOM 3198 C CA . TRP A 1 398 ? 10.026 -6.163 -23.922 1.00 94.56 398 TRP A CA 1
ATOM 3199 C C . TRP A 1 398 ? 9.566 -5.167 -24.985 1.00 94.56 398 TRP A C 1
ATOM 3201 O O . TRP A 1 398 ? 8.514 -5.351 -25.595 1.00 94.56 398 TRP A O 1
ATOM 3211 N N . PHE A 1 399 ? 10.402 -4.176 -25.264 1.00 95.50 399 PHE A N 1
ATOM 3212 C CA . PHE A 1 399 ? 10.248 -3.246 -26.372 1.00 95.50 399 PHE A CA 1
ATOM 3213 C C . PHE A 1 399 ? 11.225 -3.627 -27.495 1.00 95.50 399 PHE A C 1
ATOM 3215 O O . PHE A 1 399 ? 12.407 -3.840 -27.207 1.00 95.50 399 PHE A O 1
ATOM 3222 N N . PRO A 1 400 ? 10.789 -3.740 -28.762 1.00 95.50 400 PRO A N 1
ATOM 3223 C CA . PRO A 1 400 ? 11.715 -3.781 -29.888 1.00 95.50 400 PRO A CA 1
ATOM 3224 C C . PRO A 1 400 ? 12.375 -2.406 -30.055 1.00 95.50 400 PRO A C 1
ATOM 3226 O O . PRO A 1 400 ? 11.723 -1.379 -29.876 1.00 95.50 400 PRO A O 1
ATOM 3229 N N . LEU A 1 401 ? 13.662 -2.384 -30.399 1.00 95.44 401 LEU A N 1
ATOM 3230 C CA . LEU A 1 401 ? 14.377 -1.156 -30.733 1.00 95.44 401 LEU A CA 1
ATOM 3231 C C . LEU A 1 401 ? 14.311 -0.887 -32.240 1.00 95.44 401 LEU A C 1
ATOM 3233 O O . LEU A 1 401 ? 14.624 -1.755 -33.056 1.00 95.44 401 LEU A O 1
ATOM 3237 N N . GLU A 1 402 ? 13.969 0.346 -32.595 1.00 94.00 402 GLU A N 1
ATOM 3238 C CA . GLU A 1 402 ? 14.100 0.911 -33.934 1.00 94.00 402 GLU A CA 1
ATOM 3239 C C . GLU A 1 402 ? 15.591 1.035 -34.278 1.00 94.00 402 GLU A C 1
ATOM 3241 O O . GLU A 1 402 ? 16.338 1.754 -33.610 1.00 94.00 402 GLU A O 1
ATOM 3246 N N . VAL A 1 403 ? 16.042 0.328 -35.315 1.00 89.94 403 VAL A N 1
ATOM 3247 C CA . VAL A 1 403 ? 17.433 0.354 -35.797 1.00 89.94 403 VAL A CA 1
ATOM 3248 C C . VAL A 1 403 ? 17.525 1.246 -37.038 1.00 89.94 403 VAL A C 1
ATOM 3250 O O . VAL A 1 403 ? 16.590 1.329 -37.831 1.00 89.94 403 VAL A O 1
ATOM 3253 N N . ARG A 1 404 ? 18.656 1.937 -37.229 1.00 79.25 404 ARG A N 1
ATOM 3254 C CA . ARG A 1 404 ? 18.891 2.733 -38.444 1.00 79.25 404 ARG A CA 1
ATOM 3255 C C . ARG A 1 404 ? 19.320 1.842 -39.611 1.00 79.25 404 ARG A C 1
ATOM 3257 O O . ARG A 1 404 ? 20.457 1.376 -39.635 1.00 79.25 404 ARG A O 1
ATOM 3264 N N . GLY A 1 405 ? 18.441 1.712 -40.602 1.00 69.62 405 GLY A N 1
ATOM 3265 C CA . GLY A 1 405 ? 18.653 0.911 -41.811 1.00 69.62 405 GLY A CA 1
ATOM 3266 C C . GLY A 1 405 ? 17.961 -0.450 -41.741 1.00 69.62 405 GLY A C 1
ATOM 3267 O O . GLY A 1 405 ? 17.400 -0.822 -40.713 1.00 69.62 405 GLY A O 1
ATOM 3268 N N . GLU A 1 406 ? 17.986 -1.184 -42.850 1.00 61.34 406 GLU A N 1
ATOM 3269 C CA . GLU A 1 406 ? 17.368 -2.508 -42.939 1.00 61.34 406 GLU A CA 1
ATOM 3270 C C . GLU A 1 406 ? 18.078 -3.524 -42.032 1.00 61.34 406 GLU A C 1
ATOM 3272 O O . GLU A 1 406 ? 19.312 -3.602 -41.988 1.00 61.34 406 GLU A O 1
ATOM 3277 N N . LEU A 1 407 ? 17.285 -4.341 -41.333 1.00 65.12 407 LEU A N 1
ATOM 3278 C CA . LEU A 1 407 ? 17.784 -5.544 -40.677 1.00 65.12 407 LEU A CA 1
ATOM 3279 C C . LEU A 1 407 ? 18.256 -6.509 -41.767 1.00 65.12 407 LEU A C 1
ATOM 3281 O O . LEU A 1 407 ? 17.472 -6.951 -42.603 1.00 65.12 407 LEU A O 1
ATOM 3285 N N . LYS A 1 408 ? 19.553 -6.823 -41.771 1.00 61.50 408 LYS A N 1
ATOM 3286 C CA . LYS A 1 408 ? 20.089 -7.875 -42.636 1.00 61.50 408 LYS A CA 1
ATOM 3287 C C . LYS A 1 408 ? 19.699 -9.231 -42.064 1.00 61.50 408 LYS A C 1
ATOM 3289 O O . LYS A 1 408 ? 19.960 -9.449 -40.877 1.00 61.50 408 LYS A O 1
ATOM 3294 N N . ASP A 1 409 ? 19.236 -10.132 -42.939 1.00 60.50 409 ASP A N 1
ATOM 3295 C CA . ASP A 1 409 ? 18.886 -11.531 -42.622 1.00 60.50 409 ASP A CA 1
ATOM 3296 C C . ASP A 1 409 ? 17.620 -11.639 -41.726 1.00 60.50 409 ASP A C 1
ATOM 3298 O O . ASP A 1 409 ? 17.119 -10.614 -41.263 1.00 60.50 409 ASP A O 1
ATOM 3302 N N . ASP A 1 410 ? 17.078 -12.843 -41.487 1.00 63.31 410 ASP A N 1
ATOM 3303 C CA . ASP A 1 410 ? 15.791 -13.110 -40.777 1.00 63.31 410 ASP A CA 1
ATOM 3304 C C . ASP A 1 410 ? 15.830 -12.813 -39.250 1.00 63.31 410 ASP A C 1
ATOM 3306 O O . ASP A 1 410 ? 15.271 -13.507 -38.390 1.00 63.31 410 ASP A O 1
ATOM 3310 N N . ARG A 1 411 ? 16.560 -11.769 -38.861 1.00 72.31 411 ARG A N 1
ATOM 3311 C CA . ARG A 1 411 ? 16.950 -11.469 -37.487 1.00 72.31 411 ARG A CA 1
ATOM 3312 C C . ARG A 1 411 ? 15.926 -10.566 -36.822 1.00 72.31 411 ARG A C 1
ATOM 3314 O O . ARG A 1 411 ? 15.699 -9.433 -37.236 1.00 72.31 411 ARG A O 1
ATOM 3321 N N . LYS A 1 412 ? 15.364 -11.052 -35.714 1.00 83.88 412 LYS A N 1
ATOM 3322 C CA . LYS A 1 412 ? 14.516 -10.249 -34.822 1.00 83.88 412 LYS A CA 1
ATOM 3323 C C . LYS A 1 412 ? 15.281 -8.994 -34.370 1.00 83.88 412 LYS A C 1
ATOM 3325 O O . LYS A 1 412 ? 16.463 -9.116 -34.040 1.00 83.88 412 LYS A O 1
ATOM 3330 N N . PRO A 1 413 ? 14.631 -7.817 -34.290 1.00 88.31 413 PRO A N 1
ATOM 3331 C CA . PRO A 1 413 ? 15.286 -6.606 -33.812 1.00 88.31 413 PRO A CA 1
ATOM 3332 C C . PRO A 1 413 ? 15.831 -6.788 -32.383 1.00 88.31 413 PRO A C 1
ATOM 3334 O O . PRO A 1 413 ? 15.281 -7.591 -31.608 1.00 88.31 413 PRO A O 1
ATOM 3337 N N . PRO A 1 414 ? 16.872 -6.020 -32.004 1.00 93.25 414 PRO A N 1
ATOM 3338 C CA . PRO A 1 414 ? 17.301 -5.900 -30.619 1.00 93.25 414 PRO A CA 1
ATOM 3339 C C . PRO A 1 414 ? 16.121 -5.545 -29.714 1.00 93.25 414 PRO A C 1
ATOM 3341 O O . PRO A 1 414 ? 15.312 -4.678 -30.045 1.00 93.25 414 PRO A O 1
ATOM 3344 N N . GLY A 1 415 ? 16.008 -6.224 -28.576 1.00 95.50 415 GLY A N 1
ATOM 3345 C CA . GLY A 1 415 ? 14.970 -5.953 -27.583 1.00 95.50 415 GLY A CA 1
ATOM 3346 C C . GLY A 1 415 ? 15.549 -5.285 -26.344 1.00 95.50 415 GLY A C 1
ATOM 3347 O O . GLY A 1 415 ? 16.640 -5.651 -25.916 1.00 95.50 415 GLY A O 1
ATOM 3348 N N . LEU A 1 416 ? 14.800 -4.370 -25.734 1.00 97.19 416 LEU A N 1
ATOM 3349 C CA . LEU A 1 416 ? 15.098 -3.774 -24.432 1.00 97.19 416 LEU A CA 1
ATOM 3350 C C . LEU A 1 416 ? 13.940 -4.062 -23.468 1.00 97.19 416 LEU A C 1
ATOM 3352 O O . LEU A 1 416 ? 12.783 -3.806 -23.790 1.00 97.19 416 LEU A O 1
ATOM 3356 N N . HIS A 1 417 ? 14.237 -4.632 -22.305 1.00 96.38 417 HIS A N 1
ATOM 3357 C CA . HIS A 1 417 ? 13.281 -4.859 -21.228 1.00 96.38 417 HIS A CA 1
ATOM 3358 C C . HIS A 1 417 ? 13.354 -3.688 -20.252 1.00 96.38 417 HIS A C 1
ATOM 3360 O O . HIS A 1 417 ? 14.398 -3.452 -19.634 1.00 96.38 417 HIS A O 1
ATOM 3366 N N . LEU A 1 418 ? 12.246 -2.962 -20.132 1.00 96.19 418 LEU A N 1
ATOM 3367 C CA . LEU A 1 418 ? 12.093 -1.828 -19.226 1.00 96.19 418 LEU A CA 1
ATOM 3368 C C . LEU A 1 418 ? 10.938 -2.115 -18.274 1.00 96.19 418 LEU A C 1
ATOM 3370 O O . LEU A 1 418 ? 9.918 -2.658 -18.708 1.00 96.19 418 LEU A O 1
ATOM 3374 N N . ALA A 1 419 ? 11.090 -1.704 -17.018 1.00 95.38 419 ALA A N 1
ATOM 3375 C CA . ALA A 1 419 ? 9.993 -1.594 -16.067 1.00 95.38 419 ALA A CA 1
ATOM 3376 C C . ALA A 1 419 ? 9.811 -0.117 -15.705 1.00 95.38 419 ALA A C 1
ATOM 3378 O O . ALA A 1 419 ? 10.738 0.530 -15.224 1.00 95.38 419 ALA A O 1
ATOM 3379 N N . LEU A 1 420 ? 8.633 0.429 -15.983 1.00 94.62 420 LEU A N 1
ATOM 3380 C CA . LEU A 1 420 ? 8.287 1.831 -15.761 1.00 94.62 420 LEU A CA 1
ATOM 3381 C C . LEU A 1 420 ? 7.114 1.898 -14.784 1.00 94.62 420 LEU A C 1
ATOM 3383 O O . LEU A 1 420 ? 6.216 1.060 -14.851 1.00 94.62 420 LEU A O 1
ATOM 3387 N N . SER A 1 421 ? 7.083 2.888 -13.900 1.00 93.44 421 SER A N 1
ATOM 3388 C CA . SER A 1 421 ? 5.928 3.139 -13.031 1.00 93.44 421 SER A CA 1
ATOM 3389 C C . SER A 1 421 ? 5.855 4.588 -12.580 1.00 93.44 421 SER A C 1
ATOM 3391 O O . SER A 1 421 ? 6.877 5.276 -12.512 1.00 93.44 421 SER A O 1
ATOM 3393 N N . VAL A 1 422 ? 4.643 5.034 -12.266 1.00 90.69 422 VAL A N 1
ATOM 3394 C CA . VAL A 1 422 ? 4.359 6.383 -11.777 1.00 90.69 422 VAL A CA 1
ATOM 3395 C C . VAL A 1 422 ? 3.414 6.336 -10.580 1.00 90.69 422 VAL A C 1
ATOM 3397 O O . VAL A 1 422 ? 2.614 5.411 -10.447 1.00 90.69 422 VAL A O 1
ATOM 3400 N N . THR A 1 423 ? 3.485 7.339 -9.708 1.00 88.88 423 THR A N 1
ATOM 3401 C CA . THR A 1 423 ? 2.312 7.699 -8.899 1.00 88.88 423 THR A CA 1
ATOM 3402 C C . THR A 1 423 ? 1.302 8.420 -9.796 1.00 88.88 423 THR A C 1
ATOM 3404 O O . THR A 1 423 ? 1.682 8.940 -10.846 1.00 88.88 423 THR A O 1
ATOM 3407 N N . PRO A 1 424 ? 0.034 8.551 -9.392 1.00 84.38 424 PRO A N 1
ATOM 3408 C CA . PRO A 1 424 ? -0.786 9.647 -9.885 1.00 84.38 424 PRO A CA 1
ATOM 3409 C C . PRO A 1 424 ? -0.050 10.990 -9.719 1.00 84.38 424 PRO A C 1
ATOM 3411 O O . PRO A 1 424 ? 0.660 11.173 -8.717 1.00 84.38 424 PRO A O 1
ATOM 3414 N N . PRO A 1 425 ? -0.210 11.936 -10.656 1.00 70.62 425 PRO A N 1
ATOM 3415 C CA . PRO A 1 425 ? 0.070 13.335 -10.386 1.00 70.62 425 PRO A CA 1
ATOM 3416 C C . PRO A 1 425 ? -0.979 13.868 -9.404 1.00 70.62 425 PRO A C 1
ATOM 3418 O O . PRO A 1 425 ? -2.180 13.729 -9.632 1.00 70.62 425 PRO A O 1
ATOM 3421 N N . ILE A 1 426 ? -0.520 14.456 -8.299 1.00 67.19 426 ILE A N 1
ATOM 3422 C CA . ILE A 1 426 ? -1.396 14.985 -7.243 1.00 67.19 426 ILE A CA 1
ATOM 3423 C C . ILE A 1 426 ? -2.257 16.112 -7.822 1.00 67.19 426 ILE A C 1
ATOM 3425 O O . ILE A 1 426 ? -1.712 17.162 -8.160 1.00 67.19 426 ILE A O 1
ATOM 3429 N N . SER A 1 427 ? -3.575 15.905 -7.910 1.00 53.66 427 SER A N 1
ATOM 3430 C CA . SER A 1 427 ? -4.475 16.864 -8.568 1.00 53.66 427 SER A CA 1
ATOM 3431 C C . SER A 1 427 ? -4.942 17.993 -7.642 1.00 53.66 427 SER A C 1
ATOM 3433 O O . SER A 1 427 ? -5.006 19.140 -8.077 1.00 53.66 427 SER A O 1
ATOM 3435 N N . MET A 1 428 ? -5.233 17.710 -6.364 1.00 50.44 428 MET A N 1
ATOM 3436 C CA . MET A 1 428 ? -5.670 18.714 -5.378 1.00 50.44 428 MET A CA 1
ATOM 3437 C C . MET A 1 428 ? -5.170 18.400 -3.953 1.00 50.44 428 MET A C 1
ATOM 3439 O O . MET A 1 428 ? -4.883 17.240 -3.645 1.00 50.44 428 MET A O 1
ATOM 3443 N N . PRO A 1 429 ? -5.050 19.408 -3.063 1.00 48.41 429 PRO A N 1
ATOM 3444 C CA . PRO A 1 429 ? -4.781 19.184 -1.645 1.00 48.41 429 PRO A CA 1
ATOM 3445 C C . PRO A 1 429 ? -6.003 18.606 -0.908 1.00 48.41 429 PRO A C 1
ATOM 3447 O O . PRO A 1 429 ? -7.150 18.804 -1.308 1.00 48.41 429 PRO A O 1
ATOM 3450 N N . LEU A 1 430 ? -5.743 17.949 0.226 1.00 44.03 430 LEU A N 1
ATOM 3451 C CA . LEU A 1 430 ? -6.757 17.631 1.238 1.00 44.03 430 LEU A CA 1
ATOM 3452 C C . LEU A 1 430 ? -7.363 18.927 1.796 1.00 44.03 430 LEU A C 1
ATOM 3454 O O . LEU A 1 430 ? -6.624 19.793 2.267 1.00 44.03 430 LEU A O 1
ATOM 3458 N N . VAL A 1 431 ? -8.692 19.037 1.795 1.00 45.22 431 VAL A N 1
ATOM 3459 C CA . VAL A 1 431 ? -9.413 20.168 2.396 1.00 45.22 431 VAL A CA 1
ATOM 3460 C C . VAL A 1 431 ? -9.898 19.792 3.791 1.00 45.22 431 VAL A C 1
ATOM 3462 O O . VAL A 1 431 ? -10.557 18.770 3.986 1.00 45.22 431 VAL A O 1
ATOM 3465 N N . GLU A 1 432 ? -9.572 20.639 4.766 1.00 43.41 432 GLU A N 1
ATOM 3466 C CA . GLU A 1 432 ? -10.075 20.554 6.136 1.00 43.41 432 GLU A CA 1
ATOM 3467 C C . GLU A 1 432 ? -11.452 21.230 6.228 1.00 43.41 432 GLU A C 1
ATOM 3469 O O . GLU A 1 432 ? -11.563 22.453 6.313 1.00 43.41 432 GLU A O 1
ATOM 3474 N N . ASN A 1 433 ? -12.511 20.423 6.229 1.00 43.78 433 ASN A N 1
ATOM 3475 C CA . ASN A 1 433 ? -13.886 20.875 6.402 1.00 43.78 433 ASN A CA 1
ATOM 3476 C C . ASN A 1 433 ? -14.271 20.835 7.886 1.00 43.78 433 ASN A C 1
ATOM 3478 O O . ASN A 1 433 ? -14.473 19.763 8.467 1.00 43.78 433 ASN A O 1
ATOM 3482 N N . THR A 1 434 ? -14.423 22.012 8.496 1.00 36.84 434 THR A N 1
ATOM 3483 C CA . THR A 1 434 ? -14.934 22.166 9.865 1.00 36.84 434 THR A CA 1
ATOM 3484 C C . THR A 1 434 ? -16.445 22.402 9.876 1.00 36.84 434 THR A C 1
ATOM 3486 O O . THR A 1 434 ? -16.943 23.383 9.327 1.00 36.84 434 THR A O 1
ATOM 3489 N N . LYS A 1 435 ? -17.194 21.522 10.554 1.00 36.00 435 LYS A N 1
ATOM 3490 C CA . LYS A 1 435 ? -18.620 21.714 10.878 1.00 36.00 435 LYS A CA 1
ATOM 3491 C C . LYS A 1 435 ? -18.869 21.293 12.324 1.00 36.00 435 LYS A C 1
ATOM 3493 O O . LYS A 1 435 ? -18.445 20.223 12.736 1.00 36.00 435 LYS A O 1
ATOM 3498 N N . ASN A 1 436 ? -19.541 22.144 13.100 1.00 33.38 436 ASN A N 1
ATOM 3499 C CA . ASN A 1 436 ? -19.923 21.893 14.500 1.00 33.38 436 ASN A CA 1
ATOM 3500 C C . ASN A 1 436 ? -18.776 21.408 15.422 1.00 33.38 436 ASN A C 1
ATOM 3502 O O . ASN A 1 436 ? -19.009 20.669 16.371 1.00 33.38 436 ASN A O 1
ATOM 3506 N N . GLY A 1 437 ? -17.529 21.807 15.145 1.00 36.66 437 GLY A N 1
ATOM 3507 C CA . GLY A 1 437 ? -16.339 21.351 15.879 1.00 36.66 437 GLY A CA 1
ATOM 3508 C C . GLY A 1 437 ? -15.775 19.997 15.424 1.00 36.66 437 GLY A C 1
ATOM 3509 O O . GLY A 1 437 ? -14.625 19.699 15.736 1.00 36.66 437 GLY A O 1
ATOM 3510 N N . SER A 1 438 ? -16.518 19.222 14.627 1.00 31.66 438 SER A N 1
ATOM 3511 C CA . SER A 1 438 ? -15.985 18.058 13.916 1.00 31.66 438 SER A CA 1
ATOM 3512 C C . SER A 1 438 ? -15.087 18.517 12.762 1.00 31.66 438 SER A C 1
ATOM 3514 O O . SER A 1 438 ? -15.414 19.458 12.024 1.00 31.66 438 SER A O 1
ATOM 3516 N N . LYS A 1 439 ? -13.933 17.857 12.618 1.00 39.19 439 LYS A N 1
ATOM 3517 C CA . LYS A 1 439 ? -12.993 18.046 11.510 1.00 39.19 439 LYS A CA 1
ATOM 3518 C C . LYS A 1 439 ? -13.107 16.868 10.557 1.00 39.19 439 LYS A C 1
ATOM 3520 O O . LYS A 1 439 ? -12.688 15.759 10.879 1.00 39.19 439 LYS A O 1
ATOM 3525 N N . THR A 1 440 ? -13.635 17.134 9.372 1.00 37.81 440 THR A N 1
ATOM 3526 C CA . THR A 1 440 ? -13.724 16.160 8.283 1.00 37.81 440 THR A CA 1
ATOM 3527 C C . THR A 1 440 ? -12.716 16.517 7.198 1.00 37.81 440 THR A C 1
ATOM 3529 O O . THR A 1 440 ? -12.468 17.693 6.935 1.00 37.81 440 THR A O 1
ATOM 3532 N N . TYR A 1 441 ? -12.122 15.508 6.569 1.00 43.09 441 TYR A N 1
ATOM 3533 C CA . TYR A 1 441 ? -11.246 15.698 5.418 1.00 43.09 441 TYR A CA 1
ATOM 3534 C C . TYR A 1 441 ? -11.960 15.240 4.155 1.00 43.09 441 TYR A C 1
ATOM 3536 O O . TYR A 1 441 ? -12.423 14.101 4.093 1.00 43.09 441 TYR A O 1
ATOM 3544 N N . SER A 1 442 ? -12.018 16.105 3.146 1.00 41.44 442 SER A N 1
ATOM 3545 C CA . SER A 1 442 ? -12.449 15.726 1.801 1.00 41.44 442 SER A CA 1
ATOM 3546 C C . SER A 1 442 ? -11.357 16.031 0.782 1.00 41.44 442 SER A C 1
ATOM 3548 O O . SER A 1 442 ? -10.462 16.850 1.005 1.00 41.44 442 SER A O 1
ATOM 3550 N N . ILE A 1 443 ? -11.460 15.382 -0.374 1.00 42.59 443 ILE A N 1
ATOM 3551 C CA . ILE A 1 443 ? -10.880 15.922 -1.602 1.00 42.59 443 ILE A CA 1
ATOM 3552 C C . ILE A 1 443 ? -11.648 17.221 -1.908 1.00 42.59 443 ILE A C 1
ATOM 3554 O O . ILE A 1 443 ? -12.840 17.322 -1.598 1.00 42.59 443 ILE A O 1
ATOM 3558 N N . ALA A 1 444 ? -10.981 18.235 -2.457 1.00 37.66 444 ALA A N 1
ATOM 3559 C CA . ALA A 1 444 ? -11.686 19.385 -3.013 1.00 37.66 444 ALA A CA 1
ATOM 3560 C C . ALA A 1 444 ? -12.485 18.930 -4.244 1.00 37.66 444 ALA A C 1
ATOM 3562 O O . ALA A 1 444 ? -11.899 18.488 -5.232 1.00 37.66 444 ALA A O 1
ATOM 3563 N N . GLU A 1 445 ? -13.812 19.021 -4.194 1.00 35.94 445 GLU A N 1
ATOM 3564 C CA . GLU A 1 445 ? -14.622 18.865 -5.400 1.00 35.94 445 GLU A CA 1
ATOM 3565 C C . GLU A 1 445 ? -14.439 20.100 -6.287 1.00 35.94 445 GLU A C 1
ATOM 3567 O O . GLU A 1 445 ? -14.379 21.235 -5.807 1.00 35.94 445 GLU A O 1
ATOM 3572 N N . GLN A 1 446 ? -14.307 19.878 -7.592 1.00 33.16 446 GLN A N 1
ATOM 3573 C CA . GLN A 1 446 ? -14.174 20.960 -8.555 1.00 33.16 446 GLN A CA 1
ATOM 3574 C C . GLN A 1 446 ? -15.559 21.578 -8.779 1.00 33.16 446 GLN A C 1
ATOM 3576 O O . GLN A 1 446 ? -16.433 20.911 -9.328 1.00 33.16 446 GLN A O 1
ATOM 3581 N N . GLU A 1 447 ? -15.773 22.833 -8.364 1.00 29.62 447 GLU A N 1
ATOM 3582 C CA . GLU A 1 447 ? -17.004 23.555 -8.712 1.00 29.62 447 GLU A CA 1
ATOM 3583 C C . GLU A 1 447 ? -17.104 23.676 -10.239 1.00 29.62 447 GLU A C 1
ATOM 3585 O O . GLU A 1 447 ? -16.341 24.406 -10.880 1.00 29.62 447 GLU A O 1
ATOM 3590 N N . ASP A 1 448 ? -18.033 22.918 -10.823 1.00 27.19 448 ASP A N 1
ATOM 3591 C CA . ASP A 1 448 ? -18.198 22.841 -12.269 1.00 27.19 448 ASP A CA 1
ATOM 3592 C C . ASP A 1 448 ? -18.780 24.169 -12.782 1.00 27.19 448 ASP A C 1
ATOM 3594 O O . ASP A 1 448 ? -19.870 24.607 -12.400 1.00 27.19 448 ASP A O 1
ATOM 3598 N N . SER A 1 449 ? -17.985 24.887 -13.575 1.00 29.38 449 SER A N 1
ATOM 3599 C CA . SER A 1 449 ? -18.094 26.350 -13.668 1.00 29.38 449 SER A CA 1
ATOM 3600 C C . SER A 1 449 ? -19.176 26.822 -14.647 1.00 29.38 449 SER A C 1
ATOM 3602 O O . SER A 1 449 ? -18.908 27.219 -15.783 1.00 29.38 449 SER A O 1
ATOM 3604 N N . MET A 1 450 ? -20.430 26.836 -14.182 1.00 24.98 450 MET A N 1
ATOM 3605 C CA . MET A 1 450 ? -21.537 27.461 -14.913 1.00 24.98 450 MET A CA 1
ATOM 3606 C C . MET A 1 450 ? -21.288 28.972 -15.131 1.00 24.98 450 MET A C 1
ATOM 3608 O O . MET A 1 450 ? -21.018 29.703 -14.173 1.00 24.98 450 MET A O 1
ATOM 3612 N N . PRO A 1 451 ? -21.407 29.489 -16.371 1.00 28.50 451 PRO A N 1
ATOM 3613 C CA . PRO A 1 451 ? -21.022 30.861 -16.692 1.00 28.50 451 PRO A CA 1
ATOM 3614 C C . PRO A 1 451 ? -22.105 31.879 -16.300 1.00 28.50 451 PRO A C 1
ATOM 3616 O O . PRO A 1 451 ? -23.012 32.179 -17.081 1.00 28.50 451 PRO A O 1
ATOM 3619 N N . HIS A 1 452 ? -21.990 32.473 -15.110 1.00 30.27 452 HIS A N 1
ATOM 3620 C CA . HIS A 1 452 ? -22.840 33.600 -14.719 1.00 30.27 452 HIS A CA 1
ATOM 3621 C C . HIS A 1 452 ? -22.375 34.932 -15.332 1.00 30.27 452 HIS A C 1
ATOM 3623 O O . HIS A 1 452 ? -21.240 35.375 -15.162 1.00 30.27 452 HIS A O 1
ATOM 3629 N N . VAL A 1 453 ? -23.292 35.578 -16.057 1.00 27.08 453 VAL A N 1
ATOM 3630 C CA . VAL A 1 453 ? -23.085 36.859 -16.750 1.00 27.08 453 VAL A CA 1
ATOM 3631 C C . VAL A 1 453 ? -23.060 38.035 -15.758 1.00 27.08 453 VAL A C 1
ATOM 3633 O O . VAL A 1 453 ? -23.690 37.992 -14.705 1.00 27.08 453 VAL A O 1
ATOM 3636 N N . MET A 1 454 ? -22.308 39.085 -16.108 1.00 28.38 454 MET A N 1
ATOM 3637 C CA . MET A 1 454 ? -21.938 40.221 -15.250 1.00 28.38 454 MET A CA 1
ATOM 3638 C C . MET A 1 454 ? -23.096 40.916 -14.508 1.00 28.38 454 MET A C 1
ATOM 3640 O O . MET A 1 454 ? -24.099 41.294 -15.111 1.00 28.38 454 MET A O 1
ATOM 3644 N N . GLY A 1 455 ? -22.850 41.252 -13.236 1.00 24.98 455 GLY A N 1
ATOM 3645 C CA . GLY A 1 455 ? -23.580 42.269 -12.472 1.00 24.98 455 GLY A CA 1
ATOM 3646 C C . GLY A 1 455 ? -22.602 43.224 -11.776 1.00 24.98 455 GLY A C 1
ATOM 3647 O O . GLY A 1 455 ? -21.706 42.780 -11.063 1.00 24.98 455 GLY A O 1
ATOM 3648 N N . ASN A 1 456 ? -22.744 44.535 -11.995 1.00 25.47 456 ASN A N 1
ATOM 3649 C CA . ASN A 1 456 ? -21.852 45.558 -11.433 1.00 25.47 456 ASN A CA 1
ATOM 3650 C C . ASN A 1 456 ? -22.284 46.007 -10.027 1.00 25.47 456 ASN A C 1
ATOM 3652 O O . ASN A 1 456 ? -23.409 46.476 -9.866 1.00 25.47 456 ASN A O 1
ATOM 3656 N N . SER A 1 457 ? -21.342 46.082 -9.081 1.00 27.17 457 SER A N 1
ATOM 3657 C CA . SER A 1 457 ? -21.328 47.148 -8.061 1.00 27.17 457 SER A CA 1
ATOM 3658 C C . SER A 1 457 ? -19.930 47.352 -7.468 1.00 27.17 457 SER A C 1
ATOM 3660 O O . SER A 1 457 ? -19.202 46.392 -7.235 1.00 27.17 457 SER A O 1
ATOM 3662 N N . SER A 1 458 ? -19.559 48.610 -7.230 1.00 25.14 458 SER A N 1
ATOM 3663 C CA . SER A 1 458 ? -18.250 49.046 -6.722 1.00 25.14 458 SER A CA 1
ATOM 3664 C C . SER A 1 458 ? -18.188 49.161 -5.187 1.00 25.14 458 SER A C 1
ATOM 3666 O O . SER A 1 458 ? -19.208 49.014 -4.518 1.00 25.14 458 SER A O 1
ATOM 3668 N N . SER A 1 459 ? -17.019 49.595 -4.681 1.00 26.05 459 SER A N 1
ATOM 3669 C CA . SER A 1 459 ? -16.679 49.984 -3.286 1.00 26.05 459 SER A CA 1
ATOM 3670 C C . SER A 1 459 ? -15.993 48.878 -2.462 1.00 26.05 459 SER A C 1
ATOM 3672 O O . SER A 1 459 ? -16.453 47.747 -2.455 1.00 26.05 459 SER A O 1
ATOM 3674 N N . SER A 1 460 ? -14.904 49.136 -1.723 1.00 26.67 460 SER A N 1
ATOM 3675 C CA . SER A 1 460 ? -14.083 50.364 -1.621 1.00 26.67 460 SER A CA 1
ATOM 3676 C C . SER A 1 460 ? -12.665 50.065 -1.107 1.00 26.67 460 SER A C 1
ATOM 3678 O O . SER A 1 460 ? -12.469 49.136 -0.330 1.00 26.67 460 SER A O 1
ATOM 3680 N N . GLU A 1 461 ? -11.682 50.882 -1.498 1.00 27.17 461 GLU A N 1
ATOM 3681 C CA . GLU A 1 461 ? -10.266 50.724 -1.127 1.00 27.17 461 GLU A CA 1
ATOM 3682 C C . GLU A 1 461 ? -9.939 51.056 0.343 1.00 27.17 461 GLU A C 1
ATOM 3684 O O . GLU A 1 461 ? -10.569 51.939 0.931 1.00 27.17 461 GLU A O 1
ATOM 3689 N N . ARG A 1 462 ? -8.835 50.452 0.833 1.00 27.52 462 ARG A N 1
ATOM 3690 C CA . ARG A 1 462 ? -7.832 50.860 1.866 1.00 27.52 462 ARG A CA 1
ATOM 3691 C C . ARG A 1 462 ? -7.431 49.606 2.673 1.00 27.52 462 ARG A C 1
ATOM 3693 O O . ARG A 1 462 ? -8.271 48.759 2.922 1.00 27.52 462 ARG A O 1
ATOM 3700 N N . ILE A 1 463 ? -6.180 49.383 3.090 1.00 26.98 463 ILE A N 1
ATOM 3701 C CA . ILE A 1 463 ? -5.055 50.294 3.387 1.00 26.98 463 ILE A CA 1
ATOM 3702 C C . ILE A 1 463 ? -3.750 49.796 2.721 1.00 26.98 463 ILE A C 1
ATOM 3704 O O . ILE A 1 463 ? -3.535 48.596 2.599 1.00 26.98 463 ILE A O 1
ATOM 3708 N N . ALA A 1 464 ? -2.833 50.708 2.363 1.00 27.25 464 ALA A N 1
ATOM 3709 C CA . ALA A 1 464 ? -1.466 50.389 1.916 1.00 27.25 464 ALA A CA 1
ATOM 3710 C C . ALA A 1 464 ? -0.404 51.304 2.578 1.00 27.25 464 ALA A C 1
ATOM 3712 O O . ALA A 1 464 ? -0.738 52.440 2.922 1.00 27.25 464 ALA A O 1
ATOM 3713 N N . ARG A 1 465 ? 0.866 50.825 2.656 1.00 28.12 465 ARG A N 1
ATOM 3714 C CA . ARG A 1 465 ? 2.107 51.346 3.339 1.00 28.12 465 ARG A CA 1
ATOM 3715 C C . ARG A 1 465 ? 2.480 50.478 4.560 1.00 28.12 465 ARG A C 1
ATOM 3717 O O . ARG A 1 465 ? 1.580 50.116 5.298 1.00 28.12 465 ARG A O 1
ATOM 3724 N N . ARG A 1 466 ? 3.740 50.127 4.889 1.00 28.20 466 ARG A N 1
ATOM 3725 C CA . ARG A 1 466 ? 5.147 50.423 4.459 1.00 28.20 466 ARG A CA 1
ATOM 3726 C C . ARG A 1 466 ? 5.967 49.119 4.681 1.00 28.20 466 ARG A C 1
ATOM 3728 O O . ARG A 1 466 ? 5.612 48.389 5.593 1.00 28.20 466 ARG A O 1
ATOM 3735 N N . ARG A 1 467 ? 7.109 48.798 4.049 1.00 26.73 467 ARG A N 1
ATOM 3736 C CA . ARG A 1 467 ? 7.878 49.334 2.889 1.00 26.73 467 ARG A CA 1
ATOM 3737 C C . ARG A 1 467 ? 7.785 48.279 1.741 1.00 26.73 467 ARG A C 1
ATOM 3739 O O . ARG A 1 467 ? 6.762 47.613 1.718 1.00 26.73 467 ARG A O 1
ATOM 3746 N N . ARG A 1 468 ? 8.626 48.039 0.712 1.00 27.56 468 ARG A N 1
ATOM 3747 C CA . ARG A 1 468 ? 9.871 48.553 0.056 1.00 27.56 468 ARG A CA 1
ATOM 3748 C C . ARG A 1 468 ? 11.285 48.269 0.642 1.00 27.56 468 ARG A C 1
ATOM 3750 O O . ARG A 1 468 ? 11.585 48.682 1.752 1.00 27.56 468 ARG A O 1
ATOM 3757 N N . MET A 1 469 ? 12.177 47.762 -0.231 1.00 24.22 469 MET A N 1
ATOM 3758 C CA . MET A 1 469 ? 13.524 47.184 0.023 1.00 24.22 469 MET A CA 1
ATOM 3759 C C . MET A 1 469 ? 13.462 45.800 0.706 1.00 24.22 469 MET A C 1
ATOM 3761 O O . MET A 1 469 ? 12.635 45.634 1.595 1.00 24.22 469 MET A O 1
ATOM 3765 N N . GLU A 1 470 ? 14.282 44.811 0.326 1.00 27.17 470 GLU A N 1
ATOM 3766 C CA . GLU A 1 470 ? 15.207 44.743 -0.827 1.00 27.17 470 GLU A CA 1
ATOM 3767 C C . GLU A 1 470 ? 14.562 44.294 -2.164 1.00 27.17 470 GLU A C 1
ATOM 3769 O O . GLU A 1 470 ? 13.513 43.654 -2.212 1.00 27.17 470 GLU A O 1
ATOM 3774 N N . ARG A 1 471 ? 15.233 44.620 -3.280 1.00 30.34 471 ARG A N 1
ATOM 3775 C CA . ARG A 1 471 ? 15.282 43.748 -4.465 1.00 30.34 471 ARG A CA 1
ATOM 3776 C C . ARG A 1 471 ? 16.677 43.129 -4.475 1.00 30.34 471 ARG A C 1
ATOM 3778 O O . ARG A 1 471 ? 17.612 43.802 -4.895 1.00 30.34 471 ARG A O 1
ATOM 3785 N N . GLU A 1 472 ? 16.799 41.876 -4.065 1.00 25.84 472 GLU A N 1
ATOM 3786 C CA . GLU A 1 472 ? 17.908 41.039 -4.522 1.00 25.84 472 GLU A CA 1
ATOM 3787 C C . GLU A 1 472 ? 17.393 40.133 -5.639 1.00 25.84 472 GLU A C 1
ATOM 3789 O O . GLU A 1 472 ? 16.309 39.549 -5.546 1.00 25.84 472 GLU A O 1
ATOM 3794 N N . GLU A 1 473 ? 18.142 40.057 -6.736 1.00 27.28 473 GLU A N 1
ATOM 3795 C CA . GLU A 1 473 ? 17.803 39.191 -7.859 1.00 27.28 473 GLU A CA 1
ATOM 3796 C C . GLU A 1 473 ? 18.161 37.751 -7.488 1.00 27.28 473 GLU A C 1
ATOM 3798 O O . GLU A 1 473 ? 19.300 37.312 -7.643 1.00 27.28 473 GLU A O 1
ATOM 3803 N N . CYS A 1 474 ? 17.181 37.012 -6.962 1.00 25.55 474 CYS A N 1
ATOM 3804 C CA . CYS A 1 474 ? 17.348 35.603 -6.625 1.00 25.55 474 CYS A CA 1
ATOM 3805 C C . CYS A 1 474 ? 17.682 34.804 -7.900 1.00 25.55 474 CYS A C 1
ATOM 3807 O O . CYS A 1 474 ? 16.799 34.457 -8.688 1.00 25.55 474 CYS A O 1
ATOM 3809 N N . SER A 1 475 ? 18.974 34.532 -8.112 1.00 29.56 475 SER A N 1
ATOM 3810 C CA . SER A 1 475 ? 19.541 33.918 -9.325 1.00 29.56 475 SER A CA 1
ATOM 3811 C C . SER A 1 475 ? 19.284 32.402 -9.414 1.00 29.56 475 SER A C 1
ATOM 3813 O O . SER A 1 475 ? 20.131 31.604 -9.810 1.00 29.56 475 SER A O 1
ATOM 3815 N N . CYS A 1 476 ? 18.077 31.980 -9.045 1.00 30.58 476 CYS A N 1
ATOM 3816 C CA . CYS A 1 476 ? 17.621 30.598 -9.058 1.00 30.58 476 CYS A CA 1
ATOM 3817 C C . CYS A 1 476 ? 16.812 30.326 -10.334 1.00 30.58 476 CYS A C 1
ATOM 3819 O O . CYS A 1 476 ? 15.594 30.148 -10.299 1.00 30.58 476 CYS A O 1
ATOM 3821 N N . ARG A 1 477 ? 17.499 30.282 -11.486 1.00 31.06 477 ARG A N 1
ATOM 3822 C CA . ARG A 1 477 ? 16.910 29.864 -12.775 1.00 31.06 477 ARG A CA 1
ATOM 3823 C C . ARG A 1 477 ? 16.514 28.379 -12.754 1.00 31.06 477 ARG A C 1
ATOM 3825 O O . ARG A 1 477 ? 17.248 27.539 -13.263 1.00 31.06 477 ARG A O 1
ATOM 3832 N N . GLY A 1 478 ? 15.351 28.067 -12.183 1.00 30.80 478 GLY A N 1
ATOM 3833 C CA . GLY A 1 478 ? 14.639 26.798 -12.389 1.00 30.80 478 GLY A CA 1
ATOM 3834 C C . GLY A 1 478 ? 15.416 25.523 -12.042 1.00 30.80 478 GLY A C 1
ATOM 3835 O O . GLY A 1 478 ? 15.191 24.494 -12.674 1.00 30.80 478 GLY A O 1
ATOM 3836 N N . GLN A 1 479 ? 16.343 25.569 -11.081 1.00 26.20 479 GLN A N 1
ATOM 3837 C CA . GLN A 1 479 ? 17.083 24.378 -10.666 1.00 26.20 479 GLN A CA 1
ATOM 3838 C C . GLN A 1 479 ? 16.203 23.455 -9.815 1.00 26.20 479 GLN A C 1
ATOM 3840 O O . GLN A 1 479 ? 15.700 23.853 -8.766 1.00 26.20 479 GLN A O 1
ATOM 3845 N N . ILE A 1 480 ? 16.087 22.196 -10.240 1.00 34.06 480 ILE A N 1
ATOM 3846 C CA . ILE A 1 480 ? 15.740 21.094 -9.339 1.00 34.06 480 ILE A CA 1
ATOM 3847 C C . ILE A 1 480 ? 16.909 20.922 -8.360 1.00 34.06 480 ILE A C 1
ATOM 3849 O O . ILE A 1 480 ? 18.074 20.966 -8.764 1.00 34.06 480 ILE A O 1
ATOM 3853 N N . CYS A 1 481 ? 16.614 20.726 -7.076 1.00 25.06 481 CYS A N 1
ATOM 3854 C CA . CYS A 1 481 ? 17.632 20.434 -6.073 1.00 25.06 481 CYS A CA 1
ATOM 3855 C C . CYS A 1 481 ? 18.296 19.085 -6.384 1.00 25.06 481 CYS A C 1
ATOM 3857 O O . CYS A 1 481 ? 17.686 18.033 -6.194 1.00 25.06 481 CYS A O 1
ATOM 3859 N N . ASN A 1 482 ? 19.549 19.106 -6.842 1.00 26.39 482 ASN A N 1
ATOM 3860 C CA . ASN A 1 482 ? 20.337 17.886 -6.986 1.00 26.39 482 ASN A CA 1
ATOM 3861 C C . ASN A 1 482 ? 20.524 17.234 -5.610 1.00 26.39 482 ASN A C 1
ATOM 3863 O O . ASN A 1 482 ? 21.157 17.814 -4.726 1.00 26.39 482 ASN A O 1
ATOM 3867 N N . GLY A 1 483 ? 20.032 16.004 -5.447 1.00 26.20 483 GLY A N 1
ATOM 3868 C CA . GLY A 1 483 ? 20.486 15.139 -4.362 1.00 26.20 483 GLY A CA 1
ATOM 3869 C C . GLY A 1 483 ? 21.996 14.943 -4.498 1.00 26.20 483 GLY A C 1
ATOM 3870 O O . GLY A 1 483 ? 22.467 14.494 -5.543 1.00 26.20 483 GLY A O 1
ATOM 3871 N N . HIS A 1 484 ? 22.759 15.343 -3.480 1.00 24.23 484 HIS A N 1
ATOM 3872 C CA . HIS A 1 484 ? 24.219 15.341 -3.548 1.00 24.23 484 HIS A CA 1
ATOM 3873 C C . HIS A 1 484 ? 24.775 13.933 -3.796 1.00 24.23 484 HIS A C 1
ATOM 3875 O O . HIS A 1 484 ? 24.435 12.983 -3.091 1.00 24.23 484 HIS A O 1
ATOM 3881 N N . SER A 1 485 ? 25.725 13.829 -4.725 1.00 27.19 485 SER A N 1
ATOM 3882 C CA . SER A 1 485 ? 26.639 12.692 -4.814 1.00 27.19 485 SER A CA 1
ATOM 3883 C C . SER A 1 485 ? 27.579 12.703 -3.602 1.00 27.19 485 SER A C 1
ATOM 3885 O O . SER A 1 485 ? 28.647 13.315 -3.640 1.00 27.19 485 SER A O 1
ATOM 3887 N N . PHE A 1 486 ? 27.159 12.071 -2.506 1.00 22.77 486 PHE A N 1
ATOM 3888 C CA . PHE A 1 486 ? 27.957 11.962 -1.285 1.00 22.77 486 PHE A CA 1
ATOM 3889 C C . PHE A 1 486 ? 29.021 10.862 -1.417 1.00 22.77 486 PHE A C 1
ATOM 3891 O O . PHE A 1 486 ? 28.785 9.693 -1.107 1.00 22.77 486 PHE A O 1
ATOM 3898 N N . GLU A 1 487 ? 30.231 11.245 -1.824 1.00 25.27 487 GLU A N 1
ATOM 3899 C CA . GLU A 1 487 ? 31.430 10.479 -1.477 1.00 25.27 487 GLU A CA 1
ATOM 3900 C C . GLU A 1 487 ? 31.726 10.691 0.015 1.00 25.27 487 GLU A C 1
ATOM 3902 O O . GLU A 1 487 ? 32.406 11.634 0.410 1.00 25.27 487 GLU A O 1
ATOM 3907 N N . GLY A 1 488 ? 31.152 9.838 0.867 1.00 23.67 488 GLY A N 1
ATOM 3908 C CA . GLY A 1 488 ? 31.344 9.931 2.314 1.00 23.67 488 GLY A CA 1
ATOM 3909 C C . GLY A 1 488 ? 30.397 9.046 3.119 1.00 23.67 488 GLY A C 1
ATOM 3910 O O . GLY A 1 488 ? 29.288 9.454 3.434 1.00 23.67 488 GLY A O 1
ATOM 3911 N N . ALA A 1 489 ? 30.870 7.853 3.490 1.00 27.84 489 ALA A N 1
ATOM 3912 C CA . ALA A 1 489 ? 30.349 7.043 4.598 1.00 27.84 489 ALA A CA 1
ATOM 3913 C C . ALA A 1 489 ? 28.827 6.747 4.640 1.00 27.84 489 ALA A C 1
ATOM 3915 O O . ALA A 1 489 ? 28.188 6.994 5.654 1.00 27.84 489 ALA A O 1
ATOM 3916 N N . PHE A 1 490 ? 28.271 6.122 3.593 1.00 22.64 490 PHE A N 1
ATOM 3917 C CA . PHE A 1 490 ? 27.633 4.788 3.698 1.00 22.64 490 PHE A CA 1
ATOM 3918 C C . PHE A 1 490 ? 27.205 4.290 2.306 1.00 22.64 490 PHE A C 1
ATOM 3920 O O . PHE A 1 490 ? 26.235 4.767 1.722 1.00 22.64 490 PHE A O 1
ATOM 3927 N N . ALA A 1 491 ? 27.939 3.323 1.749 1.00 21.89 491 ALA A N 1
ATOM 3928 C CA . ALA A 1 491 ? 27.663 2.806 0.412 1.00 21.89 491 ALA A CA 1
ATOM 3929 C C . ALA A 1 491 ? 26.639 1.658 0.440 1.00 21.89 491 ALA A C 1
ATOM 3931 O O . ALA A 1 491 ? 26.851 0.636 1.090 1.00 21.89 491 ALA A O 1
ATOM 3932 N N . SER A 1 492 ? 25.562 1.788 -0.334 1.00 22.12 492 SER A N 1
ATOM 3933 C CA . SER A 1 492 ? 24.726 0.660 -0.772 1.00 22.12 492 SER A CA 1
ATOM 3934 C C . SER A 1 492 ? 24.103 0.940 -2.137 1.00 22.12 492 SER A C 1
ATOM 3936 O O . SER A 1 492 ? 22.891 1.024 -2.305 1.00 22.12 492 SER A O 1
ATOM 3938 N N . ALA A 1 493 ? 24.966 1.056 -3.148 1.00 23.16 493 ALA A N 1
ATOM 3939 C CA . ALA A 1 493 ? 24.543 0.828 -4.521 1.00 23.16 493 ALA A CA 1
ATOM 3940 C C . ALA A 1 493 ? 24.277 -0.677 -4.695 1.00 23.16 493 ALA A C 1
ATOM 3942 O O . ALA A 1 493 ? 25.219 -1.471 -4.646 1.00 23.16 493 ALA A O 1
ATOM 3943 N N . MET A 1 494 ? 23.020 -1.083 -4.907 1.00 23.80 494 MET A N 1
ATOM 3944 C CA . MET A 1 494 ? 22.667 -2.481 -5.203 1.00 23.80 494 MET A CA 1
ATOM 3945 C C . MET A 1 494 ? 23.052 -2.874 -6.637 1.00 23.80 494 MET A C 1
ATOM 3947 O O . MET A 1 494 ? 22.223 -3.147 -7.499 1.00 23.80 494 MET A O 1
ATOM 3951 N N . SER A 1 495 ? 24.360 -2.941 -6.879 1.00 23.59 495 SER A N 1
ATOM 3952 C CA . SER A 1 495 ? 24.933 -3.658 -8.012 1.00 23.59 495 SER A CA 1
ATOM 3953 C C . SER A 1 495 ? 24.793 -5.161 -7.766 1.00 23.59 495 SER A C 1
ATOM 3955 O O . SER A 1 495 ? 25.664 -5.759 -7.134 1.00 23.59 495 SER A O 1
ATOM 3957 N N . PHE A 1 496 ? 23.753 -5.792 -8.315 1.00 25.61 496 PHE A N 1
ATOM 3958 C CA . PHE A 1 496 ? 23.727 -7.250 -8.455 1.00 25.61 496 PHE A CA 1
ATOM 3959 C C . PHE A 1 496 ? 24.904 -7.699 -9.340 1.00 25.61 496 PHE A C 1
ATOM 3961 O O . PHE A 1 496 ? 24.878 -7.546 -10.561 1.00 25.61 496 PHE A O 1
ATOM 3968 N N . ARG A 1 497 ? 25.956 -8.216 -8.697 1.00 24.53 497 ARG A N 1
ATOM 3969 C CA . ARG A 1 497 ? 27.154 -8.791 -9.318 1.00 24.53 497 ARG A CA 1
ATOM 3970 C C . ARG A 1 497 ? 27.539 -10.082 -8.601 1.00 24.53 497 ARG A C 1
ATOM 3972 O O . ARG A 1 497 ? 27.927 -10.047 -7.441 1.00 24.53 497 ARG A O 1
ATOM 3979 N N . ASP A 1 498 ? 27.423 -11.184 -9.331 1.00 24.75 498 ASP A N 1
ATOM 3980 C CA . ASP A 1 498 ? 28.276 -12.378 -9.293 1.00 24.75 498 ASP A CA 1
ATOM 3981 C C . ASP A 1 498 ? 28.862 -12.794 -7.928 1.00 24.75 498 ASP A C 1
ATOM 3983 O O . ASP A 1 498 ? 30.052 -12.631 -7.656 1.00 24.75 498 ASP A O 1
ATOM 3987 N N . ALA A 1 499 ? 28.046 -13.453 -7.101 1.00 23.70 499 ALA A N 1
ATOM 3988 C CA . ALA A 1 499 ? 28.537 -14.293 -6.007 1.00 23.70 499 ALA A CA 1
ATOM 3989 C C . ALA A 1 499 ? 28.921 -15.687 -6.549 1.00 23.70 499 ALA A C 1
ATOM 3991 O O . ALA A 1 499 ? 28.187 -16.656 -6.374 1.00 23.70 499 ALA A O 1
ATOM 3992 N N . ALA A 1 500 ? 30.051 -15.771 -7.259 1.00 24.22 500 ALA A N 1
ATOM 3993 C CA . ALA A 1 500 ? 30.527 -16.994 -7.911 1.00 24.22 500 ALA A CA 1
ATOM 3994 C C . ALA A 1 500 ? 31.798 -17.557 -7.243 1.00 24.22 500 ALA A C 1
ATOM 3996 O O . ALA A 1 500 ? 32.909 -17.335 -7.718 1.00 24.22 500 ALA A O 1
ATOM 3997 N N . TRP A 1 501 ? 31.612 -18.318 -6.160 1.00 26.17 501 TRP A N 1
ATOM 3998 C CA . TRP A 1 501 ? 32.629 -19.170 -5.525 1.00 26.17 501 TRP A CA 1
ATOM 3999 C C . TRP A 1 501 ? 31.943 -20.439 -4.972 1.00 26.17 501 TRP A C 1
ATOM 4001 O O . TRP A 1 501 ? 30.800 -20.354 -4.536 1.00 26.17 501 TRP A O 1
ATOM 4011 N N . GLY A 1 502 ? 32.568 -21.619 -4.951 1.00 23.34 502 GLY A N 1
ATOM 4012 C CA . GLY A 1 502 ? 33.893 -21.930 -5.495 1.00 23.34 502 GLY A CA 1
ATOM 4013 C C . GLY A 1 502 ? 34.516 -23.186 -4.881 1.00 23.34 502 GLY A C 1
ATOM 4014 O O . GLY A 1 502 ? 35.594 -23.065 -4.307 1.00 23.34 502 GLY A O 1
ATOM 4015 N N . VAL A 1 503 ? 33.865 -24.347 -5.078 1.00 29.00 503 VAL A N 1
ATOM 4016 C CA . VAL A 1 503 ? 34.035 -25.622 -4.330 1.00 29.00 503 VAL A CA 1
ATOM 4017 C C . VAL A 1 503 ? 33.368 -25.591 -2.955 1.00 29.00 503 VAL A C 1
ATOM 4019 O O . VAL A 1 503 ? 33.655 -24.660 -2.177 1.00 29.00 503 VAL A O 1
#

Nearest PDB structures (foldseek):
  9b8k-assembly1_A  TM=6.968E-01  e=2.755E-06  Homo sapiens
  4dk5-assembly1_A  TM=5.115E-01  e=7.463E-03  Homo sapiens
  4urk-assembly1_A  TM=5.439E-01  e=2.274E-02  Homo sapiens
  1e7v-assembly1_A  TM=5.369E-01  e=2.811E-02  Sus scrofa
  6ayz-assembly2_M  TM=2.803E-01  e=3.783E-01  Saccharomyces cerevisiae S288C

Secondary structure (DSSP, 8-state)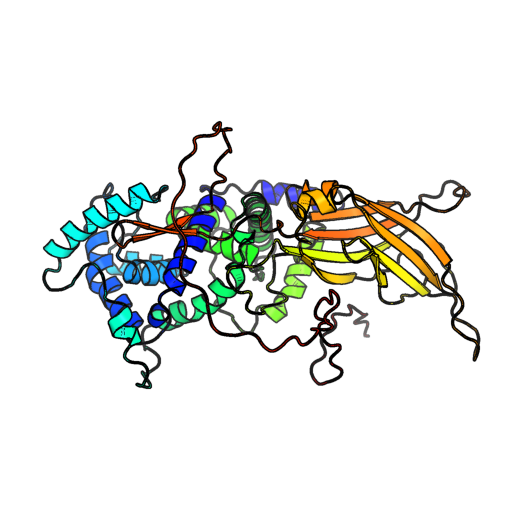:
--HHHHHHHHHHHT---SS-HHHHHHHHHHHHHHHHT-GGGGSSHHHHHHHHHIIIIIHHHHHTS-TT------HHHHHHHHHHHTSHHHHHHHHHHHHSS--------SHHHHHHHHHHHHHHHHHH-TTS-SS--HHHHHH-TT--PPPPSSHHHHHHHHHHHHHHHH--GGGS-HHHHHHHHHHHHHHHHHHHHH-S-----HHHHHHHHHHHTSHHHHHHHHHHHHSS-------TTTHHHHHHHHHHHHHHHHSS-S--TTTS-TT-----S---SEEEEEEEEEEEESPPP-SEEEEEEEEE--TT--EEEE---EE--SS-EEEEEEEEEEE--SSS-HHHHHHT-EEEEEEEEEE--STTS--PPPEEEEEEEEEHHHHHT-TTSEEEEEEEPBPSSPPPSSPPPPEEEEEEEEPPP--SPEEEEEETTEEEEEEPP------PPP-----------------------S---PPP---SS--------------

Mean predicted aligned error: 12.9 Å

InterPro domains:
  IPR000008 C2 domain [SM00239] (284-396)
  IPR009836 GRDP1/2 domain [PF07173] (90-225)
  IPR009836 GRDP1/2 domain [PTHR34365] (4-434)
  IPR035892 C2 domain superfamily [G3DSA:2.60.40.150] (270-412)
  IPR035892 C2 domain superfamily [SSF49562] (286-431)
  IPR057458 GRDP, C2 domain [PF25334] (280-424)

Solvent-accessible surface area (backbone atoms only — not comparable to full-atom values): 29970 Å² total; per-residue (Å²): 95,60,78,63,16,54,47,49,44,50,58,17,69,64,59,79,67,98,65,66,45,55,61,38,32,47,51,50,53,50,51,50,57,58,49,64,76,41,69,44,66,40,51,58,70,52,34,57,50,20,48,48,45,26,66,72,46,48,49,55,52,61,70,72,49,62,97,83,60,66,64,36,71,44,72,53,35,41,50,52,49,50,52,40,29,59,41,50,67,60,40,40,55,48,24,38,73,78,68,74,40,72,82,82,73,82,82,74,86,47,71,68,56,42,55,53,10,32,61,48,30,42,62,52,40,46,71,76,36,77,92,50,73,67,69,79,74,66,62,69,57,65,69,62,80,79,69,88,69,72,84,66,90,50,74,64,49,58,56,38,41,56,46,59,63,53,46,75,60,56,70,51,72,41,64,65,37,62,63,47,37,52,35,31,52,56,47,38,31,42,50,55,41,51,42,55,76,69,70,52,96,67,51,70,42,56,42,36,42,45,44,51,49,30,40,30,67,39,55,69,63,34,41,53,48,30,29,75,71,64,72,43,67,83,73,81,75,95,49,98,83,57,41,78,77,41,36,63,59,37,35,49,53,39,30,67,49,40,40,44,78,63,77,48,31,72,24,58,74,78,79,86,62,92,73,64,90,77,71,68,38,36,26,41,37,24,45,28,46,38,32,40,32,68,40,78,68,52,85,31,31,30,30,45,33,38,36,43,74,49,98,91,47,66,49,75,49,68,54,72,76,41,66,28,44,37,61,41,76,63,65,44,71,49,81,48,78,50,67,40,88,78,78,70,54,51,62,71,62,39,48,84,38,51,46,36,39,36,40,29,38,29,56,70,60,67,87,94,54,78,79,57,83,65,45,81,63,26,32,42,76,43,50,37,44,70,39,71,72,27,72,63,28,41,49,73,50,77,41,68,32,54,52,93,69,83,75,76,69,102,57,70,63,35,31,42,32,37,40,39,22,35,37,56,62,37,84,70,53,82,38,83,46,75,53,98,87,47,80,44,74,42,74,68,76,78,80,78,81,74,87,78,79,92,79,92,82,86,87,81,92,85,86,86,90,84,82,86,82,85,87,75,85,80,87,70,83,80,72,76,85,74,79,76,88,73,88,67,95,79,91,78,80,79,73,91,69,84,91,82,79,83,131

pLDDT: mean 76.0, std 23.72, range [21.89, 97.44]

Radius of gyration: 27.76 Å; Cα contacts (8 Å, |Δi|>4): 684; chains: 1; bounding box: 74×77×78 Å

Foldseek 3Di:
DPPQLQVLLVVLVPQDFDDDLLLLLLVVLQLVVVCVVQVPLQDDDLLVVLVCCLVPPVLVLQLPDDQQQLADAASSNVLLLLLCLLQLVNQQVVCCVPRVGRGDHPPPRDVVSNVVNHVVVQVVRCVVPVPDHRYDDSVVSVVPPDDPGDQDPDPSSVSSNVCVVLSLWQNDLLNSPSLQLVLLVSVLSVVLSLCQPPVDDAQFFSSSVSSVSSLSSHSVSQQVSSCVRRVGRDGDDPDPDCRVVRHVVNQVSSCVNNVAGRDFFSRGPDDPDDDPLDAAFKKKKKKWFFKKAQFDADQWWKKKWKWDQDPLGIDIDIADTDHRDRIDTRRDMDIDMHGDPPDDHPCVVQQVAWIKIWIWTWHDDDPDDDTDDIDTQFMDIHRVCVLCVDSSSKDWDKDFGHGPDDDPDPGGGMITTMIIGMRPGNDFGWDFDDDPNDTGTDGDDDPPDDDDDDDDDDDDDDDDDDDDDDDDPPPPPDDDDDPDPDPDDDDDDPPPDDPDDDD

Organism: Taxus chinensis (NCBI:txid29808)

Sequence (503 aa):
MDSYQEAEWKKAQAIDISCDLVAAAKYQLAFLALVDQYPCLYQGPAVERAIYRYEQCWLPLLANAEAEAELAPPLDCEWVWHCHRLNSLQYTNYCEKFYGRLLVLPTASLPAEKDSAMDATAKQWEKAYPNEPFSLDMDAFSSTRNNRISTPKHWLAETISSQRSFFHQVSSPYMLEESFLRAVEERYRGYLYLTKESKSFHVPTYDIELIWRSHQLNPLVYARDTVKLLGEVLQHHNTTSTTTAKLPETSKQWENTFGRRYLRAGAMGMHTAQQPPYAKESMQVMLEIVKARHLTKEKGSLFVRYHIETSGGAITMNSREVSATSDPEWREAVSLECKGNGSGTLVSQLESQFLVFEMRWRSHGLWGKMKGGSKLVGSVRIAWKDLLGSSSLSMEKWFPLEVRGELKDDRKPPGLHLALSVTPPISMPLVENTKNGSKTYSIAEQEDSMPHVMGNSSSSERIARRRRMEREECSCRGQICNGHSFEGAFASAMSFRDAAWGV